Protein 5U4O (pdb70)

Structure (mmCIF, N/CA/C/O backbone):
data_5U4O
#
_entry.id   5U4O
#
_cell.length_a   101.700
_cell.length_b   101.700
_cell.length_c   220.420
_cell.angle_alpha   90.00
_cell.angle_beta   90.00
_cell.angle_gamma   120.00
#
_symmetry.space_group_name_H-M   'P 62 2 2'
#
loop_
_entity.id
_entity.type
_entity.pdbx_description
1 polymer 'ABC transporter substrate-binding protein'
2 water water
#
loop_
_atom_site.group_PDB
_atom_site.id
_atom_site.type_symbol
_atom_site.label_atom_id
_atom_site.label_alt_id
_atom_site.label_comp_id
_atom_site.label_asym_id
_atom_site.label_entity_id
_atom_site.label_seq_id
_atom_site.pdbx_PDB_ins_code
_atom_site.Cartn_x
_atom_site.Cartn_y
_atom_site.Cartn_z
_atom_site.occupancy
_atom_site.B_iso_or_equiv
_atom_site.auth_seq_id
_atom_site.auth_comp_id
_atom_site.auth_asym_id
_atom_site.auth_atom_id
_atom_site.pdbx_PDB_model_num
ATOM 1 N N . GLU A 1 42 ? 14.097 14.803 123.061 1.00 74.63 42 GLU A N 1
ATOM 2 C CA . GLU A 1 42 ? 13.619 15.679 121.994 1.00 72.65 42 GLU A CA 1
ATOM 3 C C . GLU A 1 42 ? 13.320 17.077 122.594 1.00 74.49 42 GLU A C 1
ATOM 4 O O . GLU A 1 42 ? 12.187 17.360 123.019 1.00 76.06 42 GLU A O 1
ATOM 10 N N . GLY A 1 43 ? 14.366 17.908 122.655 1.00 65.45 43 GLY A N 1
ATOM 11 C CA . GLY A 1 43 ? 14.301 19.267 123.185 1.00 61.73 43 GLY A CA 1
ATOM 12 C C . GLY A 1 43 ? 15.649 19.893 123.492 1.00 59.26 43 GLY A C 1
ATOM 13 O O . GLY A 1 43 ? 16.702 19.285 123.257 1.00 59.58 43 GLY A O 1
ATOM 14 N N . GLY A 1 44 ? 15.600 21.112 124.024 1.00 49.55 44 GLY A N 1
ATOM 15 C CA . GLY A 1 44 ? 16.773 21.886 124.393 1.00 46.07 44 GLY A CA 1
ATOM 16 C C . GLY A 1 44 ? 17.090 23.008 123.417 1.00 43.66 44 GLY A C 1
ATOM 17 O O . GLY A 1 44 ? 16.470 23.131 122.359 1.00 42.37 44 GLY A O 1
ATOM 18 N N . VAL A 1 45 ? 18.052 23.843 123.799 1.00 36.26 45 VAL A N 1
ATOM 19 C CA . VAL A 1 45 ? 18.521 24.987 123.043 1.00 34.81 45 VAL A CA 1
ATOM 20 C C . VAL A 1 45 ? 19.873 24.623 122.432 1.00 35.97 45 VAL A C 1
ATOM 21 O O . VAL A 1 45 ? 20.830 24.341 123.159 1.00 35.30 45 VAL A O 1
ATOM 25 N N . LEU A 1 46 ? 19.936 24.573 121.114 1.00 30.68 46 LEU A N 1
ATOM 26 C CA . LEU A 1 46 ? 21.183 24.282 120.396 1.00 30.32 46 LEU A CA 1
ATOM 27 C C . LEU A 1 46 ? 21.917 25.599 120.131 1.00 33.22 46 LEU A C 1
ATOM 28 O O . LEU A 1 46 ? 21.357 26.464 119.469 1.00 32.59 46 LEU A O 1
ATOM 33 N N . THR A 1 47 ? 23.156 25.759 120.642 1.00 29.89 47 THR A N 1
ATOM 34 C CA . THR A 1 47 ? 23.922 26.994 120.448 1.00 28.53 47 THR A CA 1
ATOM 35 C C . THR A 1 47 ? 25.049 26.773 119.446 1.00 31.73 47 THR A C 1
ATOM 36 O O . THR A 1 47 ? 25.883 25.876 119.592 1.00 32.37 47 THR A O 1
ATOM 40 N N . ILE A 1 48 ? 25.055 27.623 118.429 1.00 28.66 48 ILE A N 1
ATOM 41 C CA . ILE A 1 48 ? 26.043 27.647 117.369 1.00 28.89 48 ILE A CA 1
ATOM 42 C C . ILE A 1 48 ? 26.847 28.938 117.502 1.00 33.73 48 ILE A C 1
ATOM 43 O O . ILE A 1 48 ? 26.332 30.038 117.259 1.00 34.12 48 ILE A O 1
ATOM 48 N N . ALA A 1 49 ? 28.099 28.797 117.885 1.00 28.95 49 ALA A N 1
ATOM 49 C CA . ALA A 1 49 ? 28.993 29.941 118.021 1.00 28.02 49 ALA A CA 1
ATOM 50 C C . ALA A 1 49 ? 29.707 30.148 116.694 1.00 31.64 49 ALA A C 1
ATOM 51 O O . ALA A 1 49 ? 30.271 29.196 116.138 1.00 30.25 49 ALA A O 1
ATOM 53 N N . ARG A 1 50 ? 29.657 31.375 116.163 1.00 28.85 50 ARG A N 1
ATOM 54 C CA . ARG A 1 50 ? 30.293 31.661 114.883 1.00 28.89 50 ARG A CA 1
ATOM 55 C C . ARG A 1 50 ? 31.012 33.012 114.849 1.00 33.90 50 ARG A C 1
ATOM 56 O O . ARG A 1 50 ? 30.836 33.852 115.733 1.00 32.62 50 ARG A O 1
ATOM 64 N N . LEU A 1 51 ? 31.853 33.196 113.824 1.00 34.13 51 LEU A N 1
ATOM 65 C CA . LEU A 1 51 ? 32.669 34.391 113.650 1.00 36.78 51 LEU A CA 1
ATOM 66 C C . LEU A 1 51 ? 31.823 35.642 113.438 1.00 40.88 51 LEU A C 1
ATOM 67 O O . LEU A 1 51 ? 32.090 36.668 114.053 1.00 41.29 51 LEU A O 1
ATOM 72 N N . SER A 1 52 ? 30.844 35.580 112.550 1.00 37.88 52 SER A N 1
ATOM 73 C CA . SER A 1 52 ? 30.094 36.790 112.273 1.00 38.33 52 SER A CA 1
ATOM 74 C C . SER A 1 52 ? 28.612 36.561 112.229 1.00 38.80 52 SER A C 1
ATOM 75 O O . SER A 1 52 ? 28.137 35.439 112.057 1.00 35.63 52 SER A O 1
ATOM 78 N N . ASP A 1 53 ? 27.884 37.664 112.314 1.00 36.04 53 ASP A N 1
ATOM 79 C CA . ASP A 1 53 ? 26.446 37.657 112.161 1.00 34.99 53 ASP A CA 1
ATOM 80 C C . ASP A 1 53 ? 26.071 37.534 110.676 1.00 38.93 53 ASP A C 1
ATOM 81 O O . ASP A 1 53 ? 26.934 37.646 109.806 1.00 40.57 53 ASP A O 1
ATOM 86 N N . ALA A 1 54 ? 24.789 37.319 110.392 1.00 33.22 54 ALA A N 1
ATOM 87 C CA . ALA A 1 54 ? 24.250 37.431 109.043 1.00 33.00 54 ALA A CA 1
ATOM 88 C C . ALA A 1 54 ? 24.153 38.926 108.732 1.00 38.24 54 ALA A C 1
ATOM 89 O O . ALA A 1 54 ? 24.059 39.726 109.660 1.00 37.54 54 ALA A O 1
ATOM 91 N N . ASP A 1 55 ? 24.169 39.324 107.471 1.00 36.88 55 ASP A N 1
ATOM 92 C CA . ASP A 1 55 ? 23.976 40.753 107.178 1.00 38.49 55 ASP A CA 1
ATOM 93 C C . ASP A 1 55 ? 22.576 40.969 106.560 1.00 41.67 55 ASP A C 1
ATOM 94 O O . ASP A 1 55 ? 22.082 42.092 106.486 1.00 43.40 55 ASP A O 1
ATOM 99 N N . ASN A 1 56 ? 21.939 39.873 106.133 1.00 36.33 56 ASN A N 1
ATOM 100 C CA . ASN A 1 56 ? 20.633 39.881 105.495 1.00 35.47 56 ASN A CA 1
ATOM 101 C C . ASN A 1 56 ? 20.043 38.473 105.527 1.00 38.09 56 ASN A C 1
ATOM 102 O O . ASN A 1 56 ? 20.781 37.521 105.305 1.00 38.24 56 ASN A O 1
ATOM 107 N N . LEU A 1 57 ? 18.724 38.332 105.754 1.00 33.13 57 LEU A N 1
ATOM 108 C CA . LEU A 1 57 ? 18.092 37.002 105.763 1.00 31.72 57 LEU A CA 1
ATOM 109 C C . LEU A 1 57 ? 17.139 36.808 104.553 1.00 36.50 57 LEU A C 1
ATOM 110 O O . LEU A 1 57 ? 16.369 35.845 104.517 1.00 33.75 57 LEU A O 1
ATOM 115 N N . ASP A 1 58 ? 17.222 37.702 103.545 1.00 35.02 58 ASP A N 1
ATOM 116 C CA . ASP A 1 58 ? 16.408 37.597 102.321 1.00 34.16 58 ASP A CA 1
ATOM 117 C C . ASP A 1 58 ? 17.189 36.705 101.368 1.00 37.18 58 ASP A C 1
ATOM 118 O O . ASP A 1 58 ? 18.214 37.152 100.875 1.00 38.13 58 ASP A O 1
ATOM 123 N N . PRO A 1 59 ? 16.748 35.457 101.090 1.00 36.38 59 PRO A N 1
ATOM 124 C CA . PRO A 1 59 ? 17.540 34.562 100.227 1.00 37.89 59 PRO A CA 1
ATOM 125 C C . PRO A 1 59 ? 17.675 35.011 98.777 1.00 42.86 59 PRO A C 1
ATOM 126 O O . PRO A 1 59 ? 18.584 34.538 98.103 1.00 43.72 59 PRO A O 1
ATOM 130 N N . HIS A 1 60 ? 16.844 35.947 98.310 1.00 39.68 60 HIS A N 1
ATOM 131 C CA . HIS A 1 60 ? 16.981 36.442 96.943 1.00 41.98 60 HIS A CA 1
ATOM 132 C C . HIS A 1 60 ? 18.122 37.475 96.849 1.00 47.60 60 HIS A C 1
ATOM 133 O O . HIS A 1 60 ? 18.532 37.807 95.743 1.00 48.76 60 HIS A O 1
ATOM 140 N N . PHE A 1 61 ? 18.641 37.970 98.001 1.00 44.63 61 PHE A N 1
ATOM 141 C CA . PHE A 1 61 ? 19.709 38.977 98.044 1.00 46.29 61 PHE A CA 1
ATOM 142 C C . PHE A 1 61 ? 20.925 38.535 98.895 1.00 49.65 61 PHE A C 1
ATOM 143 O O . PHE A 1 61 ? 21.895 39.293 98.995 1.00 51.06 61 PHE A O 1
ATOM 151 N N . ILE A 1 62 ? 20.876 37.338 99.522 1.00 42.98 62 ILE A N 1
ATOM 152 C CA . ILE A 1 62 ? 21.984 36.818 100.331 1.00 40.58 62 ILE A CA 1
ATOM 153 C C . ILE A 1 62 ? 23.186 36.553 99.414 1.00 47.35 62 ILE A C 1
ATOM 154 O O . ILE A 1 62 ? 23.033 35.909 98.376 1.00 47.92 62 ILE A O 1
ATOM 159 N N . THR A 1 63 ? 24.362 37.058 99.802 1.00 46.26 63 THR A N 1
ATOM 160 C CA . THR A 1 63 ? 25.601 36.945 99.015 1.00 48.29 63 THR A CA 1
ATOM 161 C C . THR A 1 63 ? 26.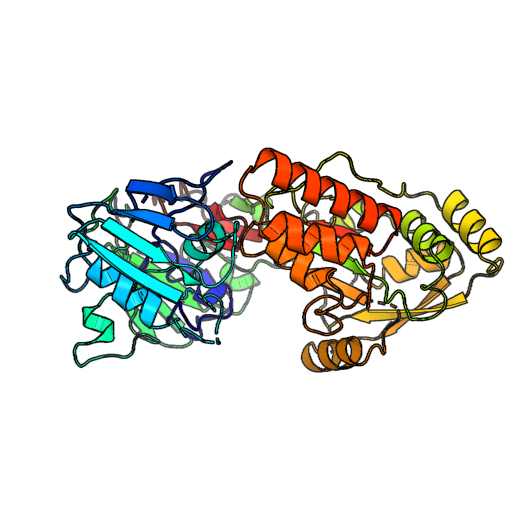708 36.168 99.753 1.00 51.34 63 THR A C 1
ATOM 162 O O . THR A 1 63 ? 27.838 36.121 99.261 1.00 53.58 63 THR A O 1
ATOM 166 N N . ASN A 1 64 ? 26.410 35.598 100.931 1.00 45.10 64 ASN A N 1
ATOM 167 C CA . ASN A 1 64 ? 27.447 34.934 101.734 1.00 44.28 64 ASN A CA 1
ATOM 168 C C . ASN A 1 64 ? 26.928 33.731 102.545 1.00 47.24 64 ASN A C 1
ATOM 169 O O . ASN A 1 64 ? 25.732 33.629 102.866 1.00 43.39 64 ASN A O 1
ATOM 174 N N . ILE A 1 65 ? 27.871 32.840 102.883 1.00 46.13 65 ILE A N 1
ATOM 175 C CA . ILE A 1 65 ? 27.671 31.610 103.639 1.00 46.07 65 ILE A CA 1
ATOM 176 C C . ILE A 1 65 ? 27.083 31.896 105.037 1.00 47.13 65 ILE A C 1
ATOM 177 O O . ILE A 1 65 ? 26.068 31.273 105.325 1.00 46.40 65 ILE A O 1
ATOM 182 N N . PRO A 1 66 ? 27.654 32.780 105.923 1.00 42.28 66 PRO A N 1
ATOM 183 C CA . PRO A 1 66 ? 27.058 32.937 107.265 1.00 40.41 66 PRO A CA 1
ATOM 184 C C . PRO A 1 66 ? 25.575 33.294 107.235 1.00 40.52 66 PRO A C 1
ATOM 185 O O . PRO A 1 66 ? 24.860 32.849 108.126 1.00 37.16 66 PRO A O 1
ATOM 189 N N . SER A 1 67 ? 25.122 34.101 106.232 1.00 34.49 67 SER A N 1
ATOM 190 C CA . SER A 1 67 ? 23.714 34.487 106.139 1.00 33.54 67 SER A CA 1
ATOM 191 C C . SER A 1 67 ? 22.859 33.318 105.659 1.00 35.97 67 SER A C 1
ATOM 192 O O . SER A 1 67 ? 21.836 33.011 106.268 1.00 32.62 67 SER A O 1
ATOM 195 N N . ALA A 1 68 ? 23.289 32.660 104.565 1.00 33.37 68 ALA A N 1
ATOM 196 C CA . ALA A 1 68 ? 22.562 31.540 103.978 1.00 32.54 68 ALA A CA 1
ATOM 197 C C . ALA A 1 68 ? 22.392 30.367 104.953 1.00 34.16 68 ALA A C 1
ATOM 198 O O . ALA A 1 68 ? 21.305 29.821 105.008 1.00 31.67 68 ALA A O 1
ATOM 200 N N A SER A 1 69 ? 23.437 30.022 105.742 0.50 31.07 69 SER A N 1
ATOM 201 N N B SER A 1 69 ? 23.440 29.994 105.718 0.50 31.60 69 SER A N 1
ATOM 202 C CA A SER A 1 69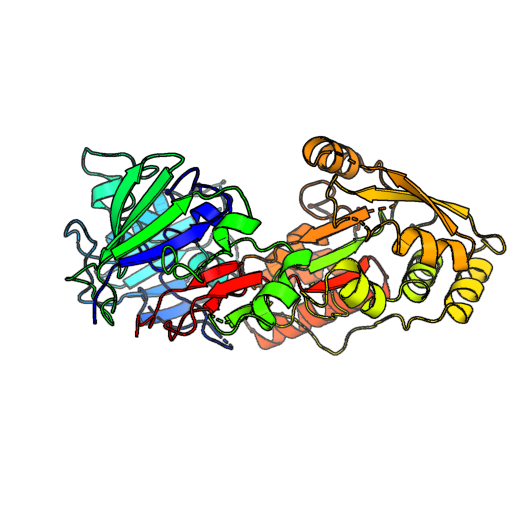 ? 23.375 28.919 106.713 0.50 29.86 69 SER A CA 1
ATOM 203 C CA B SER A 1 69 ? 23.365 28.868 106.663 0.50 30.68 69 SER A CA 1
ATOM 204 C C A SER A 1 69 ? 22.290 29.102 107.744 0.50 33.15 69 SER A C 1
ATOM 205 C C B SER A 1 69 ? 22.321 29.089 107.767 0.50 33.51 69 SER A C 1
ATOM 206 O O A SER A 1 69 ? 21.771 28.110 108.245 0.50 33.05 69 SER A O 1
ATOM 207 O O B SER A 1 69 ? 21.837 28.106 108.318 0.50 33.44 69 SER A O 1
ATOM 212 N N . VAL A 1 70 ? 21.944 30.352 108.076 1.00 29.29 70 VAL A N 1
ATOM 213 C CA . VAL A 1 70 ? 20.899 30.630 109.081 1.00 26.92 70 VAL A CA 1
ATOM 214 C C . VAL A 1 70 ? 19.517 30.158 108.591 1.00 29.94 70 VAL A C 1
ATOM 215 O O . VAL A 1 70 ? 18.766 29.577 109.377 1.00 29.78 70 VAL A O 1
ATOM 219 N N . VAL A 1 71 ? 19.177 30.401 107.302 1.00 25.73 71 VAL A N 1
ATOM 220 C CA . VAL A 1 71 ? 17.833 30.090 106.804 1.00 24.97 71 VAL A CA 1
ATOM 221 C C . VAL A 1 71 ? 17.737 28.808 105.958 1.00 28.99 71 VAL A C 1
ATOM 222 O O . VAL A 1 71 ? 16.645 28.231 105.862 1.00 28.83 71 VAL A O 1
ATOM 226 N N . TYR A 1 72 ? 18.832 28.403 105.293 1.00 25.73 72 TYR A N 1
ATOM 227 C CA . TYR A 1 72 ? 18.815 27.262 104.368 1.00 25.68 72 TYR A CA 1
ATOM 228 C C . TYR A 1 72 ? 18.358 25.961 105.030 1.00 30.99 72 TYR A C 1
ATOM 229 O O . TYR A 1 72 ? 19.015 25.471 105.955 1.00 30.85 72 TYR A O 1
ATOM 238 N N . HIS A 1 73 ? 17.238 25.403 104.522 1.00 28.51 73 HIS A N 1
ATOM 239 C CA . HIS A 1 73 ? 16.567 24.177 104.984 1.00 27.65 73 HIS A CA 1
ATOM 240 C C . HIS A 1 73 ? 16.129 24.307 106.455 1.00 31.55 73 HIS A C 1
ATOM 241 O O . HIS A 1 73 ? 15.734 23.300 107.070 1.00 31.21 73 HIS A O 1
ATOM 248 N N . LYS A 1 74 ? 16.136 25.558 107.002 1.00 26.87 74 LYS A N 1
ATOM 249 C CA . LYS A 1 74 ? 15.738 25.805 108.409 1.00 24.71 74 LYS A CA 1
ATOM 250 C C . LYS A 1 74 ? 14.485 26.617 108.415 1.00 28.10 74 LYS A C 1
ATOM 251 O O . LYS A 1 74 ? 13.422 26.067 108.657 1.00 29.15 74 LYS A O 1
ATOM 257 N N . VAL A 1 75 ? 14.569 27.907 108.077 1.00 25.21 75 VAL A N 1
ATOM 258 C CA . VAL A 1 75 ? 13.356 28.723 107.944 1.00 24.20 75 VAL A CA 1
ATOM 259 C C . VAL A 1 75 ? 12.757 28.432 106.563 1.00 27.44 75 VAL A C 1
ATOM 260 O O . VAL A 1 75 ? 11.552 28.288 106.428 1.00 27.17 75 VAL A O 1
ATOM 264 N N . TYR A 1 76 ? 13.616 28.372 105.536 1.00 24.60 76 TYR A N 1
ATOM 265 C CA . TYR A 1 76 ? 13.166 28.161 104.155 1.00 26.28 76 TYR A CA 1
ATOM 266 C C . TYR A 1 76 ? 13.443 26.781 103.665 1.00 30.17 76 TYR A C 1
ATOM 267 O O . TYR A 1 76 ? 14.288 26.080 104.222 1.00 28.75 76 TYR A O 1
ATOM 276 N N . GLU A 1 77 ? 12.746 26.408 102.591 1.00 26.98 77 GLU A N 1
ATOM 277 C CA . GLU A 1 77 ? 12.923 25.137 101.915 1.00 27.21 77 GLU A CA 1
ATOM 278 C C . GLU A 1 77 ? 12.832 25.378 100.417 1.00 30.97 77 GLU A C 1
ATOM 279 O O . GLU A 1 77 ? 12.511 26.482 99.973 1.00 30.50 77 GLU A O 1
ATOM 285 N N . ASN A 1 78 ? 13.140 24.348 99.649 1.00 27.89 78 ASN A N 1
ATOM 286 C CA . ASN A 1 78 ? 13.257 24.417 98.200 1.00 28.22 78 ASN A CA 1
ATOM 287 C C . ASN A 1 78 ? 12.360 23.404 97.501 1.00 33.10 78 ASN A C 1
ATOM 288 O O . ASN A 1 78 ? 11.919 22.444 98.131 1.00 32.35 78 ASN A O 1
ATOM 293 N N . LEU A 1 79 ? 12.164 23.557 96.174 1.00 31.26 79 LEU A N 1
ATOM 294 C CA . LEU A 1 79 ? 11.393 22.583 95.391 1.00 31.23 79 LEU A CA 1
ATOM 295 C C . LEU A 1 79 ? 12.087 21.236 95.411 1.00 34.73 79 LEU A C 1
ATOM 296 O O . LEU A 1 79 ? 11.439 20.195 95.480 1.00 34.41 79 LEU A O 1
ATOM 301 N N . VAL A 1 80 ? 13.427 21.260 95.351 1.00 31.66 80 VAL A N 1
ATOM 302 C CA . VAL A 1 80 ? 14.218 20.038 95.306 1.00 32.52 80 VAL A CA 1
ATOM 303 C C . VAL A 1 80 ? 15.437 20.201 96.214 1.00 36.86 80 VAL A C 1
ATOM 304 O O . VAL A 1 80 ? 15.781 21.318 96.608 1.00 34.94 80 VAL A O 1
ATOM 308 N N . GLN A 1 81 ? 16.128 19.095 96.480 1.00 34.66 81 GLN A N 1
ATOM 309 C CA . GLN A 1 81 ? 17.341 19.099 97.284 1.00 34.28 81 GLN A CA 1
ATOM 310 C C . GLN A 1 81 ? 18.264 18.002 96.777 1.00 41.61 81 GLN A C 1
ATOM 311 O O . GLN A 1 81 ? 17.810 17.105 96.076 1.00 41.63 81 GLN A O 1
ATOM 317 N N A ARG A 1 82 ? 19.547 18.070 97.125 0.50 39.20 82 ARG A N 1
ATOM 318 N N B ARG A 1 82 ? 19.556 18.079 97.114 0.50 39.76 82 ARG A N 1
ATOM 319 C CA A ARG A 1 82 ? 20.505 17.040 96.736 0.50 41.23 82 ARG A CA 1
ATOM 320 C CA B ARG A 1 82 ? 20.550 17.076 96.721 0.50 42.06 82 ARG A CA 1
ATOM 321 C C A ARG A 1 82 ? 20.699 16.055 97.876 0.50 47.36 82 ARG A C 1
ATOM 322 C C B ARG A 1 82 ? 20.747 16.073 97.863 0.50 47.81 82 ARG A C 1
ATOM 323 O O A ARG A 1 82 ? 20.749 16.468 99.031 0.50 45.11 82 ARG A O 1
ATOM 324 O O B ARG A 1 82 ? 20.834 16.491 99.013 0.50 45.61 82 ARG A O 1
ATOM 339 N N . ASP A 1 83 ? 20.834 14.761 97.558 1.00 48.18 83 ASP A N 1
ATOM 340 C CA . ASP A 1 83 ? 21.086 13.747 98.591 1.00 50.62 83 ASP A CA 1
ATOM 341 C C . ASP A 1 83 ? 22.629 13.586 98.791 1.00 59.68 83 ASP A C 1
ATOM 342 O O . ASP A 1 83 ? 23.414 14.379 98.241 1.00 58.38 83 ASP A O 1
ATOM 347 N N . LYS A 1 84 ? 23.053 12.545 99.553 1.00 60.23 84 LYS A N 1
ATOM 348 C CA . LYS A 1 84 ? 24.461 12.241 99.843 1.00 61.67 84 LYS A CA 1
ATOM 349 C C . LYS A 1 84 ? 25.267 12.004 98.570 1.00 67.46 84 LYS A C 1
ATOM 350 O O . LYS A 1 84 ? 26.444 12.374 98.525 1.00 68.87 84 LYS A O 1
ATOM 352 N N . ASN A 1 85 ? 24.635 11.410 97.536 1.00 62.94 85 ASN A N 1
ATOM 353 C CA . ASN A 1 85 ? 25.280 11.120 96.256 1.00 63.61 85 ASN A CA 1
ATOM 354 C C . ASN A 1 85 ? 25.163 12.304 95.272 1.00 62.54 85 ASN A C 1
ATOM 355 O O . ASN A 1 85 ? 25.556 12.163 94.113 1.00 64.29 85 ASN A O 1
ATOM 368 N N . ASP A 1 87 ? 22.432 13.549 94.119 1.00 49.86 87 ASP A N 1
ATOM 369 C CA . ASP A 1 87 ? 21.290 13.324 93.240 1.00 49.84 87 ASP A CA 1
ATOM 370 C C . ASP A 1 87 ? 20.126 14.192 93.672 1.00 49.40 87 ASP A C 1
ATOM 371 O O . ASP A 1 87 ? 19.924 14.363 94.873 1.00 46.93 87 ASP A O 1
ATOM 376 N N . PHE A 1 88 ? 19.345 14.736 92.711 1.00 46.44 88 PHE A N 1
ATOM 377 C CA . PHE A 1 88 ? 18.194 15.561 93.072 1.00 44.57 88 PHE A CA 1
ATOM 378 C C . PHE A 1 88 ? 17.083 14.692 93.582 1.00 48.57 88 PHE A C 1
ATOM 379 O O . PHE A 1 88 ? 16.719 13.695 92.958 1.00 48.21 88 PHE A O 1
ATOM 387 N N . LYS A 1 89 ? 16.573 15.063 94.754 1.00 44.33 89 LYS A N 1
ATOM 388 C CA . LYS A 1 89 ? 15.513 14.363 95.470 1.00 44.21 89 LYS A CA 1
ATOM 389 C C . LYS A 1 89 ? 14.354 15.315 95.800 1.00 45.40 89 LYS A C 1
ATOM 390 O O . LYS A 1 89 ? 14.564 16.532 95.881 1.00 41.96 89 LYS A O 1
ATOM 396 N N . PRO A 1 90 ? 13.138 14.774 96.049 1.00 41.54 90 PRO A N 1
ATOM 397 C CA . PRO A 1 90 ? 12.007 15.649 96.385 1.00 39.52 90 PRO A CA 1
ATOM 398 C C . PRO A 1 90 ? 12.185 16.441 97.668 1.00 38.98 90 PRO A C 1
ATOM 399 O O . PRO A 1 90 ? 12.865 16.024 98.605 1.00 37.87 90 PRO A O 1
ATOM 411 N N . LEU A 1 92 ? 9.888 20.408 98.483 1.00 29.54 92 LEU A N 1
ATOM 412 C CA . LEU A 1 92 ? 8.565 21.041 98.333 1.00 29.26 92 LEU A CA 1
ATOM 413 C C . LEU A 1 92 ? 7.864 20.582 97.040 1.00 35.24 92 LEU A C 1
ATOM 414 O O . LEU A 1 92 ? 6.629 20.622 96.974 1.00 34.94 92 LEU A O 1
ATOM 419 N N . ALA A 1 93 ? 8.654 20.082 96.052 1.00 33.28 93 ALA A N 1
ATOM 420 C CA . ALA A 1 93 ? 8.130 19.414 94.861 1.00 34.65 93 ALA A CA 1
ATOM 421 C C . ALA A 1 93 ? 8.280 17.905 95.076 1.00 40.29 93 ALA A C 1
ATOM 422 O O . ALA A 1 93 ? 9.358 17.428 95.462 1.00 38.81 93 ALA A O 1
ATOM 424 N N . LYS A 1 94 ? 7.178 17.183 94.909 1.00 38.42 94 LYS A N 1
ATOM 425 C CA . LYS A 1 94 ? 7.044 15.732 95.031 1.00 40.64 94 LYS A CA 1
ATOM 426 C C . LYS A 1 94 ? 7.643 15.030 93.804 1.00 45.12 94 LYS A C 1
ATOM 427 O O . LYS A 1 94 ? 8.267 13.978 93.923 1.00 46.97 94 LYS A O 1
ATOM 433 N N . GLU A 1 95 ? 7.408 15.597 92.623 1.00 40.87 95 GLU A N 1
ATOM 434 C CA . GLU A 1 95 ? 7.865 15.090 91.334 1.00 42.41 95 GLU A CA 1
ATOM 435 C C . GLU A 1 95 ? 8.142 16.239 90.400 1.00 46.64 95 GLU A C 1
ATOM 436 O O . GLU A 1 95 ? 7.609 17.342 90.588 1.00 44.85 95 GLU A O 1
ATOM 442 N N . TRP A 1 96 ? 8.892 15.956 89.328 1.00 45.18 96 TRP A N 1
ATOM 443 C CA . TRP A 1 96 ? 9.196 16.942 88.308 1.00 45.77 96 TRP A CA 1
ATOM 444 C C . TRP A 1 96 ? 9.534 16.276 86.997 1.00 51.24 96 TRP A C 1
ATOM 445 O O . TRP A 1 96 ? 9.961 15.117 86.973 1.00 51.75 96 TRP A O 1
ATOM 456 N N . LYS A 1 97 ? 9.359 17.015 85.902 1.00 48.57 97 LYS A N 1
ATOM 457 C CA . LYS A 1 97 ? 9.730 16.520 84.589 1.00 49.80 97 LYS A CA 1
ATOM 458 C C . LYS A 1 97 ? 10.081 17.669 83.669 1.00 54.37 97 LYS A C 1
ATOM 459 O O . LYS A 1 97 ? 9.499 18.758 83.740 1.00 52.81 97 LYS A O 1
ATOM 465 N N . GLN A 1 98 ? 11.024 17.406 82.779 1.00 53.57 98 GLN A N 1
ATOM 466 C CA . GLN A 1 98 ? 11.380 18.349 81.747 1.00 53.37 98 GLN A CA 1
ATOM 467 C C . GLN A 1 98 ? 10.617 17.930 80.510 1.00 57.78 98 GLN A C 1
ATOM 468 O O . GLN A 1 98 ? 10.810 16.821 80.007 1.00 60.05 98 GLN A O 1
ATOM 474 N N . ILE A 1 99 ? 9.683 18.780 80.076 1.00 53.85 99 ILE A N 1
ATOM 475 C CA . ILE A 1 99 ? 8.863 18.612 78.862 1.00 55.33 99 ILE A CA 1
ATOM 476 C C . ILE A 1 99 ? 9.602 19.354 77.735 1.00 64.16 99 ILE A C 1
ATOM 477 O O . ILE A 1 99 ? 9.992 20.512 77.925 1.00 65.37 99 ILE A O 1
ATOM 482 N N . ASP A 1 100 ? 9.841 18.696 76.590 1.00 61.90 100 ASP A N 1
ATOM 483 C CA . ASP A 1 100 ? 10.604 19.288 75.488 1.00 63.15 100 ASP A CA 1
ATOM 484 C C . ASP A 1 100 ? 11.961 19.858 76.058 1.00 64.98 100 ASP A C 1
ATOM 485 O O . ASP A 1 100 ? 12.563 19.193 76.913 1.00 64.93 100 ASP A O 1
ATOM 490 N N . ASP A 1 101 ? 12.426 21.056 75.625 1.00 58.62 101 ASP A N 1
ATOM 491 C CA . ASP A 1 101 ? 13.661 21.657 76.171 1.00 56.31 101 ASP A CA 1
ATOM 492 C C . ASP A 1 101 ? 13.399 22.800 77.135 1.00 57.14 101 ASP A C 1
ATOM 493 O O . ASP A 1 101 ? 14.224 23.068 77.999 1.00 55.19 101 ASP A O 1
ATOM 498 N N . LEU A 1 102 ? 12.317 23.546 76.910 1.00 52.38 102 LEU A N 1
ATOM 499 C CA . LEU A 1 102 ? 12.052 24.810 77.597 1.00 50.78 102 LEU A CA 1
ATOM 500 C C . LEU A 1 102 ? 10.980 24.790 78.655 1.00 53.23 102 LEU A C 1
ATOM 501 O O . LEU A 1 102 ? 10.714 25.829 79.263 1.00 54.09 102 LEU A O 1
ATOM 506 N N A ASN A 1 103 ? 10.392 23.626 78.912 0.50 48.83 103 ASN A N 1
ATOM 507 N N B ASN A 1 103 ? 10.355 23.637 78.877 0.50 49.32 103 ASN A N 1
ATOM 508 C CA A ASN A 1 103 ? 9.254 23.500 79.811 0.50 47.58 103 ASN A CA 1
ATOM 509 C CA B ASN A 1 103 ? 9.282 23.525 79.850 0.50 48.14 103 ASN A CA 1
ATOM 510 C C A ASN A 1 103 ? 9.557 22.554 80.981 0.50 50.67 103 ASN A C 1
ATOM 511 C C B ASN A 1 103 ? 9.691 22.589 80.977 0.50 51.15 103 ASN A C 1
ATOM 512 O O A ASN A 1 103 ? 9.741 21.363 80.759 0.50 51.70 103 ASN A O 1
ATOM 513 O O B ASN A 1 103 ? 10.071 21.445 80.726 0.50 52.53 103 ASN A O 1
ATOM 522 N N . TRP A 1 104 ? 9.619 23.086 82.217 1.00 44.88 104 TRP A N 1
ATOM 523 C CA . TRP A 1 104 ? 9.899 22.292 83.415 1.00 43.83 104 TRP A CA 1
ATOM 524 C C . TRP A 1 104 ? 8.652 22.262 84.314 1.00 45.66 104 TRP A C 1
ATOM 525 O O . TRP A 1 104 ? 8.206 23.310 84.800 1.00 45.24 104 TRP A O 1
ATOM 536 N N . GLU A 1 105 ? 8.070 21.075 84.511 1.00 40.44 105 GLU A N 1
ATOM 537 C CA . GLU A 1 105 ? 6.860 20.960 85.333 1.00 39.77 105 GLU A CA 1
ATOM 538 C C . GLU A 1 105 ? 7.155 20.330 86.700 1.00 44.26 105 GLU A C 1
ATOM 539 O O . GLU A 1 105 ? 7.862 19.329 86.770 1.00 45.93 105 GLU A O 1
ATOM 545 N N . PHE A 1 106 ? 6.589 20.906 87.770 1.00 39.37 106 PHE A N 1
ATOM 546 C CA . PHE A 1 106 ? 6.765 20.441 89.135 1.00 37.80 106 PHE A CA 1
ATOM 547 C C . PHE A 1 106 ? 5.411 20.130 89.773 1.00 41.75 106 PHE A C 1
ATOM 548 O O . PHE A 1 106 ? 4.492 20.953 89.711 1.00 41.38 106 PHE A O 1
ATOM 556 N N . LYS A 1 107 ? 5.289 18.928 90.364 1.00 38.85 107 LYS A N 1
ATOM 557 C CA . LYS A 1 107 ? 4.112 18.485 91.138 1.00 38.11 107 LYS A CA 1
ATOM 558 C C . LYS A 1 107 ? 4.463 18.766 92.566 1.00 40.44 107 LYS A C 1
ATOM 559 O O . LYS A 1 107 ? 5.505 18.307 93.033 1.00 38.06 107 LYS A O 1
ATOM 565 N N . LEU A 1 108 ? 3.631 19.540 93.267 1.00 35.52 108 LEU A N 1
ATOM 566 C CA . LEU A 1 108 ? 3.957 19.996 94.603 1.00 34.86 108 LEU A CA 1
ATOM 567 C C . LEU A 1 108 ? 3.406 19.156 95.726 1.00 40.49 108 LEU A C 1
ATOM 568 O O . LEU A 1 108 ? 2.375 18.512 95.608 1.00 41.68 108 LEU A O 1
ATOM 573 N N . GLN A 1 109 ? 4.134 19.187 96.846 1.00 36.72 109 GLN A N 1
ATOM 574 C CA . GLN A 1 109 ? 3.760 18.543 98.076 1.00 37.40 109 GLN A CA 1
ATOM 575 C C . GLN A 1 109 ? 2.456 19.170 98.549 1.00 42.80 109 GLN A C 1
ATOM 576 O O . GLN A 1 109 ? 2.302 20.399 98.486 1.00 41.68 109 GLN A O 1
ATOM 582 N N . GLN A 1 110 ? 1.509 18.331 98.961 1.00 40.15 110 GLN A N 1
ATOM 583 C CA . GLN A 1 110 ? 0.239 18.781 99.496 1.00 41.17 110 GLN A CA 1
ATOM 584 C C . GLN A 1 110 ? 0.339 18.734 101.011 1.00 48.81 110 GLN A C 1
ATOM 585 O O . GLN A 1 110 ? 1.220 18.060 101.549 1.00 50.85 110 GLN A O 1
ATOM 591 N N . GLY A 1 111 ? -0.529 19.464 101.683 1.00 45.63 111 GLY A N 1
ATOM 592 C CA . GLY A 1 111 ? -0.555 19.535 103.142 1.00 45.83 111 GLY A CA 1
ATOM 593 C C . GLY A 1 111 ? 0.589 20.331 103.746 1.00 47.11 111 GLY A C 1
ATOM 594 O O . GLY A 1 111 ? 1.012 20.034 104.862 1.00 47.77 111 GLY A O 1
ATOM 595 N N . VAL A 1 112 ? 1.119 21.333 103.008 1.00 38.81 112 VAL A N 1
ATOM 596 C CA . VAL A 1 112 ? 2.237 22.160 103.478 1.00 35.37 112 VAL A CA 1
ATOM 597 C C . VAL A 1 112 ? 1.759 23.606 103.737 1.00 36.10 112 VAL A C 1
ATOM 598 O O . VAL A 1 112 ? 1.060 24.211 102.919 1.00 34.85 112 VAL A O 1
ATOM 602 N N . THR A 1 113 ? 2.191 24.158 104.865 1.00 31.20 113 THR A N 1
ATOM 603 C CA . THR A 1 113 ? 1.839 25.503 105.270 1.00 30.57 113 THR A CA 1
ATOM 604 C C . THR A 1 113 ? 3.088 26.311 105.621 1.00 32.09 113 THR A C 1
ATOM 605 O O . THR A 1 113 ? 4.012 25.791 106.265 1.00 31.82 113 THR A O 1
ATOM 609 N N . PHE A 1 114 ? 3.059 27.615 105.305 1.00 27.48 114 PHE A N 1
ATOM 610 C CA . PHE A 1 114 ? 4.107 28.545 105.717 1.00 26.19 114 PHE A CA 1
ATOM 611 C C . PHE A 1 114 ? 3.964 28.814 107.222 1.00 30.71 114 PHE A C 1
ATOM 612 O O . PHE A 1 114 ? 2.890 28.574 107.790 1.00 29.28 114 PHE A O 1
ATOM 620 N N . GLN A 1 115 ? 5.015 29.322 107.867 1.00 28.61 115 GLN A N 1
ATOM 621 C CA . GLN A 1 115 ? 4.997 29.586 109.328 1.00 28.04 115 GLN A CA 1
ATOM 622 C C . GLN A 1 115 ? 3.971 30.677 109.749 1.00 32.61 115 GLN A C 1
ATOM 623 O O . GLN A 1 115 ? 3.634 30.765 110.935 1.00 31.80 115 GLN A O 1
ATOM 629 N N . ASP A 1 116 ? 3.472 31.492 108.787 1.00 28.64 116 ASP A N 1
ATOM 630 C CA . ASP A 1 116 ? 2.468 32.536 109.076 1.00 28.98 116 ASP A CA 1
ATOM 631 C C . ASP A 1 116 ? 1.034 32.039 108.723 1.00 32.97 116 ASP A C 1
ATOM 632 O O . ASP A 1 116 ? 0.071 32.824 108.701 1.00 32.32 116 ASP A O 1
ATOM 637 N N . GLY A 1 117 ? 0.914 30.751 108.418 1.00 29.67 117 GLY A N 1
ATOM 638 C CA . GLY A 1 117 ? -0.382 30.163 108.086 1.00 30.27 117 GLY A CA 1
ATOM 639 C C . GLY A 1 117 ? -0.744 30.166 106.613 1.00 35.47 117 GLY A C 1
ATOM 640 O O . GLY A 1 117 ? -1.757 29.577 106.240 1.00 34.98 117 GLY A O 1
ATOM 641 N N . ALA A 1 118 ? 0.052 30.833 105.750 1.00 32.14 118 ALA A N 1
ATOM 642 C CA . ALA A 1 118 ? -0.282 30.864 104.315 1.00 31.16 118 ALA A CA 1
ATOM 643 C C . ALA A 1 118 ? -0.116 29.485 103.710 1.00 35.11 118 ALA A C 1
ATOM 644 O O . ALA A 1 118 ? 0.884 28.829 103.979 1.00 33.59 118 ALA A O 1
ATOM 646 N N . PRO A 1 119 ? -1.066 28.996 102.906 1.00 35.71 119 PRO A N 1
ATOM 647 C CA . PRO A 1 119 ? -0.863 27.673 102.297 1.00 36.42 119 PRO A CA 1
ATOM 648 C C . PRO A 1 119 ? 0.277 27.664 101.281 1.00 38.43 119 PRO A C 1
ATOM 649 O O . PRO A 1 119 ? 0.516 28.659 100.580 1.00 38.40 119 PRO A O 1
ATOM 653 N N . PHE A 1 120 ? 0.973 26.527 101.191 1.00 33.28 120 PHE A N 1
ATOM 654 C CA . PHE A 1 120 ? 1.981 26.323 100.148 1.00 31.53 120 PHE A CA 1
ATOM 655 C C . PHE A 1 120 ? 1.275 25.670 98.979 1.00 36.49 120 PHE A C 1
ATOM 656 O O . PHE A 1 120 ? 0.636 24.623 99.157 1.00 35.30 120 PHE A O 1
ATOM 664 N N . ASN A 1 121 ? 1.365 26.302 97.794 1.00 34.09 121 ASN A N 1
ATOM 665 C CA . ASN A 1 121 ? 0.713 25.836 96.572 1.00 35.37 121 ASN A CA 1
ATOM 666 C C . ASN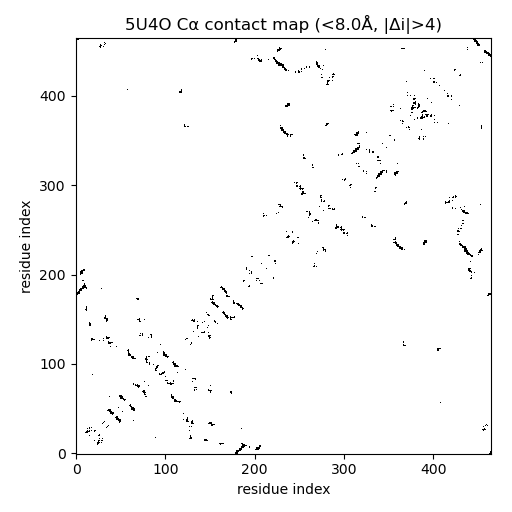 A 1 121 ? 1.414 26.443 95.321 1.00 38.38 121 ASN A C 1
ATOM 667 O O . ASN A 1 121 ? 2.434 27.128 95.460 1.00 35.06 121 ASN A O 1
ATOM 672 N N . ALA A 1 122 ? 0.871 26.178 94.108 1.00 36.34 122 ALA A N 1
ATOM 673 C CA . ALA A 1 122 ? 1.483 26.631 92.843 1.00 35.41 122 ALA A CA 1
ATOM 674 C C . ALA A 1 122 ? 1.583 28.154 92.774 1.00 39.06 122 ALA A C 1
ATOM 675 O O . ALA A 1 122 ? 2.608 28.681 92.326 1.00 36.26 122 ALA A O 1
ATOM 677 N N . GLU A 1 123 ? 0.537 28.855 93.255 1.00 38.26 123 GLU A N 1
ATOM 678 C CA . GLU A 1 123 ? 0.496 30.314 93.297 1.00 39.91 123 GLU A CA 1
ATOM 679 C C . GLU A 1 123 ? 1.626 30.863 94.167 1.00 41.12 123 GLU A C 1
ATOM 680 O O . GLU A 1 123 ? 2.249 31.851 93.775 1.00 41.33 123 GLU A O 1
ATOM 686 N N . ALA A 1 124 ? 1.909 30.215 95.322 1.00 35.68 124 ALA A N 1
ATOM 687 C CA . ALA A 1 124 ? 3.004 30.621 96.208 1.00 33.18 124 ALA A CA 1
ATOM 688 C C . ALA A 1 124 ? 4.367 30.470 95.490 1.00 36.96 124 ALA A C 1
ATOM 689 O O . ALA A 1 124 ? 5.223 31.337 95.622 1.00 38.19 124 ALA A O 1
ATOM 691 N N . VAL A 1 125 ? 4.569 29.379 94.755 1.00 32.62 125 VAL A N 1
ATOM 692 C CA . VAL A 1 125 ? 5.814 29.148 93.999 1.00 31.95 125 VAL A CA 1
ATOM 693 C C . VAL A 1 125 ? 5.969 30.236 92.921 1.00 36.22 125 VAL A C 1
ATOM 694 O O . VAL A 1 125 ? 7.047 30.830 92.774 1.00 35.77 125 VAL A O 1
ATOM 698 N N . LYS A 1 126 ? 4.886 30.498 92.174 1.00 33.05 126 LYS A N 1
ATOM 699 C CA . LYS A 1 126 ? 4.902 31.488 91.078 1.00 33.86 126 LYS A CA 1
ATOM 700 C C . LYS A 1 126 ? 5.256 32.882 91.628 1.00 37.53 126 LYS A C 1
ATOM 701 O O . LYS A 1 126 ? 6.183 33.517 91.127 1.00 35.86 126 LYS A O 1
ATOM 707 N N . LYS A 1 127 ? 4.575 33.304 92.711 1.00 35.14 127 LYS A N 1
ATOM 708 C CA . LYS A 1 127 ? 4.804 34.612 93.335 1.00 36.83 127 LYS A CA 1
ATOM 709 C C . LYS A 1 127 ? 6.257 34.759 93.805 1.00 39.97 127 LYS A C 1
ATOM 710 O O . LYS A 1 127 ? 6.850 35.826 93.646 1.00 39.61 127 LYS A O 1
ATOM 716 N N . ASN A 1 128 ? 6.823 33.679 94.372 1.00 36.05 128 ASN A N 1
ATOM 717 C CA . ASN A 1 128 ? 8.201 33.640 94.852 1.00 35.27 128 ASN A CA 1
ATOM 718 C C . ASN A 1 128 ? 9.181 33.850 93.689 1.00 38.51 128 ASN A C 1
ATOM 719 O O . ASN A 1 128 ? 10.077 34.682 93.796 1.00 37.13 128 ASN A O 1
ATOM 724 N N . PHE A 1 129 ? 9.025 33.082 92.590 1.00 35.53 129 PHE A N 1
ATOM 725 C CA . PHE A 1 129 ? 9.981 33.187 91.489 1.00 35.51 129 PHE A CA 1
ATOM 726 C C . PHE A 1 129 ? 9.735 34.412 90.626 1.00 40.43 129 PHE A C 1
ATOM 727 O O . PHE A 1 129 ? 10.684 34.828 89.962 1.00 40.46 129 PHE A O 1
ATOM 735 N N . GLU A 1 130 ? 8.519 35.043 90.682 1.00 37.79 130 GLU A N 1
ATOM 736 C CA . GLU A 1 130 ? 8.242 36.306 89.959 1.00 39.95 130 GLU A CA 1
ATOM 737 C C . GLU A 1 130 ? 9.095 37.409 90.564 1.00 46.73 130 GLU A C 1
ATOM 738 O O . GLU A 1 130 ? 9.527 38.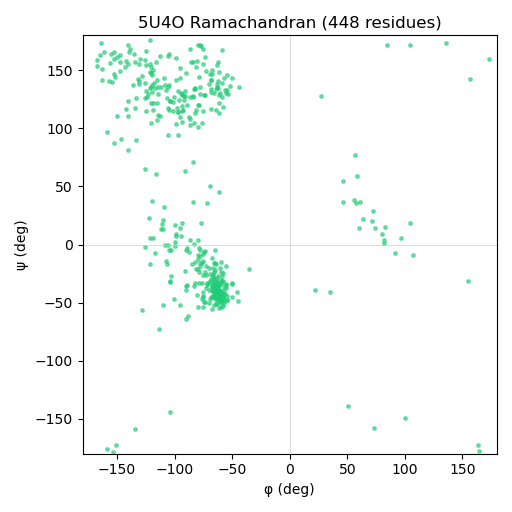300 89.852 1.00 48.56 130 GLU A O 1
ATOM 744 N N . ARG A 1 131 ? 9.356 37.335 91.889 1.00 44.00 131 ARG A N 1
ATOM 745 C CA . ARG A 1 131 ? 10.173 38.314 92.613 1.00 46.24 131 ARG A CA 1
ATOM 746 C C . ARG A 1 131 ? 11.621 38.376 92.027 1.00 58.46 131 ARG A C 1
ATOM 747 O O . ARG A 1 131 ? 12.279 39.415 92.113 1.00 59.18 131 ARG A O 1
ATOM 755 N N . VAL A 1 132 ? 12.068 37.290 91.374 1.00 60.80 132 VAL A N 1
ATOM 756 C CA . VAL A 1 132 ? 13.391 37.186 90.726 1.00 63.90 132 VAL A CA 1
ATOM 757 C C . VAL A 1 132 ? 13.231 36.915 89.185 1.00 73.81 132 VAL A C 1
ATOM 758 O O . VAL A 1 132 ? 14.037 36.201 88.582 1.00 73.74 132 VAL A O 1
ATOM 762 N N . LEU A 1 133 ? 12.216 37.539 88.553 1.00 75.03 133 LEU A N 1
ATOM 763 C CA . LEU A 1 133 ? 11.918 37.350 87.127 1.00 78.36 133 LEU A CA 1
ATOM 764 C C . LEU A 1 133 ? 11.958 38.652 86.316 1.00 88.23 133 LEU A C 1
ATOM 765 O O . LEU A 1 133 ? 11.603 39.721 86.821 1.00 88.12 133 LEU A O 1
ATOM 770 N N . ASP A 1 134 ? 12.346 38.517 85.026 1.00 89.51 134 ASP A N 1
ATOM 771 C CA . ASP A 1 134 ? 12.345 39.539 83.978 1.00 93.60 134 ASP A CA 1
ATOM 772 C C . ASP A 1 134 ? 12.112 38.828 82.623 1.00 100.56 134 ASP A C 1
ATOM 773 O O . ASP A 1 134 ? 12.982 38.067 82.185 1.00 99.87 134 ASP A O 1
ATOM 778 N N . PRO A 1 135 ? 10.932 39.015 81.972 1.00 99.70 135 PRO A N 1
ATOM 779 C CA . PRO A 1 135 ? 10.673 38.322 80.702 1.00 100.72 135 PRO A CA 1
ATOM 780 C C . PRO A 1 135 ? 11.127 39.157 79.498 1.00 108.49 135 PRO A C 1
ATOM 781 O O . PRO A 1 135 ? 10.305 39.561 78.668 1.00 110.76 135 PRO A O 1
ATOM 785 N N . LYS A 1 136 ? 12.457 39.411 79.418 1.00 105.61 136 LYS A N 1
ATOM 786 C CA . LYS A 1 136 ? 13.159 40.171 78.371 1.00 121.32 136 LYS A CA 1
ATOM 787 C C . LYS A 1 136 ? 12.597 41.584 78.227 1.00 146.38 136 LYS A C 1
ATOM 788 O O . LYS A 1 136 ? 13.195 42.536 78.724 1.00 105.85 136 LYS A O 1
ATOM 794 N N . THR A 1 143 ? 19.596 39.023 87.031 1.00 104.72 143 THR A N 1
ATOM 795 C CA . THR A 1 143 ? 19.338 38.021 88.066 1.00 101.16 143 THR A CA 1
ATOM 796 C C . THR A 1 143 ? 19.766 36.605 87.616 1.00 103.49 143 THR A C 1
ATOM 797 O O . THR A 1 143 ? 20.112 36.394 86.448 1.00 104.56 143 THR A O 1
ATOM 799 N N . VAL A 1 144 ? 19.736 35.644 88.567 1.00 96.80 144 VAL A N 1
ATOM 800 C CA . VAL A 1 144 ? 20.096 34.230 88.382 1.00 95.34 144 VAL A CA 1
ATOM 801 C C . VAL A 1 144 ? 18.944 33.496 87.643 1.00 95.05 144 VAL A C 1
ATOM 802 O O . VAL A 1 144 ? 19.161 32.414 87.089 1.00 94.91 144 VAL A O 1
ATOM 806 N N . TYR A 1 145 ? 17.743 34.110 87.598 1.00 87.89 145 TYR A N 1
ATOM 807 C CA . TYR A 1 145 ? 16.573 33.547 86.917 1.00 85.36 145 TYR A CA 1
ATOM 808 C C . TYR A 1 145 ? 16.228 34.338 85.623 1.00 86.73 145 TYR A C 1
ATOM 809 O O . TYR A 1 145 ? 15.061 34.402 85.212 1.00 85.73 145 TYR A O 1
ATOM 818 N N . SER A 1 146 ? 17.264 34.882 84.951 1.00 82.00 146 SER A N 1
ATOM 819 C CA . SER A 1 146 ? 17.121 35.625 83.696 1.00 82.42 146 SER A CA 1
ATOM 820 C C . SER A 1 146 ? 16.704 34.684 82.522 1.00 81.85 146 SER A C 1
ATOM 821 O O . SER A 1 146 ? 16.388 35.162 81.425 1.00 82.60 146 SER A O 1
ATOM 832 N N . ILE A 1 148 ? 14.026 32.462 82.758 1.00 67.77 148 ILE A N 1
ATOM 833 C CA . ILE A 1 148 ? 12.579 32.210 82.794 1.00 65.64 148 ILE A CA 1
ATOM 834 C C . ILE A 1 148 ? 11.809 33.308 82.026 1.00 70.78 148 ILE A C 1
ATOM 835 O O . ILE A 1 148 ? 12.009 34.499 82.254 1.00 73.27 148 ILE A O 1
ATOM 840 N N . GLN A 1 149 ? 10.956 32.870 81.089 1.00 64.74 149 GLN A N 1
ATOM 841 C CA . GLN A 1 149 ? 10.070 33.683 80.254 1.00 65.53 149 GLN A CA 1
ATOM 842 C C . GLN A 1 149 ? 8.702 33.876 80.944 1.00 67.33 149 GLN A C 1
ATOM 843 O O . GLN A 1 149 ? 8.089 34.941 80.827 1.00 68.44 149 GLN A O 1
ATOM 849 N N . GLU A 1 150 ? 8.210 32.810 81.602 1.00 59.67 150 GLU A N 1
ATOM 850 C CA . GLU A 1 150 ? 6.886 32.745 82.205 1.00 57.59 150 GLU A CA 1
ATOM 851 C C . GLU A 1 150 ? 6.788 31.597 83.209 1.00 54.96 150 GLU A C 1
ATOM 852 O O . GLU A 1 150 ? 7.460 30.573 83.062 1.00 52.11 150 GLU A O 1
ATOM 858 N N . ILE A 1 151 ? 5.928 31.769 84.221 1.00 49.29 151 ILE A N 1
ATOM 859 C CA . ILE A 1 151 ? 5.623 30.724 85.196 1.00 46.99 151 ILE A CA 1
ATOM 860 C C . ILE A 1 151 ? 4.129 30.429 85.064 1.00 50.38 151 ILE A C 1
ATOM 861 O O . ILE A 1 151 ? 3.321 31.344 85.216 1.00 52.19 151 ILE A O 1
ATOM 866 N N . LYS A 1 152 ? 3.757 29.177 84.771 1.00 43.99 152 LYS A N 1
ATOM 867 C CA . LYS A 1 152 ? 2.342 28.826 84.619 1.00 43.87 152 LYS A CA 1
ATOM 868 C C . LYS A 1 152 ? 1.839 28.002 85.795 1.00 46.08 152 LYS A C 1
ATOM 869 O O . LYS A 1 152 ? 2.464 27.015 86.173 1.00 42.65 152 LYS A O 1
ATOM 875 N N . VAL A 1 153 ? 0.674 28.382 86.335 1.00 45.58 153 VAL A N 1
ATOM 876 C CA . VAL A 1 153 ? 0.011 27.619 87.391 1.00 43.98 153 VAL A CA 1
ATOM 877 C C . VAL A 1 153 ? -0.951 26.697 86.655 1.00 48.78 153 VAL A C 1
ATOM 878 O O . VAL A 1 153 ? -1.932 27.172 86.086 1.00 51.06 153 VAL A O 1
ATOM 882 N N . ILE A 1 154 ? -0.615 25.403 86.573 1.00 44.68 154 ILE A N 1
ATOM 883 C CA . ILE A 1 154 ? -1.437 24.410 85.859 1.00 45.80 154 ILE A CA 1
ATOM 884 C C . ILE A 1 154 ? -2.668 24.109 86.717 1.00 50.55 154 ILE A C 1
ATOM 885 O O . ILE A 1 154 ? -3.800 24.158 86.232 1.00 51.35 154 ILE A O 1
ATOM 890 N N . ASP A 1 155 ? -2.436 23.825 88.000 1.00 45.76 155 ASP A N 1
ATOM 891 C CA . ASP A 1 155 ? -3.500 23.610 88.985 1.00 46.61 155 ASP A CA 1
ATOM 892 C C . ASP A 1 155 ? -2.911 23.981 90.336 1.00 47.60 155 ASP A C 1
ATOM 893 O O . ASP A 1 155 ? -1.761 24.431 90.389 1.00 44.80 155 ASP A O 1
ATOM 898 N N . GLU A 1 156 ? -3.690 23.836 91.418 1.00 44.53 156 GLU A N 1
ATOM 899 C CA . GLU A 1 156 ? -3.278 24.199 92.762 1.00 42.87 156 GLU A CA 1
ATOM 900 C C . GLU A 1 156 ? -1.898 23.613 93.148 1.00 44.01 156 GLU A C 1
ATOM 901 O O . GLU A 1 156 ? -1.144 24.272 93.859 1.00 42.60 156 GLU A O 1
ATOM 907 N N . TYR A 1 157 ? -1.561 22.401 92.665 1.00 40.08 157 TYR A N 1
ATOM 908 C CA . TYR A 1 157 ? -0.300 21.774 93.049 1.00 38.53 157 TYR A CA 1
ATOM 909 C C . TYR A 1 157 ? 0.580 21.451 91.843 1.00 41.27 157 TYR A C 1
ATOM 910 O O . TYR A 1 157 ? 1.459 20.608 91.946 1.00 39.56 157 TYR A O 1
ATOM 919 N N . THR A 1 158 ? 0.377 22.142 90.713 1.00 38.84 158 THR A N 1
ATOM 920 C CA . THR A 1 158 ? 1.206 21.907 89.532 1.00 38.03 158 THR A CA 1
ATOM 921 C C . THR A 1 158 ? 1.646 23.259 88.974 1.00 41.93 158 THR A C 1
ATOM 922 O O . THR A 1 158 ? 0.829 24.152 88.699 1.00 42.59 158 THR A O 1
ATOM 926 N N . VAL A 1 159 ? 2.943 23.397 88.814 1.00 37.07 159 VAL A N 1
ATOM 927 C CA . VAL A 1 159 ? 3.524 24.629 88.307 1.00 37.37 159 VAL A CA 1
ATOM 928 C C . VAL A 1 159 ? 4.516 24.290 87.186 1.00 41.17 159 VAL A C 1
ATOM 929 O O . VAL A 1 159 ? 5.169 23.241 87.221 1.00 39.94 159 VAL A O 1
ATOM 933 N N . GLN A 1 160 ? 4.542 25.140 86.147 1.00 38.96 160 GLN A N 1
ATOM 934 C CA . GLN A 1 160 ? 5.437 25.008 85.005 1.00 39.62 160 GLN A CA 1
ATOM 935 C C . GLN A 1 160 ? 6.301 26.230 84.850 1.00 44.93 160 GLN A C 1
ATOM 936 O O . GLN A 1 160 ? 5.791 27.346 84.930 1.00 45.48 160 GLN A O 1
ATOM 942 N N . PHE A 1 161 ? 7.605 26.026 84.616 1.00 40.19 161 PHE A N 1
ATOM 943 C CA . PHE A 1 161 ? 8.558 27.092 84.313 1.00 39.45 161 PHE A CA 1
ATOM 944 C C . PHE A 1 161 ? 8.829 27.020 82.829 1.00 44.54 161 PHE A C 1
ATOM 945 O O . PHE A 1 161 ? 9.213 25.957 82.337 1.00 42.92 161 PHE A O 1
ATOM 953 N N . ILE A 1 162 ? 8.589 28.130 82.118 1.00 43.83 162 ILE A N 1
ATOM 954 C CA . ILE A 1 162 ? 8.815 28.254 80.674 1.00 46.46 162 ILE A CA 1
ATOM 955 C C . ILE A 1 162 ? 10.057 29.104 80.501 1.00 53.74 162 ILE A C 1
ATOM 956 O O . ILE A 1 162 ? 10.077 30.255 80.939 1.00 53.85 162 ILE A O 1
ATOM 961 N N . LEU A 1 163 ? 11.103 28.523 79.901 1.00 52.02 163 LEU A N 1
ATOM 962 C CA . LEU A 1 163 ? 12.385 29.194 79.696 1.00 53.28 163 LEU A CA 1
ATOM 963 C C . LEU A 1 163 ? 12.448 29.933 78.363 1.00 59.55 163 LEU A C 1
ATOM 964 O O . LEU A 1 163 ? 11.837 29.490 77.397 1.00 58.28 163 LEU A O 1
ATOM 969 N N . LYS A 1 164 ? 13.192 31.063 78.328 1.00 59.01 164 LYS A N 1
ATOM 970 C CA . LYS A 1 164 ? 13.476 31.898 77.147 1.00 60.97 164 LYS A CA 1
ATOM 971 C C . LYS A 1 164 ? 14.459 31.171 76.264 1.00 64.68 164 LYS A C 1
ATOM 972 O O . LYS A 1 164 ? 14.396 31.258 75.036 1.00 65.36 164 LYS A O 1
ATOM 978 N N . TYR A 1 165 ? 15.404 30.480 76.919 1.00 60.24 165 TYR A N 1
ATOM 979 C CA . TYR A 1 165 ? 16.483 29.724 76.302 1.00 61.03 165 TYR A CA 1
ATOM 980 C C . TYR A 1 165 ? 16.730 28.440 77.114 1.00 58.53 165 TYR A C 1
ATOM 981 O O . TYR A 1 165 ? 16.396 28.415 78.300 1.00 55.86 165 TYR A O 1
ATOM 990 N N . PRO A 1 166 ? 17.331 27.382 76.521 1.00 53.78 166 PRO A N 1
ATOM 991 C CA . PRO A 1 166 ? 17.539 26.142 77.286 1.00 52.23 166 PRO A CA 1
ATOM 992 C C . PRO A 1 166 ? 18.574 26.304 78.401 1.00 55.90 166 PRO A C 1
ATOM 993 O O . PRO A 1 166 ? 19.562 27.024 78.256 1.00 56.85 166 PRO A O 1
ATOM 997 N N . TYR A 1 167 ? 18.312 25.677 79.538 1.00 50.53 167 TYR A N 1
ATOM 998 C CA . TYR A 1 167 ? 19.218 25.756 80.678 1.00 48.79 167 TYR A CA 1
ATOM 999 C C . TYR A 1 167 ? 19.053 24.497 81.510 1.00 49.91 167 TYR A C 1
ATOM 1000 O O . TYR A 1 167 ? 18.247 24.460 82.431 1.00 44.89 167 TYR A O 1
ATOM 1009 N N . SER A 1 168 ? 19.820 23.452 81.149 1.00 48.93 168 SER A N 1
ATOM 1010 C CA . SER A 1 168 ? 19.832 22.159 81.831 1.00 48.32 168 SER A CA 1
ATOM 1011 C C . SER A 1 168 ? 20.215 22.264 83.316 1.00 51.42 168 SER A C 1
ATOM 1012 O O . SER A 1 168 ? 19.666 21.462 84.053 1.00 50.79 168 SER A O 1
ATOM 1015 N N . PRO A 1 169 ? 21.076 23.208 83.818 1.00 46.25 169 PRO A N 1
ATOM 1016 C CA . PRO A 1 169 ? 21.355 23.241 85.268 1.00 44.60 169 PRO A CA 1
ATOM 1017 C C . PRO A 1 169 ? 20.242 23.878 86.126 1.00 47.41 169 PRO A C 1
ATOM 1018 O O . PRO A 1 169 ? 20.507 24.225 87.282 1.00 44.28 169 PRO A O 1
ATOM 1022 N N . LEU A 1 170 ? 19.002 23.993 85.603 1.00 44.29 170 LEU A N 1
ATOM 1023 C CA . LEU A 1 170 ? 17.889 24.617 86.325 1.00 42.96 170 LEU A CA 1
ATOM 1024 C C . LEU A 1 170 ? 17.687 24.078 87.761 1.00 43.79 170 LEU A C 1
ATOM 1025 O O . LEU A 1 170 ? 17.501 24.881 88.681 1.00 42.63 170 LEU A O 1
ATOM 1030 N N . LEU A 1 171 ? 17.730 22.750 87.960 1.00 40.22 171 LEU A N 1
ATOM 1031 C CA . LEU A 1 171 ? 17.510 22.159 89.285 1.00 38.86 171 LEU A CA 1
ATOM 1032 C C . LEU A 1 171 ? 18.552 22.593 90.305 1.00 42.63 171 LEU A C 1
ATOM 1033 O O . LEU A 1 171 ? 18.206 22.792 91.473 1.00 41.09 171 LEU A O 1
ATOM 1038 N N . SER A 1 172 ? 19.811 22.750 89.879 1.00 39.67 172 SER A N 1
ATOM 1039 C CA . SER A 1 172 ? 20.895 23.173 90.764 1.00 39.98 172 SER A CA 1
ATOM 1040 C C . SER A 1 172 ? 20.640 24.595 91.304 1.00 45.28 172 SER A C 1
ATOM 1041 O O . SER A 1 172 ? 21.029 24.877 92.429 1.00 45.12 172 SER A O 1
ATOM 1044 N N . ILE A 1 173 ? 19.926 25.443 90.544 1.00 42.90 173 ILE A N 1
ATOM 1045 C CA . ILE A 1 173 ? 19.542 26.793 90.967 1.00 43.68 173 ILE A CA 1
ATOM 1046 C C . ILE A 1 173 ? 18.388 26.688 91.987 1.00 44.51 173 ILE A C 1
ATOM 1047 O O . ILE A 1 173 ? 18.407 27.368 93.000 1.00 43.72 173 ILE A O 1
ATOM 1052 N N . PHE A 1 174 ? 17.400 25.832 91.713 1.00 39.56 174 PHE A N 1
ATOM 1053 C CA . PHE A 1 174 ? 16.264 25.591 92.596 1.00 37.45 174 PHE A CA 1
ATOM 1054 C C . PHE A 1 174 ? 16.715 24.956 93.927 1.00 39.22 174 PHE A C 1
ATOM 1055 O O . PHE A 1 174 ? 16.080 25.219 94.944 1.00 39.07 174 PHE A O 1
ATOM 1063 N N . ALA A 1 175 ? 17.791 24.140 93.923 1.00 34.74 175 ALA A N 1
ATOM 1064 C CA . ALA A 1 175 ? 18.330 23.510 95.148 1.00 35.68 175 ALA A CA 1
ATOM 1065 C C . ALA A 1 175 ? 19.269 24.451 95.951 1.00 41.08 175 ALA A C 1
ATOM 1066 O O . ALA A 1 175 ? 19.542 24.175 97.121 1.00 42.18 175 ALA A O 1
ATOM 1068 N N . SER A 1 176 ? 19.736 25.559 95.351 1.00 37.33 176 SER A N 1
ATOM 1069 C CA . SER A 1 176 ? 20.631 26.501 96.047 1.00 37.24 176 SER A CA 1
ATOM 1070 C C . SER A 1 176 ? 19.805 27.409 96.971 1.00 38.39 176 SER A C 1
ATOM 1071 O O . SER A 1 176 ? 18.575 27.386 96.915 1.00 35.88 176 SER A O 1
ATOM 1074 N N . ASN A 1 177 ? 20.470 28.213 97.816 1.00 35.11 177 ASN A N 1
ATOM 1075 C CA . ASN A 1 177 ? 19.769 29.097 98.750 1.00 34.02 177 ASN A CA 1
ATOM 1076 C C . ASN A 1 177 ? 18.815 30.072 98.034 1.00 38.44 177 ASN A C 1
ATOM 1077 O O . ASN A 1 177 ? 17.777 30.400 98.585 1.00 36.98 177 ASN A O 1
ATOM 1082 N N . GLU A 1 178 ? 19.143 30.488 96.791 1.00 37.80 178 GLU A N 1
ATOM 1083 C CA . GLU A 1 178 ? 18.353 31.395 95.954 1.00 38.99 178 GLU A CA 1
ATOM 1084 C C . GLU A 1 178 ? 16.999 30.782 95.564 1.00 40.26 178 GLU A C 1
ATOM 1085 O O . GLU A 1 178 ? 16.096 31.521 95.192 1.00 41.65 178 GLU A O 1
ATOM 1091 N N . GLY A 1 179 ? 16.896 29.455 95.607 1.00 33.41 179 GLY A N 1
ATOM 1092 C CA . GLY A 1 179 ? 15.668 28.723 95.348 1.00 32.21 179 GLY A CA 1
ATOM 1093 C C . GLY A 1 179 ? 14.755 28.647 96.582 1.00 35.55 179 GLY A C 1
ATOM 1094 O O . GLY A 1 179 ? 13.677 28.055 96.498 1.00 33.99 179 GLY A O 1
ATOM 1095 N N . SER A 1 180 ? 15.147 29.251 97.742 1.00 30.90 180 SER A N 1
ATOM 1096 C CA . SER A 1 180 ? 14.287 29.257 98.948 1.00 30.10 180 SER A CA 1
ATOM 1097 C C . SER A 1 180 ? 12.903 29.862 98.637 1.00 34.06 180 SER A C 1
ATOM 1098 O O . SER A 1 180 ? 12.853 30.925 98.020 1.00 34.17 180 SER A O 1
ATOM 1101 N N . ILE A 1 181 ? 11.798 29.203 99.066 1.00 29.04 181 ILE A N 1
ATOM 1102 C CA . ILE A 1 181 ? 10.435 29.680 98.777 1.00 28.94 181 ILE A CA 1
ATOM 1103 C C . ILE A 1 181 ? 9.904 30.573 99.929 1.00 33.61 181 ILE A C 1
ATOM 1104 O O . ILE A 1 181 ? 9.673 30.079 101.042 1.00 31.25 181 ILE A O 1
ATOM 1109 N N . LEU A 1 182 ? 9.659 31.867 99.624 1.00 32.02 182 LEU A N 1
ATOM 1110 C CA . LEU A 1 182 ? 9.121 32.839 100.588 1.00 33.92 182 LEU A CA 1
ATOM 1111 C C . LEU A 1 182 ? 7.636 32.733 100.727 1.00 35.91 182 LEU A C 1
ATOM 1112 O O . LEU A 1 182 ? 6.937 32.376 99.768 1.00 34.18 182 LEU A O 1
ATOM 1117 N N . SER A 1 183 ? 7.123 33.110 101.906 1.00 32.45 183 SER A N 1
ATOM 1118 C CA . SER A 1 183 ? 5.684 33.149 102.096 1.00 31.24 183 SER A CA 1
ATOM 1119 C C . SER A 1 183 ? 5.055 34.201 101.163 1.00 35.02 183 SER A C 1
ATOM 1120 O O . SER A 1 183 ? 5.564 35.320 101.102 1.00 34.78 183 SER A O 1
ATOM 1123 N N . PRO A 1 184 ? 3.945 33.883 100.447 1.00 32.27 184 PRO A N 1
ATOM 1124 C CA . PRO A 1 184 ? 3.306 34.913 99.599 1.00 33.72 184 PRO A CA 1
ATOM 1125 C C . PRO A 1 184 ? 2.713 36.039 100.470 1.00 39.98 184 PRO A C 1
ATOM 1126 O O . PRO A 1 184 ? 2.672 37.196 100.055 1.00 40.79 184 PRO A O 1
ATOM 1130 N N . LYS A 1 185 ? 2.357 35.707 101.715 1.00 36.00 185 LYS A N 1
ATOM 1131 C CA . LYS A 1 185 ? 1.830 36.652 102.692 1.00 37.43 185 LYS A CA 1
ATOM 1132 C C . LYS A 1 185 ? 2.922 37.661 103.105 1.00 41.91 185 LYS A C 1
ATOM 1133 O O . LYS A 1 185 ? 2.631 38.849 103.186 1.00 42.90 185 LYS A O 1
ATOM 1139 N N . ALA A 1 186 ? 4.181 37.209 103.283 1.00 38.81 186 ALA A N 1
ATOM 1140 C CA . ALA A 1 186 ? 5.309 38.090 103.607 1.00 39.66 186 ALA A CA 1
ATOM 1141 C C . ALA A 1 186 ? 5.646 38.995 102.427 1.00 47.25 186 ALA A C 1
ATOM 1142 O O . ALA A 1 186 ? 6.155 40.092 102.637 1.00 49.53 186 ALA A O 1
ATOM 1144 N N . ILE A 1 187 ? 5.399 38.527 101.197 1.00 45.19 187 ILE A N 1
ATOM 1145 C CA . ILE A 1 187 ? 5.603 39.306 99.972 1.00 48.99 187 ILE A CA 1
ATOM 1146 C C . ILE A 1 187 ? 4.470 40.365 99.814 1.00 59.16 187 ILE A C 1
ATOM 1147 O O . ILE A 1 187 ? 4.770 41.512 99.479 1.00 61.04 187 ILE A O 1
ATOM 1152 N N . ASP A 1 188 ? 3.192 39.980 100.037 1.00 59.23 188 ASP A N 1
ATOM 1153 C CA . ASP A 1 188 ? 2.026 40.864 99.831 1.00 62.58 188 ASP A CA 1
ATOM 1154 C C . ASP A 1 188 ? 1.605 41.677 101.044 1.00 70.09 188 ASP A C 1
ATOM 1155 O O . ASP A 1 188 ? 1.578 42.906 100.960 1.00 71.56 188 ASP A O 1
ATOM 1160 N N . GLU A 1 189 ? 1.168 40.993 102.123 1.00 87.39 189 GLU A N 1
ATOM 1161 C CA . GLU A 1 189 ? 0.618 41.630 103.319 1.00 88.17 189 GLU A CA 1
ATOM 1162 C C . GLU A 1 189 ? 1.631 42.521 104.030 1.00 91.45 189 GLU A C 1
ATOM 1163 O O . GLU A 1 189 ? 2.827 42.227 104.076 1.00 88.44 189 GLU A O 1
ATOM 1169 N N . LYS A 1 190 ? 1.111 43.664 104.507 1.00 90.95 190 LYS A N 1
ATOM 1170 C CA . LYS A 1 190 ? 1.806 44.745 105.207 1.00 91.44 190 LYS A CA 1
ATOM 1171 C C . LYS A 1 190 ? 2.463 44.217 106.481 1.00 92.06 190 LYS A C 1
ATOM 1172 O O . LYS A 1 190 ? 1.803 43.563 107.296 1.00 91.42 190 LYS A O 1
ATOM 1178 N N . GLY A 1 191 ? 3.759 44.476 106.617 1.00 86.04 191 GLY A N 1
ATOM 1179 C CA . GLY A 1 191 ? 4.527 44.033 107.773 1.00 82.90 191 GLY A CA 1
ATOM 1180 C C . GLY A 1 191 ? 6.029 44.070 107.601 1.00 82.53 191 GLY A C 1
ATOM 1181 O O . GLY A 1 191 ? 6.542 44.578 106.597 1.00 82.54 191 GLY A O 1
ATOM 1182 N N . LYS A 1 192 ? 6.733 43.509 108.606 1.00 75.46 192 LYS A N 1
ATOM 1183 C CA . LYS A 1 192 ? 8.193 43.401 108.736 1.00 73.06 192 LYS A CA 1
ATOM 1184 C C . LYS A 1 192 ? 8.855 42.967 107.427 1.00 73.02 192 LYS A C 1
ATOM 1185 O O . LYS A 1 192 ? 8.358 42.057 106.750 1.00 73.15 192 LYS A O 1
ATOM 1191 N N . GLY A 1 193 ? 9.957 43.633 107.089 1.00 64.97 193 GLY A N 1
ATOM 1192 C CA . GLY A 1 193 ? 10.749 43.333 105.905 1.00 61.75 193 GLY A CA 1
ATOM 1193 C C . GLY A 1 193 ? 11.317 41.928 105.956 1.00 57.24 193 GLY A C 1
ATOM 1194 O O . GLY A 1 193 ? 11.609 41.399 107.038 1.00 53.81 193 GLY A O 1
ATOM 1195 N N . LEU A 1 194 ? 11.463 41.320 104.772 1.00 50.63 194 LEU A N 1
ATOM 1196 C CA . LEU A 1 194 ? 11.975 39.966 104.572 1.00 46.75 194 LEU A CA 1
ATOM 1197 C C . LEU A 1 194 ? 13.432 39.833 104.966 1.00 45.56 194 LEU A C 1
ATOM 1198 O O . LEU A 1 194 ? 13.850 38.749 105.385 1.00 43.28 194 LEU A O 1
ATOM 1203 N N . ALA A 1 195 ? 14.195 40.932 104.843 1.00 40.30 195 ALA A N 1
ATOM 1204 C CA . ALA A 1 195 ? 15.625 40.991 105.159 1.00 39.34 195 ALA A CA 1
ATOM 1205 C C . ALA A 1 195 ? 15.909 40.711 106.649 1.00 41.57 195 ALA A C 1
ATOM 1206 O O . ALA A 1 195 ? 16.969 40.170 106.983 1.00 39.43 195 ALA A O 1
ATOM 1208 N N . GLN A 1 196 ? 14.966 41.082 107.532 1.00 38.63 196 GLN A N 1
ATOM 1209 C CA . GLN A 1 196 ? 15.149 40.924 108.974 1.00 39.68 196 GLN A CA 1
ATOM 1210 C C . GLN A 1 196 ? 14.143 39.967 109.607 1.00 42.31 196 GLN A C 1
ATOM 1211 O O . GLN A 1 196 ? 14.311 39.631 110.777 1.00 41.17 196 GLN A O 1
ATOM 1217 N N . HIS A 1 197 ? 13.126 39.503 108.847 1.00 39.25 197 HIS A N 1
ATOM 1218 C CA . HIS A 1 197 ? 12.144 38.550 109.386 1.00 37.81 197 HIS A CA 1
ATOM 1219 C C . HIS A 1 197 ? 11.775 37.500 108.324 1.00 35.89 197 HIS A C 1
ATOM 1220 O O . HIS A 1 197 ? 10.739 37.630 107.679 1.00 33.92 197 HIS A O 1
ATOM 1227 N N . PRO A 1 198 ? 12.605 36.443 108.145 1.00 30.08 198 PRO A N 1
ATOM 1228 C CA . PRO A 1 198 ? 12.273 35.414 107.137 1.00 28.62 198 PRO A CA 1
ATOM 1229 C C . PRO A 1 198 ? 11.054 34.565 107.543 1.00 30.35 198 PRO A C 1
ATOM 1230 O O . PRO A 1 198 ? 10.817 34.359 108.729 1.00 30.36 198 PRO A O 1
ATOM 1234 N N . VAL A 1 199 ? 10.249 34.131 106.554 1.00 27.98 199 VAL A N 1
ATOM 1235 C CA . VAL A 1 199 ? 9.026 33.312 106.742 1.00 27.23 199 VAL A CA 1
ATOM 1236 C C . VAL A 1 199 ? 8.952 32.247 105.620 1.00 30.25 199 VAL A C 1
ATOM 1237 O O . VAL A 1 199 ? 8.726 32.592 104.468 1.00 29.23 199 VAL A O 1
ATOM 1241 N N . GLY A 1 200 ? 9.133 30.985 105.971 1.00 25.90 200 GLY A N 1
ATOM 1242 C CA . GLY A 1 200 ? 9.110 29.906 104.993 1.00 24.64 200 GLY A CA 1
ATOM 1243 C C . GLY A 1 200 ? 8.282 28.753 105.491 1.00 29.59 200 GLY A C 1
ATOM 1244 O O . GLY A 1 200 ? 7.414 28.948 106.332 1.00 27.54 200 GLY A O 1
ATOM 1245 N N . THR A 1 201 ? 8.516 27.556 104.939 1.00 28.41 201 THR A N 1
ATOM 1246 C CA . THR A 1 201 ? 7.801 26.320 105.281 1.00 27.71 201 THR A CA 1
ATOM 1247 C C . THR A 1 201 ? 8.660 25.422 106.187 1.00 28.66 201 THR A C 1
ATOM 1248 O O . THR A 1 201 ? 8.203 24.357 106.584 1.00 28.59 201 THR A O 1
ATOM 1252 N N . GLY A 1 202 ? 9.900 25.827 106.436 1.00 25.01 202 GLY A N 1
ATOM 1253 C CA . GLY A 1 202 ? 10.906 25.040 107.152 1.00 25.06 202 GLY A CA 1
ATOM 1254 C C . GLY A 1 202 ? 10.642 24.568 108.582 1.00 29.18 202 GLY A C 1
ATOM 1255 O O . GLY A 1 202 ? 9.732 25.060 109.247 1.00 28.82 202 GLY A O 1
ATOM 1256 N N . PRO A 1 203 ? 11.496 23.634 109.095 1.00 25.94 203 PRO A N 1
ATOM 1257 C CA . PRO A 1 203 ? 11.281 23.086 110.451 1.00 25.23 203 PRO A CA 1
ATOM 1258 C C . PRO A 1 203 ? 11.630 24.068 111.575 1.00 28.27 203 PRO A C 1
ATOM 1259 O O . PRO A 1 203 ? 11.365 23.758 112.728 1.00 28.36 203 PRO A O 1
ATOM 1263 N N . TYR A 1 204 ? 12.184 25.244 111.245 1.00 24.28 204 TYR A N 1
ATOM 1264 C CA . TYR A 1 204 ? 12.472 26.296 112.224 1.00 24.85 204 TYR A CA 1
ATOM 1265 C C . TYR A 1 204 ? 11.839 27.593 111.845 1.00 30.50 204 TYR A C 1
ATOM 1266 O O . TYR A 1 204 ? 12.019 28.052 110.728 1.00 31.41 204 TYR A O 1
ATOM 1275 N N . THR A 1 205 ? 11.163 28.219 112.799 1.00 27.67 205 THR A N 1
ATOM 1276 C CA . THR A 1 205 ? 10.561 29.531 112.651 1.00 28.11 205 THR A CA 1
ATOM 1277 C C . THR A 1 205 ? 11.536 30.582 113.191 1.00 31.78 205 THR A C 1
ATOM 1278 O O . THR A 1 205 ? 12.170 30.374 114.225 1.00 30.70 205 THR A O 1
ATOM 1282 N N . PHE A 1 206 ? 11.577 31.743 112.541 1.00 29.24 206 PHE A N 1
ATOM 1283 C CA . PHE A 1 206 ? 12.382 32.851 112.999 1.00 28.88 206 PHE A CA 1
ATOM 1284 C C . PHE A 1 206 ? 11.785 33.388 114.307 1.00 32.36 206 PHE A C 1
ATOM 1285 O O . PHE A 1 206 ? 10.575 33.601 114.404 1.00 29.98 206 PHE A O 1
ATOM 1293 N N . LYS A 1 207 ? 12.630 33.574 115.321 1.00 28.25 207 LYS A N 1
ATOM 1294 C CA . LYS A 1 207 ? 12.144 34.064 116.594 1.00 29.22 207 LYS A CA 1
ATOM 1295 C C . LYS A 1 207 ? 12.629 35.495 116.830 1.00 34.73 207 LYS A C 1
ATOM 1296 O O . LYS A 1 207 ? 11.824 36.343 117.164 1.00 36.16 207 LYS A O 1
ATOM 1302 N N . SER A 1 208 ? 13.941 35.761 116.710 1.00 31.75 208 SER A N 1
ATOM 1303 C CA . SER A 1 208 ? 14.472 37.103 116.976 1.00 33.06 208 SER A CA 1
ATOM 1304 C C . SER A 1 208 ? 15.868 37.263 116.436 1.00 36.09 208 SER A C 1
ATOM 1305 O O . SER A 1 208 ? 16.576 36.285 116.167 1.00 33.61 208 SER A O 1
ATOM 1308 N N . TRP A 1 209 ? 16.264 38.518 116.320 1.00 33.41 209 TRP A N 1
ATOM 1309 C CA . TRP A 1 209 ? 17.562 38.926 115.848 1.00 32.75 209 TRP A CA 1
ATOM 1310 C C . TRP A 1 209 ? 18.015 40.136 116.654 1.00 39.26 209 TRP A C 1
ATOM 1311 O O . TRP A 1 209 ? 17.360 41.172 116.621 1.00 39.42 209 TRP A O 1
ATOM 1322 N N . LYS A 1 210 ? 19.122 39.970 117.395 1.00 34.73 210 LYS A N 1
ATOM 1323 C CA . LYS A 1 210 ? 19.855 41.003 118.123 1.00 35.48 210 LYS A CA 1
ATOM 1324 C C . LYS A 1 210 ? 21.094 41.215 117.267 1.00 37.76 210 LYS A C 1
ATOM 1325 O O . LYS A 1 210 ? 22.016 40.381 117.317 1.00 34.37 210 LYS A O 1
ATOM 1331 N N . PRO A 1 211 ? 21.064 42.211 116.353 1.00 36.01 211 PRO A N 1
ATOM 1332 C CA . PRO A 1 211 ? 22.170 42.370 115.382 1.00 35.52 211 PRO A CA 1
ATOM 1333 C C . PRO A 1 211 ? 23.556 42.497 116.020 1.00 39.85 211 PRO A C 1
ATOM 1334 O O . PRO A 1 211 ? 23.730 43.245 116.971 1.00 38.20 211 PRO A O 1
ATOM 1338 N N . GLY A 1 212 ? 24.498 41.691 115.517 1.00 36.05 212 GLY A N 1
ATOM 1339 C CA . GLY A 1 212 ? 25.876 41.616 115.986 1.00 35.35 212 GLY A CA 1
ATOM 1340 C C . GLY A 1 212 ? 26.045 40.754 117.213 1.00 39.46 212 GLY A C 1
ATOM 1341 O O . GLY A 1 212 ? 27.149 40.652 117.752 1.00 41.73 212 GLY A O 1
ATOM 1342 N N . GLU A 1 213 ? 24.968 40.110 117.657 1.00 34.09 213 GLU A N 1
ATOM 1343 C CA . GLU A 1 213 ? 24.980 39.329 118.883 1.00 33.69 213 GLU A CA 1
ATOM 1344 C C . GLU A 1 213 ? 24.432 37.913 118.661 1.00 35.05 213 GLU A C 1
ATOM 1345 O O . GLU A 1 213 ? 25.112 36.941 118.995 1.00 33.42 213 GLU A O 1
ATOM 1351 N N . GLU A 1 214 ? 23.190 37.793 118.137 1.00 29.53 214 GLU A N 1
ATOM 1352 C CA . GLU A 1 214 ? 22.567 36.492 117.942 1.00 27.05 214 GLU A CA 1
ATOM 1353 C C . GLU A 1 214 ? 21.353 36.551 117.091 1.00 31.31 214 GLU A C 1
ATOM 1354 O O . GLU A 1 214 ? 20.619 37.543 117.082 1.00 31.93 214 GLU A O 1
ATOM 1360 N N . ILE A 1 215 ? 21.085 35.415 116.453 1.00 29.58 215 ILE A N 1
ATOM 1361 C CA . ILE A 1 215 ? 19.846 35.120 115.750 1.00 28.84 215 ILE A CA 1
ATOM 1362 C C . ILE A 1 215 ? 19.271 33.896 116.442 1.00 32.20 215 ILE A C 1
ATOM 1363 O O . ILE A 1 215 ? 19.992 32.918 116.635 1.00 30.61 215 ILE A O 1
ATOM 1368 N N . ARG A 1 216 ? 17.980 33.931 116.794 1.00 28.65 216 ARG A N 1
ATOM 1369 C CA . ARG A 1 216 ? 17.322 32.773 117.392 1.00 27.13 216 ARG A CA 1
ATOM 1370 C C . ARG A 1 216 ? 16.216 32.286 116.504 1.00 29.38 216 ARG A C 1
ATOM 1371 O O . ARG A 1 216 ? 15.401 33.079 116.017 1.00 30.12 216 ARG A O 1
ATOM 1379 N N . LEU A 1 217 ? 16.173 30.976 116.315 1.00 25.32 217 LEU A N 1
ATOM 1380 C CA . LEU A 1 217 ? 15.096 30.265 115.609 1.00 24.66 217 LEU A CA 1
ATOM 1381 C C . LEU A 1 217 ? 14.467 29.319 116.601 1.00 29.02 217 LEU A C 1
ATOM 1382 O O . LEU A 1 217 ? 15.149 28.877 117.525 1.00 28.30 217 LEU A O 1
ATOM 1387 N N . GLU A 1 218 ? 13.196 29.030 116.450 1.00 27.14 218 GLU A N 1
ATOM 1388 C CA . GLU A 1 218 ? 12.533 28.086 117.345 1.00 28.25 218 GLU A CA 1
ATOM 1389 C C . GLU A 1 218 ? 11.890 26.998 116.516 1.00 30.70 218 GLU A C 1
ATOM 1390 O O . GLU A 1 218 ? 11.597 27.198 115.330 1.00 27.69 218 GLU A O 1
ATOM 1396 N N . LYS A 1 219 ? 11.716 25.836 117.127 1.00 29.32 219 LYS A N 1
ATOM 1397 C CA . LYS A 1 219 ? 11.099 24.687 116.468 1.00 29.68 219 LYS A CA 1
ATOM 1398 C C . LYS A 1 219 ? 9.735 25.091 115.893 1.00 30.54 219 LYS A C 1
ATOM 1399 O O . LYS A 1 219 ? 8.928 25.715 116.591 1.00 28.13 219 LYS A O 1
ATOM 1405 N N . ASN A 1 220 ? 9.508 24.778 114.609 1.00 27.48 220 ASN A N 1
ATOM 1406 C CA . ASN A 1 220 ? 8.216 25.004 113.983 1.00 27.66 220 ASN A CA 1
ATOM 1407 C C . ASN A 1 220 ? 7.374 23.772 114.365 1.00 32.78 220 ASN A C 1
ATOM 1408 O O . ASN A 1 220 ? 7.604 22.686 113.832 1.00 32.67 220 ASN A O 1
ATOM 1413 N N . LYS A 1 221 ? 6.437 23.926 115.305 1.00 31.40 221 LYS A N 1
ATOM 1414 C CA . LYS A 1 221 ? 5.631 22.789 115.799 1.00 33.13 221 LYS A CA 1
ATOM 1415 C C . LYS A 1 221 ? 4.567 22.351 114.803 1.00 37.32 221 LYS A C 1
ATOM 1416 O O . LYS A 1 221 ? 3.931 21.304 114.976 1.00 37.34 221 LYS A O 1
ATOM 1422 N N . ASN A 1 222 ? 4.423 23.114 113.734 1.00 35.45 222 ASN A N 1
ATOM 1423 C CA . ASN A 1 222 ? 3.502 22.806 112.661 1.00 36.33 222 ASN A CA 1
ATOM 1424 C C . ASN A 1 222 ? 4.263 22.398 111.375 1.00 37.81 222 ASN A C 1
ATOM 1425 O O . ASN A 1 222 ? 3.703 22.492 110.278 1.00 37.33 222 ASN A O 1
ATOM 1430 N N . TYR A 1 223 ? 5.540 21.959 111.497 1.00 31.89 223 TYR A N 1
ATOM 1431 C CA . TYR A 1 223 ? 6.323 21.563 110.319 1.00 28.91 223 TYR A CA 1
ATOM 1432 C C . TYR A 1 223 ? 5.677 20.345 109.625 1.00 35.18 223 TYR A C 1
ATOM 1433 O O . TYR A 1 223 ? 5.150 19.456 110.300 1.00 35.40 223 TYR A O 1
ATOM 1442 N N . TRP A 1 224 ? 5.630 20.360 108.266 1.00 32.21 224 TRP A N 1
ATOM 1443 C CA . TRP A 1 224 ? 4.975 19.315 107.476 1.00 33.01 224 TRP A CA 1
ATOM 1444 C C . TRP A 1 224 ? 5.751 17.974 107.454 1.00 36.82 224 TRP A C 1
ATOM 1445 O O . TRP A 1 224 ? 5.131 16.945 107.246 1.00 36.63 224 TRP A O 1
ATOM 1456 N N . GLY A 1 225 ? 7.071 17.991 107.638 1.00 34.83 225 GLY A N 1
ATOM 1457 C CA . GLY A 1 225 ? 7.891 16.773 107.593 1.00 35.93 225 GLY A CA 1
ATOM 1458 C C . GLY A 1 225 ? 8.299 16.308 108.972 1.00 40.46 225 GLY A C 1
ATOM 1459 O O . GLY A 1 225 ? 7.525 16.463 109.920 1.00 38.54 225 GLY A O 1
ATOM 1460 N N . GLU A 1 226 ? 9.522 15.760 109.108 1.00 39.38 226 GLU A N 1
ATOM 1461 C CA . GLU A 1 226 ? 10.060 15.334 110.418 1.00 40.37 226 GLU A CA 1
ATOM 1462 C C . GLU A 1 226 ? 10.319 16.584 111.266 1.00 40.50 226 GLU A C 1
ATOM 1463 O O . GLU A 1 226 ? 11.123 17.414 110.872 1.00 38.23 226 GLU A O 1
ATOM 1469 N N . LYS A 1 227 ? 9.619 16.740 112.393 1.00 36.39 227 LYS A N 1
ATOM 1470 C CA . LYS A 1 227 ? 9.778 17.923 113.234 1.00 34.95 227 LYS A CA 1
ATOM 1471 C C . LYS A 1 227 ? 11.174 17.965 113.879 1.00 39.51 227 LYS A C 1
ATOM 1472 O O . LYS A 1 227 ? 11.789 16.915 114.101 1.00 39.46 227 LYS A O 1
ATOM 1478 N N . ALA A 1 228 ? 11.685 19.187 114.129 1.00 34.93 228 ALA A N 1
ATOM 1479 C CA . ALA A 1 228 ? 12.990 19.421 114.764 1.00 33.87 228 ALA A CA 1
ATOM 1480 C C . ALA A 1 228 ? 13.036 18.729 116.124 1.00 39.76 228 ALA A C 1
ATOM 1481 O O . ALA A 1 228 ? 12.001 18.656 116.804 1.00 39.35 228 ALA A O 1
ATOM 1483 N N . LYS A 1 229 ? 14.207 18.179 116.502 1.00 37.12 229 LYS A N 1
ATOM 1484 C CA . LYS A 1 229 ? 14.336 17.471 117.784 1.00 38.64 229 LYS A CA 1
ATOM 1485 C C . LYS A 1 229 ? 14.954 18.373 118.856 1.00 40.00 229 LYS A C 1
ATOM 1486 O O . LYS A 1 229 ? 15.207 17.919 119.968 1.00 40.29 229 LYS A O 1
ATOM 1492 N N . VAL A 1 230 ? 15.138 19.658 118.531 1.00 34.71 230 VAL A N 1
ATOM 1493 C CA . VAL A 1 230 ? 15.581 20.682 119.486 1.00 34.51 230 VAL A CA 1
ATOM 1494 C C . VAL A 1 230 ? 14.485 21.759 119.513 1.00 37.37 230 VAL A C 1
ATOM 1495 O O . VAL A 1 230 ? 13.734 21.913 118.545 1.00 36.43 230 VAL A O 1
ATOM 1499 N N . ASP A 1 231 ? 14.392 22.487 120.614 1.00 34.02 231 ASP A N 1
ATOM 1500 C CA . ASP A 1 231 ? 13.378 23.525 120.770 1.00 34.16 231 ASP A CA 1
ATOM 1501 C C . ASP A 1 231 ? 13.775 24.846 120.133 1.00 34.50 231 ASP A C 1
ATOM 1502 O O . ASP A 1 231 ? 12.918 25.591 119.680 1.00 33.08 231 ASP A O 1
ATOM 1507 N N . GLU A 1 232 ? 15.056 25.171 120.189 1.00 30.65 232 GLU A N 1
ATOM 1508 C CA . GLU A 1 232 ? 15.583 26.445 119.737 1.00 30.07 232 GLU A CA 1
ATOM 1509 C C . GLU A 1 232 ? 16.964 26.290 119.196 1.00 32.65 232 GLU A C 1
ATOM 1510 O O . GLU A 1 232 ? 17.741 25.471 119.686 1.00 32.46 232 GLU A O 1
ATOM 1516 N N . VAL A 1 233 ? 17.302 27.128 118.234 1.00 29.68 233 VAL A N 1
ATOM 1517 C CA . VAL A 1 233 ? 18.633 27.192 117.656 1.00 29.05 233 VAL A CA 1
ATOM 1518 C C . VAL A 1 233 ? 19.103 28.630 117.814 1.00 34.16 233 VAL A C 1
ATOM 1519 O O . VAL A 1 233 ? 18.398 29.564 117.402 1.00 32.99 233 VAL A O 1
ATOM 1523 N N . VAL A 1 234 ? 20.293 28.804 118.410 1.00 30.49 234 VAL A N 1
ATOM 1524 C CA . VAL A 1 234 ? 20.889 30.119 118.581 1.00 30.30 234 VAL A CA 1
ATOM 1525 C C . VAL A 1 234 ? 22.198 30.231 117.752 1.00 32.66 234 VAL A C 1
ATOM 1526 O O . VAL A 1 234 ? 23.142 29.464 117.970 1.00 33.51 234 VAL A O 1
ATOM 1530 N N . PHE A 1 235 ? 22.251 31.207 116.834 1.00 27.96 235 PHE A N 1
ATOM 1531 C CA . PHE A 1 235 ? 23.463 31.549 116.064 1.00 27.07 235 PHE A CA 1
ATOM 1532 C C . PHE A 1 235 ? 24.095 32.714 116.802 1.00 32.67 235 PHE A C 1
ATOM 1533 O O . PHE A 1 235 ? 23.663 33.850 116.650 1.00 33.85 235 PHE A O 1
ATOM 1541 N N . LYS A 1 236 ? 25.032 32.407 117.687 1.00 28.85 236 LYS A N 1
ATOM 1542 C CA . LYS A 1 236 ? 25.694 33.355 118.572 1.00 30.32 236 LYS A CA 1
ATOM 1543 C C . LYS A 1 236 ? 26.973 33.884 117.926 1.00 32.99 236 LYS A C 1
ATOM 1544 O O . LYS A 1 236 ? 27.807 33.089 117.498 1.00 32.04 236 LYS A O 1
ATOM 1550 N N . VAL A 1 237 ? 27.126 35.219 117.873 1.00 28.85 237 VAL A N 1
ATOM 1551 C CA . VAL A 1 237 ? 28.306 35.897 117.314 1.00 28.71 237 VAL A CA 1
ATOM 1552 C C . VAL A 1 237 ? 29.401 35.934 118.390 1.00 33.80 237 VAL A C 1
ATOM 1553 O O . VAL A 1 237 ? 29.228 36.555 119.442 1.00 33.90 237 VAL A O 1
ATOM 1557 N N . VAL A 1 238 ? 30.495 35.207 118.145 1.00 31.12 238 VAL A N 1
ATOM 1558 C CA . VAL A 1 238 ? 31.670 35.106 119.042 1.00 31.34 238 VAL A CA 1
ATOM 1559 C C . VAL A 1 238 ? 32.924 35.295 118.138 1.00 36.94 238 VAL A C 1
ATOM 1560 O O . VAL A 1 238 ? 33.433 34.318 117.601 1.00 34.56 238 VAL A O 1
ATOM 1564 N N . PRO A 1 239 ? 33.428 36.527 117.932 1.00 39.63 239 PRO A N 1
ATOM 1565 C CA . PRO A 1 239 ? 34.542 36.730 116.974 1.00 41.05 239 PRO A CA 1
ATOM 1566 C C . PRO A 1 239 ? 35.906 36.105 117.306 1.00 45.11 239 PRO A C 1
ATOM 1567 O O . PRO A 1 239 ? 36.664 35.846 116.378 1.00 43.90 239 PRO A O 1
ATOM 1571 N N . GLU A 1 240 ? 36.217 35.835 118.577 1.00 35.17 240 GLU A N 1
ATOM 1572 C CA . GLU A 1 240 ? 37.512 35.244 118.913 1.00 34.16 240 GLU A CA 1
ATOM 1573 C C . GLU A 1 240 ? 37.463 33.746 118.678 1.00 36.18 240 GLU A C 1
ATOM 1574 O O . GLU A 1 240 ? 36.697 33.052 119.343 1.00 34.23 240 GLU A O 1
ATOM 1580 N N . ASP A 1 241 ? 38.271 33.256 117.722 1.00 33.18 241 ASP A N 1
ATOM 1581 C CA . ASP A 1 241 ? 38.323 31.841 117.331 1.00 33.70 241 ASP A CA 1
ATOM 1582 C C . ASP A 1 241 ? 38.581 30.922 118.517 1.00 34.74 241 ASP A C 1
ATOM 1583 O O . ASP A 1 241 ? 37.872 29.919 118.687 1.00 33.24 241 ASP A O 1
ATOM 1588 N N . ALA A 1 242 ? 39.582 31.271 119.344 1.00 31.40 242 ALA A N 1
ATOM 1589 C CA . ALA A 1 242 ? 39.965 30.485 120.518 1.00 30.76 242 ALA A CA 1
ATOM 1590 C C . ALA A 1 242 ? 38.780 30.328 121.491 1.00 34.67 242 ALA A C 1
ATOM 1591 O O . ALA A 1 242 ? 38.510 29.230 121.982 1.00 33.51 242 ALA A O 1
ATOM 1593 N N . THR A 1 243 ? 38.038 31.412 121.714 1.00 32.71 243 THR A N 1
ATOM 1594 C CA . THR A 1 243 ? 36.882 31.424 122.610 1.00 31.89 243 THR A CA 1
ATOM 1595 C C . THR A 1 243 ? 35.727 30.536 122.062 1.00 33.90 243 THR A C 1
ATOM 1596 O O . THR A 1 243 ? 35.166 29.768 122.854 1.00 32.58 243 THR A O 1
ATOM 1600 N N . ARG A 1 244 ? 35.397 30.608 120.740 1.00 30.38 244 ARG A N 1
ATOM 1601 C CA . ARG A 1 244 ? 34.334 29.764 120.140 1.00 30.87 244 ARG A CA 1
ATOM 1602 C C . ARG A 1 244 ? 34.572 28.291 120.401 1.00 34.14 244 ARG A C 1
ATOM 1603 O O . ARG A 1 244 ? 33.641 27.589 120.771 1.00 34.03 244 ARG A O 1
ATOM 1611 N N . ILE A 1 245 ? 35.812 27.815 120.165 1.00 29.93 245 ILE A N 1
ATOM 1612 C CA . ILE A 1 245 ? 36.167 26.401 120.381 1.00 30.59 245 ILE A CA 1
ATOM 1613 C C . ILE A 1 245 ? 36.105 26.024 121.877 1.00 36.03 245 ILE A C 1
ATOM 1614 O O . ILE A 1 245 ? 35.552 24.966 122.212 1.00 35.39 245 ILE A O 1
ATOM 1619 N N . GLY A 1 246 ? 36.661 26.878 122.749 1.00 31.72 246 GLY A N 1
ATOM 1620 C CA . GLY A 1 246 ? 36.673 26.624 124.187 1.00 30.99 246 GLY A CA 1
ATOM 1621 C C . GLY A 1 246 ? 35.273 26.526 124.750 1.00 33.81 246 GLY A C 1
ATOM 1622 O O . GLY A 1 246 ? 35.015 25.762 125.685 1.00 31.83 246 GLY A O 1
ATOM 1631 N N . ILE A 1 248 ? 32.834 24.965 123.596 1.00 28.81 248 ILE A N 1
ATOM 1632 C CA . ILE A 1 248 ? 32.287 23.607 123.496 1.00 29.83 248 ILE A CA 1
ATOM 1633 C C . ILE A 1 248 ? 32.614 22.839 124.777 1.00 34.48 248 ILE A C 1
ATOM 1634 O O . ILE A 1 248 ? 31.722 22.211 125.349 1.00 33.69 248 ILE A O 1
ATOM 1639 N N . GLU A 1 249 ? 33.837 23.009 125.306 1.00 32.50 249 GLU A N 1
ATOM 1640 C CA . GLU A 1 249 ? 34.220 22.328 126.543 1.00 33.14 249 GLU A CA 1
ATOM 1641 C C . GLU A 1 249 ? 33.492 22.859 127.797 1.00 37.79 249 GLU A C 1
ATOM 1642 O O . GLU A 1 249 ? 33.353 22.092 128.750 1.00 37.33 249 GLU A O 1
ATOM 1648 N N . THR A 1 250 ? 33.025 24.129 127.817 1.00 34.81 250 THR A N 1
ATOM 1649 C CA . THR A 1 250 ? 32.275 24.652 128.993 1.00 34.93 250 THR A CA 1
ATOM 1650 C C . THR A 1 250 ? 30.772 24.414 128.843 1.00 39.15 250 THR A C 1
ATOM 1651 O O . THR A 1 250 ? 30.019 24.813 129.723 1.00 38.78 250 THR A O 1
ATOM 1655 N N . SER A 1 251 ? 30.326 23.886 127.675 1.00 36.64 251 SER A N 1
ATOM 1656 C CA . SER A 1 251 ? 28.914 23.660 127.345 1.00 37.91 251 SER A CA 1
ATOM 1657 C C . SER A 1 251 ? 28.167 24.977 127.078 1.00 41.58 251 SER A C 1
ATOM 1658 O O . SER A 1 251 ? 26.941 24.978 127.112 1.00 43.07 251 SER A O 1
ATOM 1661 N N . GLU A 1 252 ? 28.884 26.077 126.760 1.00 36.17 252 GLU A N 1
ATOM 1662 C CA . GLU A 1 252 ? 28.236 27.345 126.404 1.00 35.58 252 GLU A CA 1
ATOM 1663 C C . GLU A 1 252 ? 27.813 27.307 124.933 1.00 39.20 252 GLU A C 1
ATOM 1664 O O . GLU A 1 252 ? 27.002 28.117 124.511 1.00 41.02 252 GLU A O 1
ATOM 1670 N N . ALA A 1 253 ? 28.432 26.416 124.136 1.00 32.68 253 ALA A N 1
ATOM 1671 C CA . ALA A 1 253 ? 28.090 26.235 122.720 1.00 31.67 253 ALA A CA 1
ATOM 1672 C C . ALA A 1 253 ? 28.190 24.756 122.381 1.00 35.21 253 ALA A C 1
ATOM 1673 O O . ALA A 1 253 ? 28.943 24.031 123.033 1.00 36.25 253 ALA A O 1
ATOM 1675 N N . HIS A 1 254 ? 27.436 24.311 121.386 1.00 31.25 254 HIS A N 1
ATOM 1676 C CA . HIS A 1 254 ? 27.418 22.920 120.939 1.00 31.80 254 HIS A CA 1
ATOM 1677 C C . HIS A 1 254 ? 28.182 22.761 119.661 1.00 34.01 254 HIS A C 1
ATOM 1678 O O . HIS A 1 254 ? 28.692 21.681 119.382 1.00 34.31 254 HIS A O 1
ATOM 1685 N N . ILE A 1 255 ? 28.187 23.805 118.833 1.00 30.22 255 ILE A N 1
ATOM 1686 C CA . ILE A 1 255 ? 28.886 23.827 117.542 1.00 28.82 255 ILE A CA 1
ATOM 1687 C C . ILE A 1 255 ? 29.703 25.106 117.472 1.00 33.41 255 ILE A C 1
ATOM 1688 O O . ILE A 1 255 ? 29.228 26.173 117.886 1.00 32.98 255 ILE A O 1
ATOM 1693 N N . ALA A 1 256 ? 30.927 24.999 116.960 1.00 30.57 256 ALA A N 1
ATOM 1694 C CA . ALA A 1 256 ? 31.771 26.158 116.730 1.00 29.87 256 ALA A CA 1
ATOM 1695 C C . ALA A 1 256 ? 32.183 26.137 115.286 1.00 33.15 256 ALA A C 1
ATOM 1696 O O . ALA A 1 256 ? 32.856 25.192 114.845 1.00 31.77 256 ALA A O 1
ATOM 1698 N N . GLU A 1 257 ? 31.725 27.154 114.535 1.00 30.73 257 GLU A N 1
ATOM 1699 C CA . GLU A 1 257 ? 32.051 27.390 113.124 1.00 33.39 257 GLU A CA 1
ATOM 1700 C C . GLU A 1 257 ? 33.325 28.189 112.947 1.00 38.71 257 GLU A C 1
ATOM 1701 O O . GLU A 1 257 ? 33.763 28.851 113.886 1.00 39.48 257 GLU A O 1
ATOM 1707 N N . ASN A 1 258 ? 33.831 28.233 111.700 1.00 38.37 258 ASN A N 1
ATOM 1708 C CA . ASN A 1 258 ? 34.952 29.043 111.209 1.00 38.48 258 ASN A CA 1
ATOM 1709 C C . ASN A 1 258 ? 36.230 28.757 111.966 1.00 43.64 258 ASN A C 1
ATOM 1710 O O . ASN A 1 258 ? 36.799 29.661 112.576 1.00 43.17 258 ASN A O 1
ATOM 1715 N N . LEU A 1 259 ? 36.689 27.502 111.943 1.00 40.93 259 LEU A N 1
ATOM 1716 C CA . LEU A 1 259 ? 37.900 27.156 112.679 1.00 41.14 259 LEU A CA 1
ATOM 1717 C C . LEU A 1 259 ? 39.147 27.489 111.896 1.00 42.76 259 LEU A C 1
ATOM 1718 O O . LEU A 1 259 ? 39.254 27.061 110.756 1.00 41.22 259 LEU A O 1
ATOM 1723 N N . PRO A 1 260 ? 40.150 28.128 112.530 1.00 38.00 260 PRO A N 1
ATOM 1724 C CA . PRO A 1 260 ? 41.438 28.310 111.844 1.00 37.39 260 PRO A CA 1
ATOM 1725 C C . PRO A 1 260 ? 42.172 26.963 111.786 1.00 39.84 260 PRO A C 1
ATOM 1726 O O . PRO A 1 260 ? 41.974 26.115 112.654 1.00 37.60 260 PRO A O 1
ATOM 1730 N N . VAL A 1 261 ? 42.977 26.738 110.740 1.00 37.52 261 VAL A N 1
ATOM 1731 C CA . VAL A 1 261 ? 43.692 25.463 110.570 1.00 36.48 261 VAL A CA 1
ATOM 1732 C C . VAL A 1 261 ? 44.639 25.176 111.762 1.00 37.45 261 VAL A C 1
ATOM 1733 O O . VAL A 1 261 ? 44.849 24.009 112.084 1.00 36.50 261 VAL A O 1
ATOM 1737 N N . THR A 1 262 ? 45.190 26.212 112.410 1.00 34.17 262 THR A N 1
ATOM 1738 C CA . THR A 1 262 ? 46.099 26.012 113.557 1.00 35.74 262 THR A CA 1
ATOM 1739 C C . THR A 1 262 ? 45.362 25.416 114.790 1.00 38.43 262 THR A C 1
ATOM 1740 O O . THR A 1 262 ? 46.028 24.979 115.720 1.00 40.20 262 THR A O 1
ATOM 1744 N N . GLU A 1 263 ? 44.011 25.376 114.787 1.00 32.68 263 GLU A N 1
ATOM 1745 C CA . GLU A 1 263 ? 43.251 24.807 115.908 1.00 32.40 263 GLU A CA 1
ATOM 1746 C C . GLU A 1 263 ? 42.768 23.377 115.641 1.00 37.47 263 GLU A C 1
ATOM 1747 O O . GLU A 1 263 ? 42.135 22.790 116.519 1.00 37.10 263 GLU A O 1
ATOM 1753 N N . VAL A 1 264 ? 43.059 22.817 114.441 1.00 33.22 264 VAL A N 1
ATOM 1754 C CA . VAL A 1 264 ? 42.573 21.511 114.015 1.00 34.86 264 VAL A CA 1
ATOM 1755 C C . VAL A 1 264 ? 42.991 20.393 114.983 1.00 36.40 264 VAL A C 1
ATOM 1756 O O . VAL A 1 264 ? 42.128 19.633 115.417 1.00 35.95 264 VAL A O 1
ATOM 1760 N N . GLU A 1 265 ? 44.283 20.280 115.302 1.00 32.39 265 GLU A N 1
ATOM 1761 C CA . GLU A 1 265 ? 44.793 19.266 116.236 1.00 33.30 265 GLU A CA 1
ATOM 1762 C C . GLU A 1 265 ? 44.255 19.461 117.670 1.00 36.57 265 GLU A C 1
ATOM 1763 O O . GLU A 1 265 ? 43.948 18.473 118.335 1.00 37.28 265 GLU A O 1
ATOM 1769 N N . ARG A 1 266 ? 44.095 20.716 118.118 1.00 31.88 266 ARG A N 1
ATOM 1770 C CA . ARG A 1 266 ? 43.532 21.072 119.438 1.00 31.71 266 ARG A CA 1
ATOM 1771 C C . ARG A 1 266 ? 42.079 20.540 119.548 1.00 36.65 266 ARG A C 1
ATOM 1772 O O . ARG A 1 266 ? 41.630 20.166 120.635 1.00 37.09 266 ARG A O 1
ATOM 1780 N N . VAL A 1 267 ? 41.351 20.518 118.416 1.00 32.87 267 VAL A N 1
ATOM 1781 C CA . VAL A 1 267 ? 39.991 19.994 118.352 1.00 32.19 267 VAL A CA 1
ATOM 1782 C C . VAL A 1 267 ? 40.048 18.451 118.397 1.00 36.50 267 VAL A C 1
ATOM 1783 O O . VAL A 1 267 ? 39.379 17.844 119.232 1.00 35.65 267 VAL A O 1
ATOM 1787 N N . LYS A 1 268 ? 40.835 17.827 117.492 1.00 33.73 268 LYS A N 1
ATOM 1788 C CA . LYS A 1 268 ? 40.989 16.362 117.416 1.00 35.13 268 LYS A CA 1
ATOM 1789 C C . LYS A 1 268 ? 41.445 15.723 118.756 1.00 39.35 268 LYS A C 1
ATOM 1790 O O . LYS A 1 268 ? 40.953 14.657 119.108 1.00 39.05 268 LYS A O 1
ATOM 1796 N N . ASN A 1 269 ? 42.326 16.390 119.524 1.00 37.04 269 ASN A N 1
ATOM 1797 C CA . ASN A 1 269 ? 42.836 15.816 120.780 1.00 37.29 269 ASN A CA 1
ATOM 1798 C C . ASN A 1 269 ? 41.959 16.120 122.005 1.00 41.99 269 ASN A C 1
ATOM 1799 O O . ASN A 1 269 ? 42.217 15.568 123.072 1.00 43.12 269 ASN A O 1
ATOM 1804 N N . SER A 1 270 ? 40.918 16.962 121.868 1.00 37.81 270 SER A N 1
ATOM 1805 C CA . SER A 1 270 ? 40.057 17.242 123.017 1.00 37.65 270 SER A CA 1
ATOM 1806 C C . SER A 1 270 ? 39.088 16.079 123.252 1.00 42.56 270 SER A C 1
ATOM 1807 O O . SER A 1 270 ? 38.496 15.594 122.297 1.00 40.22 270 SER A O 1
ATOM 1810 N N . PRO A 1 271 ? 38.890 15.621 124.502 1.00 42.48 271 PRO A N 1
ATOM 1811 C CA . PRO A 1 271 ? 37.935 14.522 124.715 1.00 43.30 271 PRO A CA 1
ATOM 1812 C C . PRO A 1 271 ? 36.478 14.996 124.691 1.00 45.16 271 PRO A C 1
ATOM 1813 O O . PRO A 1 271 ? 35.572 14.166 124.714 1.00 47.18 271 PRO A O 1
ATOM 1817 N N . SER A 1 272 ? 36.246 16.310 124.689 1.00 38.81 272 SER A N 1
ATOM 1818 C CA . SER A 1 272 ? 34.882 16.861 124.759 1.00 38.24 272 SER A CA 1
ATOM 1819 C C . SER A 1 272 ? 34.306 17.185 123.415 1.00 38.39 272 SER A C 1
ATOM 1820 O O . SER A 1 272 ? 33.144 17.567 123.339 1.00 38.62 272 SER A O 1
ATOM 1831 N N . GLU A 1 274 ? 34.418 16.830 118.743 1.00 34.74 274 GLU A N 1
ATOM 1832 C CA . GLU A 1 274 ? 34.731 16.130 117.524 1.00 36.41 274 GLU A CA 1
ATOM 1833 C C . GLU A 1 274 ? 34.985 17.126 116.428 1.00 39.42 274 GLU A C 1
ATOM 1834 O O . GLU A 1 274 ? 34.328 18.177 116.368 1.00 38.53 274 GLU A O 1
ATOM 1840 N N . LEU A 1 275 ? 35.926 16.800 115.551 1.00 35.18 275 LEU A N 1
ATOM 1841 C CA . LEU A 1 275 ? 36.183 17.637 114.387 1.00 35.44 275 LEU A CA 1
ATOM 1842 C C . LEU A 1 275 ? 35.244 17.216 113.284 1.00 40.21 275 LEU A C 1
ATOM 1843 O O . LEU A 1 275 ? 35.165 16.031 112.963 1.00 41.41 275 LEU A O 1
ATOM 1848 N N . ILE A 1 276 ? 34.505 18.168 112.728 1.00 36.73 276 ILE A N 1
ATOM 1849 C CA . ILE A 1 276 ? 33.624 17.922 111.586 1.00 36.90 276 ILE A CA 1
ATOM 1850 C C . ILE A 1 276 ? 34.326 18.491 110.375 1.00 41.99 276 ILE A C 1
ATOM 1851 O O . ILE A 1 276 ? 34.678 19.664 110.391 1.00 39.88 276 ILE A O 1
ATOM 1856 N N . GLU A 1 277 ? 34.548 17.660 109.343 1.00 41.16 277 GLU A N 1
ATOM 1857 C CA . GLU A 1 277 ? 35.169 18.074 108.093 1.00 41.21 277 GLU A CA 1
ATOM 1858 C C . GLU A 1 277 ? 34.360 17.494 106.954 1.00 48.19 277 GLU A C 1
ATOM 1859 O O . GLU A 1 277 ? 34.230 16.267 106.837 1.00 49.62 277 GLU A O 1
ATOM 1865 N N . ASN A 1 278 ? 33.786 18.357 106.138 1.00 43.55 278 ASN A N 1
ATOM 1866 C CA . ASN A 1 278 ? 33.001 17.813 105.062 1.00 45.79 278 ASN A CA 1
ATOM 1867 C C . ASN A 1 278 ? 33.620 18.182 103.703 1.00 50.17 278 ASN A C 1
ATOM 1868 O O . ASN A 1 278 ? 34.425 19.094 103.611 1.00 47.85 278 ASN A O 1
ATOM 1873 N N . GLU A 1 279 ? 33.305 17.404 102.682 1.00 51.17 279 GLU A N 1
ATOM 1874 C CA . GLU A 1 279 ? 33.848 17.538 101.335 1.00 51.71 279 GLU A CA 1
ATOM 1875 C C . GLU A 1 279 ? 33.205 18.705 100.606 1.00 53.37 279 GLU A C 1
ATOM 1876 O O . GLU A 1 279 ? 32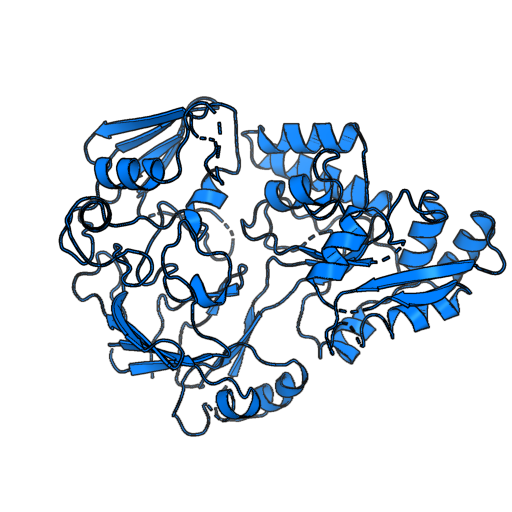.070 18.601 100.166 1.00 56.43 279 GLU A O 1
ATOM 1882 N N . GLY A 1 280 ? 33.931 19.801 100.484 1.00 45.78 280 GLY A N 1
ATOM 1883 C CA . GLY A 1 280 ? 33.445 21.015 99.838 1.00 45.82 280 GLY A CA 1
ATOM 1884 C C . GLY A 1 280 ? 33.376 21.002 98.321 1.00 53.48 280 GLY A C 1
ATOM 1885 O O . GLY A 1 280 ? 33.884 20.081 97.671 1.00 54.25 280 GLY A O 1
ATOM 1886 N N . LEU A 1 281 ? 32.694 22.019 97.740 1.00 50.81 281 LEU A N 1
ATOM 1887 C CA . LEU A 1 281 ? 32.571 22.184 96.280 1.00 50.98 281 LEU A CA 1
ATOM 1888 C C . LEU A 1 281 ? 33.735 23.021 95.757 1.00 54.35 281 LEU A C 1
ATOM 1889 O O . LEU A 1 281 ? 34.204 22.794 94.639 1.00 53.90 281 LEU A O 1
ATOM 1894 N N . GLY A 1 282 ? 34.152 23.983 96.587 1.00 50.09 282 GLY A N 1
ATOM 1895 C CA . GLY A 1 282 ? 35.222 24.943 96.348 1.00 49.27 282 GLY A CA 1
ATOM 1896 C C . GLY A 1 282 ? 36.537 24.360 95.868 1.00 50.83 282 GLY A C 1
ATOM 1897 O O . GLY A 1 282 ? 36.943 23.263 96.271 1.00 49.22 282 GLY A O 1
ATOM 1898 N N . VAL A 1 283 ? 37.199 25.089 94.974 1.00 45.68 283 VAL A N 1
ATOM 1899 C CA . VAL A 1 283 ? 38.485 24.641 94.454 1.00 43.65 283 VAL A CA 1
ATOM 1900 C C . VAL A 1 283 ? 39.486 25.756 94.671 1.00 43.87 283 VAL A C 1
ATOM 1901 O O . VAL A 1 283 ? 39.138 26.939 94.538 1.00 43.23 283 VAL A O 1
ATOM 1905 N N . GLU A 1 284 ? 40.711 25.389 95.076 1.00 36.38 284 GLU A N 1
ATOM 1906 C CA . GLU A 1 284 ? 41.760 26.367 95.218 1.00 34.64 284 GLU A CA 1
ATOM 1907 C C . GLU A 1 284 ? 42.877 25.962 94.287 1.00 36.54 284 GLU A C 1
ATOM 1908 O O . GLU A 1 284 ? 43.219 24.783 94.228 1.00 36.17 284 GLU A O 1
ATOM 1914 N N . TYR A 1 285 ? 43.435 26.926 93.553 1.00 32.83 285 TYR A N 1
ATOM 1915 C CA . TYR A 1 285 ? 44.459 26.626 92.539 1.00 32.34 285 TYR A CA 1
ATOM 1916 C C . TYR A 1 285 ? 45.423 27.761 92.272 1.00 34.17 285 TYR A C 1
ATOM 1917 O O . TYR A 1 285 ? 45.150 28.910 92.626 1.00 33.08 285 TYR A O 1
ATOM 1926 N N . ILE A 1 286 ? 46.533 27.431 91.585 1.00 29.73 286 ILE A N 1
ATOM 1927 C CA . ILE A 1 286 ? 47.450 28.419 91.029 1.00 29.54 286 ILE A CA 1
ATOM 1928 C C . ILE A 1 286 ? 47.053 28.532 89.580 1.00 34.80 286 ILE A C 1
ATOM 1929 O O . ILE A 1 286 ? 47.077 27.534 88.873 1.00 34.58 286 ILE A O 1
ATOM 1934 N N . GLY A 1 287 ? 46.613 29.703 89.157 1.00 31.48 287 GLY A N 1
ATOM 1935 C CA . GLY A 1 287 ? 46.220 29.891 87.767 1.00 30.93 287 GLY A CA 1
ATOM 1936 C C . GLY A 1 287 ? 47.262 30.668 86.991 1.00 33.90 287 GLY A C 1
ATOM 1937 O O . GLY A 1 287 ? 48.131 31.317 87.574 1.00 31.42 287 GLY A O 1
ATOM 1938 N N . PHE A 1 288 ? 47.173 30.615 85.664 1.00 31.02 288 PHE A N 1
ATOM 1939 C CA . PHE A 1 288 ? 48.052 31.398 84.817 1.00 30.17 288 PHE A CA 1
ATOM 1940 C C . PHE A 1 288 ? 47.259 32.369 84.004 1.00 35.09 288 PHE A C 1
ATOM 1941 O O . PHE A 1 288 ? 46.245 31.976 83.409 1.00 34.09 288 PHE A O 1
ATOM 1949 N N . ASN A 1 289 ? 47.767 33.607 83.860 1.00 32.71 289 ASN A N 1
ATOM 1950 C CA . ASN A 1 289 ? 47.200 34.520 82.866 1.00 33.36 289 ASN A CA 1
ATOM 1951 C C . ASN A 1 289 ? 47.839 34.054 81.546 1.00 36.33 289 ASN A C 1
ATOM 1952 O O . ASN A 1 289 ? 49.011 34.354 81.301 1.00 35.43 289 ASN A O 1
ATOM 1957 N N . VAL A 1 290 ? 47.108 33.280 80.715 1.00 33.97 290 VAL A N 1
ATOM 1958 C CA . VAL A 1 290 ? 47.682 32.717 79.468 1.00 33.14 290 VAL A CA 1
ATOM 1959 C C . VAL A 1 290 ? 48.057 33.806 78.433 1.00 37.31 290 VAL A C 1
ATOM 1960 O O . VAL A 1 290 ? 48.651 33.476 77.411 1.00 36.62 290 VAL A O 1
ATOM 1964 N N . GLU A 1 291 ? 47.747 35.094 78.695 1.00 35.48 291 GLU A N 1
ATOM 1965 C CA . GLU A 1 291 ? 48.180 36.121 77.740 1.00 34.98 291 GLU A CA 1
ATOM 1966 C C . GLU A 1 291 ? 49.369 36.922 78.287 1.00 38.88 291 GLU A C 1
ATOM 1967 O O . GLU A 1 291 ? 49.867 37.820 77.613 1.00 39.26 291 GLU A O 1
ATOM 1973 N N . LYS A 1 292 ? 49.820 36.595 79.509 1.00 34.02 292 LYS A N 1
ATOM 1974 C CA . LYS A 1 292 ? 50.974 37.255 80.088 1.00 32.69 292 LYS A CA 1
ATOM 1975 C C . LYS A 1 292 ? 52.223 36.438 79.786 1.00 35.58 292 LYS A C 1
ATOM 1976 O O . LYS A 1 292 ? 52.346 35.309 80.272 1.00 35.26 292 LYS A O 1
ATOM 1982 N N . LYS A 1 293 ? 53.153 37.004 78.994 1.00 29.49 293 LYS A N 1
ATOM 1983 C CA . LYS A 1 293 ? 54.405 36.331 78.654 1.00 29.74 293 LYS A CA 1
ATOM 1984 C C . LYS A 1 293 ? 55.216 35.999 79.925 1.00 33.67 293 LYS A C 1
ATOM 1985 O O . LYS A 1 293 ? 55.253 36.826 80.839 1.00 33.34 293 LYS A O 1
ATOM 1991 N N . PRO A 1 294 ? 55.849 34.804 80.019 1.00 30.36 294 PRO A N 1
ATOM 1992 C CA . PRO A 1 294 ? 55.937 33.737 78.994 1.00 30.08 294 PRO A CA 1
ATOM 1993 C C . PRO A 1 294 ? 54.853 32.657 79.119 1.00 33.07 294 PRO A C 1
ATOM 1994 O O . PRO A 1 294 ? 55.030 31.578 78.570 1.00 32.12 294 PRO A O 1
ATOM 1998 N N . PHE A 1 295 ? 53.746 32.932 79.825 1.00 30.36 295 PHE A N 1
ATOM 1999 C CA . PHE A 1 295 ? 52.694 31.931 80.080 1.00 30.24 295 PHE A CA 1
ATOM 2000 C C . PHE A 1 295 ? 51.726 31.708 78.916 1.00 33.22 295 PHE A C 1
ATOM 2001 O O . PHE A 1 295 ? 50.824 30.869 79.019 1.00 32.94 295 PHE A O 1
ATOM 2009 N N . ASP A 1 296 ? 51.968 32.369 77.786 1.00 30.87 296 ASP A N 1
ATOM 2010 C CA . ASP A 1 296 ? 51.270 32.097 76.528 1.00 32.38 296 ASP A CA 1
ATOM 2011 C C . ASP A 1 296 ? 51.904 30.856 75.869 1.00 36.45 296 ASP A C 1
ATOM 2012 O O . ASP A 1 296 ? 51.401 30.361 74.865 1.00 36.26 296 ASP A O 1
ATOM 2017 N N . ASN A 1 297 ? 53.035 30.383 76.422 1.00 33.99 297 ASN A N 1
ATOM 2018 C CA . ASN A 1 297 ? 53.766 29.207 75.946 1.00 33.38 297 ASN A CA 1
ATOM 2019 C C . ASN A 1 297 ? 53.303 28.013 76.792 1.00 35.26 297 ASN A C 1
ATOM 2020 O O . ASN A 1 297 ? 53.634 27.950 77.973 1.00 32.08 297 ASN A O 1
ATOM 2025 N N . PRO A 1 298 ? 52.544 27.055 76.217 1.00 33.94 298 PRO A N 1
ATOM 2026 C CA . PRO A 1 298 ? 52.038 25.923 77.033 1.00 33.40 298 PRO A CA 1
ATOM 2027 C C . PRO A 1 298 ? 53.130 25.088 77.695 1.00 36.02 298 PRO A C 1
ATOM 2028 O O . PRO A 1 298 ? 52.876 24.518 78.755 1.00 33.29 298 PRO A O 1
ATOM 2032 N N . LEU A 1 299 ? 54.340 25.044 77.106 1.00 34.43 299 LEU A N 1
ATOM 2033 C CA . LEU A 1 299 ? 55.477 24.337 77.699 1.00 34.70 299 LEU A CA 1
ATOM 2034 C C . LEU A 1 299 ? 55.896 24.981 79.019 1.00 34.22 299 LEU A C 1
ATOM 2035 O O . LEU A 1 299 ? 56.292 24.264 79.927 1.00 32.78 299 LEU A O 1
ATOM 2040 N N . VAL A 1 300 ? 55.840 26.332 79.112 1.00 30.16 300 VAL A N 1
ATOM 2041 C CA . VAL A 1 300 ? 56.171 27.059 80.350 1.00 30.18 300 VAL A CA 1
ATOM 2042 C C . VAL A 1 300 ? 55.130 26.721 81.430 1.00 32.07 300 VAL A C 1
ATOM 2043 O O . VAL A 1 300 ? 55.508 26.437 82.560 1.00 32.63 300 VAL A O 1
ATOM 2047 N N . ARG A 1 301 ? 53.840 26.734 81.079 1.00 27.98 301 ARG A N 1
ATOM 2048 C CA . ARG A 1 301 ? 52.766 26.400 82.041 1.00 28.20 301 ARG A CA 1
ATOM 2049 C C . ARG A 1 301 ? 52.936 24.957 82.535 1.00 31.95 301 ARG A C 1
ATOM 2050 O O . ARG A 1 301 ? 52.814 24.702 83.733 1.00 32.18 301 ARG A O 1
ATOM 2058 N N . GLN A 1 302 ? 53.242 24.022 81.602 1.00 28.42 302 GLN A N 1
ATOM 2059 C CA . GLN A 1 302 ? 53.468 22.616 81.923 1.00 28.47 302 GLN A CA 1
ATOM 2060 C C . GLN A 1 302 ? 54.687 22.444 82.812 1.00 33.03 302 GLN A C 1
ATOM 2061 O O . GLN A 1 302 ? 54.638 21.648 83.745 1.00 32.49 302 GLN A O 1
ATOM 2067 N N . ALA A 1 303 ? 55.775 23.196 82.541 1.00 31.91 303 ALA A N 1
ATOM 2068 C CA . ALA A 1 303 ? 57.005 23.128 83.365 1.00 31.02 303 ALA A CA 1
ATOM 2069 C C . ALA A 1 303 ? 56.695 23.520 84.796 1.00 34.03 303 ALA A C 1
ATOM 2070 O O . ALA A 1 303 ? 57.103 22.811 85.726 1.00 33.58 303 ALA A O 1
ATOM 2072 N N . ILE A 1 304 ? 55.915 24.611 84.977 1.00 30.25 304 ILE A N 1
ATOM 2073 C CA . ILE A 1 304 ? 55.566 25.102 86.317 1.00 30.66 304 ILE A CA 1
ATOM 2074 C C . ILE A 1 304 ? 54.654 24.096 87.014 1.00 33.18 304 ILE A C 1
ATOM 2075 O O . ILE A 1 304 ? 54.885 23.822 88.179 1.00 32.83 304 ILE A O 1
ATOM 2080 N N . ALA A 1 305 ? 53.719 23.460 86.289 1.00 30.78 305 ALA A N 1
ATOM 2081 C CA . ALA A 1 305 ? 52.849 22.429 86.857 1.00 31.41 305 ALA A CA 1
ATOM 2082 C C . ALA A 1 305 ? 53.673 21.235 87.384 1.00 34.70 305 ALA A C 1
ATOM 2083 O O . ALA A 1 305 ? 53.378 20.748 88.466 1.00 35.54 305 ALA A O 1
ATOM 2085 N N . HIS A 1 306 ? 54.737 20.819 86.669 1.00 30.66 306 HIS A N 1
ATOM 2086 C CA . HIS A 1 306 ? 55.612 19.716 87.123 1.00 30.06 306 HIS A CA 1
ATOM 2087 C C . HIS A 1 306 ? 56.470 20.119 88.343 1.00 33.59 306 HIS A C 1
ATOM 2088 O O . HIS A 1 306 ? 56.964 19.238 89.059 1.00 33.12 306 HIS A O 1
ATOM 2095 N N . ALA A 1 307 ? 56.648 21.431 88.572 1.00 31.02 307 ALA A N 1
ATOM 2096 C CA . ALA A 1 307 ? 57.482 21.968 89.658 1.00 31.76 307 ALA A CA 1
ATOM 2097 C C . ALA A 1 307 ? 56.742 22.076 90.989 1.00 36.29 307 ALA A C 1
ATOM 2098 O O . ALA A 1 307 ? 57.390 22.200 92.030 1.00 35.48 307 ALA A O 1
ATOM 2100 N N . ILE A 1 308 ? 55.404 22.027 90.965 1.00 32.86 308 ILE A N 1
ATOM 2101 C CA . ILE A 1 308 ? 54.590 22.183 92.165 1.00 32.91 308 ILE A CA 1
ATOM 2102 C C . ILE A 1 308 ? 54.179 20.816 92.758 1.00 37.56 308 ILE A C 1
ATOM 2103 O O . ILE A 1 308 ? 53.750 19.908 92.045 1.00 37.68 308 ILE A O 1
ATOM 2108 N N . GLU A 1 309 ? 54.361 20.689 94.073 1.00 33.44 309 GLU A N 1
ATOM 2109 C CA . GLU A 1 309 ? 54.028 19.515 94.864 1.00 33.84 309 GLU A CA 1
ATOM 2110 C C . GLU A 1 309 ? 52.984 19.968 95.884 1.00 38.53 309 GLU A C 1
ATOM 2111 O O . GLU A 1 309 ? 53.283 20.822 96.721 1.00 36.66 309 GLU A O 1
ATOM 2117 N N . THR A 1 310 ? 51.760 19.416 95.797 1.00 36.32 310 THR A N 1
ATOM 2118 C CA . THR A 1 310 ? 50.617 19.857 96.608 1.00 37.29 310 THR A CA 1
ATOM 2119 C C . THR A 1 310 ? 50.414 19.137 97.954 1.00 43.08 310 THR A C 1
ATOM 2120 O O . THR A 1 310 ? 49.760 19.722 98.810 1.00 43.21 310 THR A O 1
ATOM 2124 N N . LYS A 1 311 ? 50.928 17.902 98.150 1.00 41.18 311 LYS A N 1
ATOM 2125 C CA . LYS A 1 311 ? 50.789 17.195 99.433 1.00 42.07 311 LYS A CA 1
ATOM 2126 C C . LYS A 1 311 ? 51.491 17.966 100.528 1.00 46.04 311 LYS A C 1
ATOM 2127 O O . LYS A 1 311 ? 50.953 18.092 101.614 1.00 46.00 311 LYS A O 1
ATOM 2133 N N . GLY A 1 312 ? 52.664 18.511 100.217 1.00 42.04 312 GLY A N 1
ATOM 2134 C CA . GLY A 1 312 ? 53.444 19.324 101.142 1.00 40.87 312 GLY A CA 1
ATOM 2135 C C . GLY A 1 312 ? 52.738 20.600 101.552 1.00 42.68 312 GLY A C 1
ATOM 2136 O O . GLY A 1 312 ? 52.886 21.047 102.690 1.00 42.33 312 GLY A O 1
ATOM 2137 N N . ILE A 1 313 ? 51.945 21.188 100.638 1.00 38.20 313 ILE A N 1
ATOM 2138 C CA . ILE A 1 313 ? 51.173 22.400 100.931 1.00 36.92 313 ILE A CA 1
ATOM 2139 C C . ILE A 1 313 ? 49.957 22.032 101.778 1.00 39.65 313 ILE A C 1
ATOM 2140 O O . ILE A 1 313 ? 49.664 22.692 102.781 1.00 38.15 313 ILE A O 1
ATOM 2145 N N . LEU A 1 314 ? 49.250 20.984 101.370 1.00 37.62 314 LEU A N 1
ATOM 2146 C CA . LEU A 1 314 ? 48.060 20.541 102.087 1.00 39.29 314 LEU A CA 1
ATOM 2147 C C . LEU A 1 314 ? 48.400 20.211 103.530 1.00 41.38 314 LEU A C 1
ATOM 2148 O O . LEU A 1 314 ? 47.674 20.649 104.423 1.00 41.23 314 LEU A O 1
ATOM 2153 N N . LYS A 1 315 ? 49.535 19.529 103.765 1.00 36.54 315 LYS A N 1
ATOM 2154 C CA . LYS A 1 315 ? 49.950 19.135 105.107 1.00 36.59 315 LYS A CA 1
ATOM 2155 C C . LYS A 1 315 ? 50.605 20.295 105.888 1.00 40.67 315 LYS A C 1
ATOM 2156 O O . LYS A 1 315 ? 50.200 20.573 107.019 1.00 40.86 315 LYS A O 1
ATOM 2162 N N . GLY A 1 316 ? 51.632 20.917 105.305 1.00 38.43 316 GLY A N 1
ATOM 2163 C CA . GLY A 1 316 ? 52.428 21.952 105.961 1.00 37.26 316 GLY A CA 1
ATOM 2164 C C . GLY A 1 316 ? 51.769 23.300 106.173 1.00 40.10 316 GLY A C 1
ATOM 2165 O O . GLY A 1 316 ? 52.084 23.996 107.145 1.00 38.78 316 GLY A O 1
ATOM 2166 N N . VAL A 1 317 ? 50.884 23.697 105.250 1.00 35.25 317 VAL A N 1
ATOM 2167 C CA . VAL A 1 317 ? 50.206 24.987 105.302 1.00 35.07 317 VAL A CA 1
ATOM 2168 C C . VAL A 1 317 ? 48.771 24.834 105.857 1.00 37.59 317 VAL A C 1
ATOM 2169 O O . VAL A 1 317 ? 48.352 25.635 106.690 1.00 37.58 317 VAL A O 1
ATOM 2173 N N . TYR A 1 318 ? 48.011 23.857 105.358 1.00 33.54 318 TYR A N 1
ATOM 2174 C CA . TYR A 1 318 ? 46.616 23.716 105.749 1.00 33.42 318 TYR A CA 1
ATOM 2175 C C . TYR A 1 318 ? 46.349 22.658 106.809 1.00 35.88 318 TYR A C 1
ATOM 2176 O O . TYR A 1 318 ? 45.181 22.464 107.134 1.00 34.95 318 TYR A O 1
ATOM 2185 N N . ASN A 1 319 ? 47.388 21.969 107.340 1.00 33.47 319 ASN A N 1
ATOM 2186 C CA . ASN A 1 319 ? 47.216 20.919 108.373 1.00 35.23 319 ASN A CA 1
ATOM 2187 C C . ASN A 1 319 ? 46.243 19.845 107.888 1.00 38.82 319 ASN A C 1
ATOM 2188 O O . ASN A 1 319 ? 45.391 19.392 108.651 1.00 36.96 319 ASN A O 1
ATOM 2193 N N . ASN A 1 320 ? 46.321 19.514 106.578 1.00 37.11 320 ASN A N 1
ATOM 2194 C CA . ASN A 1 320 ? 45.490 18.505 105.911 1.00 38.54 320 ASN A CA 1
ATOM 2195 C C . ASN A 1 320 ? 43.987 18.841 105.883 1.00 41.99 320 ASN A C 1
ATOM 2196 O O . ASN A 1 320 ? 43.176 17.946 105.637 1.00 43.12 320 ASN A O 1
ATOM 2201 N N . VAL A 1 321 ? 43.623 20.136 106.025 1.00 37.02 321 VAL A N 1
ATOM 2202 C CA . VAL A 1 321 ? 42.231 20.572 105.884 1.00 36.80 321 VAL A CA 1
ATOM 2203 C C . VAL A 1 321 ? 42.019 20.832 104.390 1.00 41.66 321 VAL A C 1
ATOM 2204 O O . VAL A 1 321 ? 42.505 21.830 103.844 1.00 39.67 321 VAL A O 1
ATOM 2208 N N . GLY A 1 322 ? 41.352 19.894 103.741 1.00 41.21 322 GLY A N 1
ATOM 2209 C CA . GLY A 1 322 ? 41.121 19.945 102.306 1.00 41.47 322 GLY A CA 1
ATOM 2210 C C . GLY A 1 322 ? 41.357 18.607 101.649 1.00 48.99 322 GLY A C 1
ATOM 2211 O O . GLY A 1 322 ? 41.847 17.659 102.275 1.00 48.60 322 GLY A O 1
ATOM 2212 N N . THR A 1 323 ? 41.027 18.546 100.369 1.00 48.09 323 THR A N 1
ATOM 2213 C CA . THR A 1 323 ? 41.105 17.343 99.549 1.00 49.31 323 THR A CA 1
ATOM 2214 C C . THR A 1 323 ? 42.154 17.516 98.456 1.00 52.55 323 THR A C 1
ATOM 2215 O O . THR A 1 323 ? 42.172 18.544 97.778 1.00 50.68 323 THR A O 1
ATOM 2219 N N . GLU A 1 324 ? 42.983 16.494 98.249 1.00 50.45 324 GLU A N 1
ATOM 2220 C CA . GLU A 1 324 ? 43.929 16.497 97.136 1.00 50.88 324 GLU A CA 1
ATOM 2221 C C . GLU A 1 324 ? 43.122 16.254 95.851 1.00 54.41 324 GLU A C 1
ATOM 2222 O O . GLU A 1 324 ? 42.250 15.380 95.837 1.00 55.26 324 GLU A O 1
ATOM 2228 N N . ILE A 1 325 ? 43.310 17.103 94.836 1.00 49.26 325 ILE A N 1
ATOM 2229 C CA . ILE A 1 325 ? 42.566 17.024 93.563 1.00 48.90 325 ILE A CA 1
ATOM 2230 C C . ILE A 1 325 ? 43.485 17.321 92.392 1.00 51.35 325 ILE A C 1
ATOM 2231 O O . ILE A 1 325 ? 44.461 18.057 92.542 1.00 49.56 325 ILE A O 1
ATOM 2236 N N . ASN A 1 326 ? 43.128 16.804 91.216 1.00 48.63 326 ASN A N 1
ATOM 2237 C CA . ASN A 1 326 ? 43.884 17.029 89.999 1.00 48.55 326 ASN A CA 1
ATOM 2238 C C . ASN A 1 326 ? 43.050 17.684 88.920 1.00 50.89 326 ASN A C 1
ATOM 2239 O O . ASN A 1 326 ? 43.559 17.915 87.823 1.00 51.70 326 ASN A O 1
ATOM 2244 N N . SER A 1 327 ? 41.813 18.068 89.237 1.00 46.31 327 SER A N 1
ATOM 2245 C CA . SER A 1 327 ? 40.960 18.756 88.267 1.00 46.02 327 SER A CA 1
ATOM 2246 C C . SER A 1 327 ? 40.529 20.124 88.801 1.00 49.68 327 SER A C 1
ATOM 2247 O O . SER A 1 327 ? 40.850 20.473 89.936 1.00 49.23 327 SER A O 1
ATOM 2250 N N . VAL A 1 328 ? 39.811 20.896 87.974 1.00 48.15 328 VAL A N 1
ATOM 2251 C CA . VAL A 1 328 ? 39.287 22.224 88.302 1.00 48.82 328 VAL A CA 1
ATOM 2252 C C . VAL A 1 328 ? 37.935 22.083 89.046 1.00 51.40 328 VAL A C 1
ATOM 2253 O O . VAL A 1 328 ? 37.354 23.065 89.515 1.00 53.02 328 VAL A O 1
ATOM 2265 N N . THR A 1 330 ? 35.690 19.580 92.032 1.00 47.98 330 THR A N 1
ATOM 2266 C CA . THR A 1 330 ? 35.804 18.655 93.152 1.00 48.72 330 THR A CA 1
ATOM 2267 C C . THR A 1 330 ? 34.907 17.427 92.849 1.00 56.93 330 THR A C 1
ATOM 2268 O O . THR A 1 330 ? 33.977 17.544 92.037 1.00 55.51 330 THR A O 1
ATOM 2272 N N . PRO A 1 331 ? 35.132 16.258 93.502 1.00 57.71 331 PRO A N 1
ATOM 2273 C CA . PRO A 1 331 ? 34.266 15.079 93.242 1.00 58.89 331 PRO A CA 1
ATOM 2274 C C . PRO A 1 331 ? 32.741 15.280 93.440 1.00 62.82 331 PRO A C 1
ATOM 2275 O O . PRO A 1 331 ? 31.975 14.459 92.933 1.00 63.48 331 PRO A O 1
ATOM 2279 N N . LYS A 1 332 ? 32.302 16.333 94.176 1.00 57.21 332 LYS A N 1
ATOM 2280 C CA . LYS A 1 332 ? 30.883 16.615 94.439 1.00 57.23 332 LYS A CA 1
ATOM 2281 C C . LYS A 1 332 ? 30.223 17.509 93.354 1.00 60.87 332 LYS A C 1
ATOM 2282 O O . LYS A 1 332 ? 29.027 17.801 93.459 1.00 63.30 332 LYS A O 1
ATOM 2288 N N . VAL A 1 333 ? 30.990 17.976 92.353 1.00 52.84 333 VAL A N 1
ATOM 2289 C CA . VAL A 1 333 ? 30.453 18.824 91.290 1.00 51.05 333 VAL A CA 1
ATOM 2290 C C . VAL A 1 333 ? 30.007 17.900 90.165 1.00 53.98 333 VAL A C 1
ATOM 2291 O O . VAL A 1 333 ? 30.765 16.993 89.807 1.00 53.07 333 VAL A O 1
ATOM 2295 N N . PHE A 1 334 ? 28.778 18.096 89.633 1.00 49.14 334 PHE A N 1
ATOM 2296 C CA . PHE A 1 334 ? 28.298 17.295 88.507 1.00 47.78 334 PHE A CA 1
ATOM 2297 C C . PHE A 1 334 ? 29.217 17.527 87.301 1.00 49.80 334 PHE A C 1
ATOM 2298 O O . PHE A 1 334 ? 29.473 18.670 86.922 1.00 47.51 334 PHE A O 1
ATOM 2306 N N . GLY A 1 335 ? 29.698 16.439 86.719 1.00 47.88 335 GLY A N 1
ATOM 2307 C CA . GLY A 1 335 ? 30.566 16.493 85.546 1.00 47.22 335 GLY A CA 1
ATOM 2308 C C . GLY A 1 335 ? 32.005 16.153 85.846 1.00 51.71 335 GLY A C 1
ATOM 2309 O O . GLY A 1 335 ? 32.790 15.979 84.915 1.00 50.64 335 GLY A O 1
ATOM 2310 N N . TYR A 1 336 ? 32.359 16.037 87.148 1.00 50.44 336 TYR A N 1
ATOM 2311 C CA . TYR A 1 336 ? 33.704 15.698 87.626 1.00 50.82 336 TYR A CA 1
ATOM 2312 C C . TYR A 1 336 ? 34.205 14.396 86.999 1.00 59.32 336 TYR A C 1
ATOM 2313 O O . TYR A 1 336 ? 33.420 13.483 86.742 1.00 60.26 336 TYR A O 1
ATOM 2322 N N . THR A 1 337 ? 35.511 14.323 86.748 1.00 58.75 337 THR A N 1
ATOM 2323 C CA . THR A 1 337 ? 36.152 13.124 86.208 1.00 60.91 337 THR A CA 1
ATOM 2324 C C . THR A 1 337 ? 37.456 12.857 86.971 1.00 68.93 337 THR A C 1
ATOM 2325 O O . THR A 1 337 ? 38.212 13.790 87.264 1.00 66.40 337 THR A O 1
ATOM 2329 N N . LYS A 1 338 ? 37.695 11.572 87.292 1.00 71.28 338 LYS A N 1
ATOM 2330 C CA . LYS A 1 338 ? 38.902 11.087 87.978 1.00 73.18 338 LYS A CA 1
ATOM 2331 C C . LYS A 1 338 ? 39.950 10.614 86.929 1.00 80.54 338 LYS A C 1
ATOM 2332 O O . LYS A 1 338 ? 40.989 10.069 87.298 1.00 81.49 338 LYS A O 1
ATOM 2338 N N . ASP A 1 339 ? 39.676 10.851 85.625 1.00 78.45 339 ASP A N 1
ATOM 2339 C CA . ASP A 1 339 ? 40.543 10.472 84.504 1.00 79.62 339 ASP A CA 1
ATOM 2340 C C . ASP A 1 339 ? 41.034 11.736 83.763 1.00 82.99 339 ASP A C 1
ATOM 2341 O O . ASP A 1 339 ? 40.759 11.917 82.573 1.00 83.09 339 ASP A O 1
ATOM 2346 N N . VAL A 1 340 ? 41.753 12.618 84.477 1.00 78.96 340 VAL A N 1
ATOM 2347 C CA . VAL A 1 340 ? 42.251 13.868 83.899 1.00 78.20 340 VAL A CA 1
ATOM 2348 C C . VAL A 1 340 ? 43.796 13.944 83.989 1.00 81.43 340 VAL A C 1
ATOM 2349 O O . VAL A 1 340 ? 44.394 13.424 84.942 1.00 81.13 340 VAL A O 1
ATOM 2353 N N . LYS A 1 341 ? 44.427 14.601 82.987 1.00 76.67 341 LYS A N 1
ATOM 2354 C CA . LYS A 1 341 ? 45.876 14.764 82.935 1.00 76.28 341 LYS A CA 1
ATOM 2355 C C . LYS A 1 341 ? 46.381 15.605 84.116 1.00 78.09 341 LYS A C 1
ATOM 2356 O O . LYS A 1 341 ? 46.039 16.779 84.267 1.00 77.20 341 LYS A O 1
ATOM 2362 N N . GLY A 1 342 ? 47.173 14.956 84.951 1.00 78.08 342 GLY A N 1
ATOM 2363 C CA . GLY A 1 342 ? 47.832 15.568 86.092 1.00 73.94 342 GLY A CA 1
ATOM 2364 C C . GLY A 1 342 ? 49.302 15.629 85.762 1.00 71.58 342 GLY A C 1
ATOM 2365 O O . GLY A 1 342 ? 49.816 14.735 85.069 1.00 73.44 342 GLY A O 1
ATOM 2366 N N . TYR A 1 343 ? 49.982 16.699 86.184 1.00 59.47 343 TYR A N 1
ATOM 2367 C CA . TYR A 1 343 ? 51.402 16.815 85.892 1.00 54.14 343 TYR A CA 1
ATOM 2368 C C . TYR A 1 343 ? 52.176 16.378 87.099 1.00 55.93 343 TYR A C 1
ATOM 2369 O O . TYR A 1 343 ? 52.246 17.108 88.086 1.00 54.94 343 TYR A O 1
ATOM 2378 N N . LYS A 1 344 ? 52.733 15.165 87.036 1.00 51.30 344 LYS A N 1
ATOM 2379 C CA . LYS A 1 344 ? 53.485 14.584 88.136 1.00 50.12 344 LYS A CA 1
ATOM 2380 C C . LYS A 1 344 ? 54.570 15.552 88.616 1.00 47.97 344 LYS A C 1
ATOM 2381 O O . LYS A 1 344 ? 55.219 16.225 87.804 1.00 46.00 344 LYS A O 1
ATOM 2387 N N . TYR A 1 345 ? 54.705 15.669 89.937 1.00 39.53 345 TYR A N 1
ATOM 2388 C CA . TYR A 1 345 ? 55.765 16.468 90.513 1.00 36.08 345 TYR A CA 1
ATOM 2389 C C . TYR A 1 345 ? 57.073 15.844 90.074 1.00 41.53 345 TYR A C 1
ATOM 2390 O O . TYR A 1 345 ? 57.347 14.691 90.404 1.00 43.50 345 TYR A O 1
ATOM 2399 N N . ASP A 1 346 ? 57.825 16.565 89.244 1.00 37.19 346 ASP A N 1
ATOM 2400 C CA . ASP A 1 346 ? 59.074 16.079 88.669 1.00 37.61 346 ASP A CA 1
ATOM 2401 C C . ASP A 1 346 ? 59.896 17.280 88.232 1.00 39.46 346 ASP A C 1
ATOM 2402 O O . ASP A 1 346 ? 59.674 17.854 87.157 1.00 34.70 346 ASP A O 1
ATOM 2407 N N . ILE A 1 347 ? 60.817 17.677 89.102 1.00 38.18 347 ILE A N 1
ATOM 2408 C CA . ILE A 1 347 ? 61.705 18.833 88.937 1.00 38.53 347 ILE A CA 1
ATOM 2409 C C . ILE A 1 347 ? 62.584 18.662 87.708 1.00 40.87 347 ILE A C 1
ATOM 2410 O O . ILE A 1 347 ? 62.874 19.654 87.044 1.00 39.78 347 ILE A O 1
ATOM 2415 N N . ASN A 1 348 ? 63.019 17.424 87.416 1.00 38.09 348 ASN A N 1
ATOM 2416 C CA . ASN A 1 348 ? 63.838 17.126 86.231 1.00 37.69 348 ASN A CA 1
ATOM 2417 C C . ASN A 1 348 ? 63.047 17.432 84.943 1.00 39.75 348 ASN A C 1
ATOM 2418 O O . ASN A 1 348 ? 63.574 18.097 84.047 1.00 38.11 348 ASN A O 1
ATOM 2423 N N . THR A 1 349 ? 61.774 16.983 84.873 1.00 36.53 349 THR A N 1
ATOM 2424 C CA . THR A 1 349 ? 60.898 17.251 83.727 1.00 35.96 349 THR A CA 1
ATOM 2425 C C . THR A 1 349 ? 60.633 18.750 83.637 1.00 38.16 349 THR A C 1
ATOM 2426 O O . THR A 1 349 ? 60.723 19.303 82.540 1.00 37.71 349 THR A O 1
ATOM 2430 N N . ALA A 1 350 ? 60.374 19.411 84.786 1.00 33.05 350 ALA A N 1
ATOM 2431 C CA . ALA A 1 350 ? 60.108 20.848 84.822 1.00 32.20 350 ALA A CA 1
ATOM 2432 C C . ALA A 1 350 ? 61.271 21.649 84.201 1.00 36.95 350 ALA A C 1
ATOM 2433 O O . ALA A 1 350 ? 61.031 22.466 83.314 1.00 36.34 350 ALA A O 1
ATOM 2435 N N . LYS A 1 351 ? 62.518 21.372 84.634 1.00 34.48 351 LYS A N 1
ATOM 2436 C CA . LYS A 1 351 ? 63.736 22.024 84.146 1.00 34.81 351 LYS A CA 1
ATOM 2437 C C . LYS A 1 351 ? 63.950 21.796 82.651 1.00 37.35 351 LYS A C 1
ATOM 2438 O O . LYS A 1 351 ? 64.283 22.745 81.930 1.00 38.48 351 LYS A O 1
ATOM 2444 N N . LYS A 1 352 ? 63.760 20.551 82.187 1.00 32.67 352 LYS A N 1
ATOM 2445 C CA . LYS A 1 352 ? 63.897 20.174 80.776 1.00 33.24 352 LYS A CA 1
ATOM 2446 C C . LYS A 1 352 ? 62.857 20.920 79.903 1.00 38.08 352 LYS A C 1
ATOM 2447 O O . LYS A 1 352 ? 63.213 21.437 78.849 1.00 38.68 352 LYS A O 1
ATOM 2453 N N . LEU A 1 353 ? 61.594 20.990 80.347 1.00 35.74 353 LEU A N 1
ATOM 2454 C CA . LEU A 1 353 ? 60.515 21.699 79.625 1.00 35.54 353 LEU A CA 1
ATOM 2455 C C . LEU A 1 353 ? 60.773 23.207 79.549 1.00 37.07 353 LEU A C 1
ATOM 2456 O O . LEU A 1 353 ? 60.507 23.801 78.510 1.00 37.62 353 LEU A O 1
ATOM 2461 N N . LEU A 1 354 ? 61.293 23.820 80.635 1.00 32.33 354 LEU A N 1
ATOM 2462 C CA . LEU A 1 354 ? 61.644 25.248 80.651 1.00 32.59 354 LEU A CA 1
ATOM 2463 C C . LEU A 1 354 ? 62.770 25.534 79.657 1.00 36.90 354 LEU A C 1
ATOM 2464 O O . LEU A 1 354 ? 62.693 26.523 78.930 1.00 36.03 354 LEU A O 1
ATOM 2469 N N . ALA A 1 355 ? 63.815 24.662 79.630 1.00 35.20 355 ALA A N 1
ATOM 2470 C CA . ALA A 1 355 ? 64.940 24.770 78.669 1.00 36.48 355 ALA A CA 1
ATOM 2471 C C . ALA A 1 355 ? 64.405 24.661 77.236 1.00 40.51 355 ALA A C 1
ATOM 2472 O O . ALA A 1 355 ? 64.725 25.522 76.408 1.00 40.24 355 ALA A O 1
ATOM 2474 N N . ASP A 1 356 ? 63.534 23.649 76.971 1.00 36.72 356 ASP A N 1
ATOM 2475 C CA . ASP A 1 356 ? 62.887 23.452 75.657 1.00 36.97 356 ASP A CA 1
ATOM 2476 C C . ASP A 1 356 ? 62.121 24.704 75.235 1.00 40.96 356 ASP A C 1
ATOM 2477 O O . ASP A 1 356 ? 62.175 25.098 74.076 1.00 41.51 356 ASP A O 1
ATOM 2482 N N . ALA A 1 357 ? 61.404 25.324 76.191 1.00 37.17 357 ALA A N 1
ATOM 2483 C CA . ALA A 1 357 ? 60.589 26.522 75.988 1.00 37.95 357 ALA A CA 1
ATOM 2484 C C . ALA A 1 357 ? 61.430 27.751 75.600 1.00 43.34 357 ALA A C 1
ATOM 2485 O O . ALA A 1 357 ? 60.880 28.723 75.098 1.00 46.51 357 ALA A O 1
ATOM 2487 N N . GLY A 1 358 ? 62.736 27.684 75.814 1.00 38.50 358 GLY A N 1
ATOM 2488 C CA . GLY A 1 358 ? 63.663 28.768 75.524 1.00 38.63 358 GLY A CA 1
ATOM 2489 C C . GLY A 1 358 ? 64.121 29.485 76.777 1.00 41.81 358 GLY A C 1
ATOM 2490 O O . GLY A 1 358 ? 64.638 30.600 76.687 1.00 42.39 358 GLY A O 1
ATOM 2491 N N . TYR A 1 359 ? 63.964 28.837 77.966 1.00 36.46 359 TYR A N 1
ATOM 2492 C CA . TYR A 1 359 ? 64.352 29.425 79.247 1.00 35.43 359 TYR A CA 1
ATOM 2493 C C . TYR A 1 359 ? 65.307 28.489 80.031 1.00 38.92 359 TYR A C 1
ATOM 2494 O O . TYR A 1 359 ? 64.951 28.044 81.134 1.00 37.01 359 TYR A O 1
ATOM 2503 N N . PRO A 1 360 ? 66.543 28.227 79.510 1.00 38.55 360 PRO A N 1
ATOM 2504 C CA . PRO A 1 360 ? 67.470 27.320 80.226 1.00 38.39 360 PRO A CA 1
ATOM 2505 C C . PRO A 1 360 ? 67.949 27.887 81.557 1.00 44.76 360 PRO A C 1
ATOM 2506 O O . PRO A 1 360 ? 68.351 27.103 82.412 1.00 45.88 360 PRO A O 1
ATOM 2510 N N . ASN A 1 361 ? 67.857 29.225 81.760 1.00 41.08 361 ASN A N 1
ATOM 2511 C CA . ASN A 1 361 ? 68.249 29.857 83.025 1.00 40.23 361 ASN A CA 1
ATOM 2512 C C . ASN A 1 361 ? 67.043 30.387 83.778 1.00 41.64 361 ASN A C 1
ATOM 2513 O O . ASN A 1 361 ? 67.203 31.208 84.681 1.00 42.03 361 ASN A O 1
ATOM 2518 N N . GLY A 1 362 ? 65.855 29.906 83.423 1.00 35.07 362 GLY A N 1
ATOM 2519 C CA . GLY A 1 362 ? 64.617 30.350 84.048 1.00 32.74 362 GLY A CA 1
ATOM 2520 C C . GLY A 1 362 ? 64.251 31.751 83.597 1.00 37.10 362 GLY A C 1
ATOM 2521 O O . GLY A 1 362 ? 64.687 32.205 82.529 1.00 37.00 362 GLY A O 1
ATOM 2522 N N . PHE A 1 363 ? 63.442 32.440 84.404 1.00 32.31 363 PHE A N 1
ATOM 2523 C CA . PHE A 1 363 ? 62.964 33.799 84.139 1.00 32.60 363 PHE A CA 1
ATOM 2524 C C . PHE A 1 363 ? 62.402 34.386 85.427 1.00 35.69 363 PHE A C 1
ATOM 2525 O O . PHE A 1 363 ? 62.277 33.675 86.428 1.00 33.81 363 PHE A O 1
ATOM 2533 N N . LYS A 1 364 ? 62.048 35.674 85.404 1.00 35.20 364 LYS A N 1
ATOM 2534 C CA . LYS A 1 364 ? 61.469 36.360 86.556 1.00 34.89 364 LYS A CA 1
ATOM 2535 C C . LYS A 1 364 ? 60.001 36.632 86.280 1.00 37.66 364 LYS A C 1
ATOM 2536 O O . LYS A 1 364 ? 59.649 36.990 85.160 1.00 38.14 364 LYS A O 1
ATOM 2542 N N . THR A 1 365 ? 59.126 36.412 87.281 1.00 32.07 365 THR A N 1
ATOM 2543 C CA . THR A 1 365 ? 57.687 36.618 87.121 1.00 30.47 365 THR A CA 1
ATOM 2544 C C . THR A 1 365 ? 57.051 37.012 88.471 1.00 34.70 365 THR A C 1
ATOM 2545 O O . THR A 1 365 ? 57.759 37.275 89.441 1.00 33.29 365 THR A O 1
ATOM 2549 N N . THR A 1 366 ? 55.713 37.076 88.513 1.00 31.84 366 THR A N 1
ATOM 2550 C CA . THR A 1 366 ? 54.970 37.427 89.718 1.00 30.82 366 THR A CA 1
ATOM 2551 C C . THR A 1 366 ? 53.868 36.437 89.979 1.00 34.17 366 THR A C 1
ATOM 2552 O O . THR A 1 366 ? 53.369 35.791 89.053 1.00 34.90 366 THR A O 1
ATOM 2556 N N . ILE A 1 367 ? 53.469 36.335 91.244 1.00 29.86 367 ILE A N 1
ATOM 2557 C CA . ILE A 1 367 ? 52.305 35.579 91.668 1.00 29.17 367 ILE A CA 1
ATOM 2558 C C . ILE A 1 367 ? 51.465 36.588 92.468 1.00 35.41 367 ILE A C 1
ATOM 2559 O O . ILE A 1 367 ? 51.983 37.261 93.378 1.00 34.57 367 ILE A O 1
ATOM 2564 N N . TRP A 1 368 ? 50.203 36.737 92.081 1.00 34.73 368 TRP A N 1
ATOM 2565 C CA . TRP A 1 368 ? 49.277 37.691 92.698 1.00 35.38 368 TRP A CA 1
ATOM 2566 C C . TRP A 1 368 ? 48.301 36.968 93.593 1.00 39.35 368 TRP A C 1
ATOM 2567 O O . TRP A 1 368 ? 47.760 35.915 93.214 1.00 37.43 368 TRP A O 1
ATOM 2578 N N . THR A 1 369 ? 48.046 37.548 94.786 1.00 36.41 369 THR A N 1
ATOM 2579 C CA . THR A 1 369 ? 47.122 36.973 95.754 1.00 36.73 369 THR A CA 1
ATOM 2580 C C . THR A 1 369 ? 46.523 38.071 96.623 1.00 41.50 369 THR A C 1
ATOM 2581 O O . THR A 1 369 ? 47.078 39.168 96.732 1.00 39.28 369 THR A O 1
ATOM 2585 N N . ASN A 1 370 ? 45.385 37.769 97.236 1.00 41.86 370 ASN A N 1
ATOM 2586 C CA . ASN A 1 370 ? 44.758 38.651 98.221 1.00 43.57 370 ASN A CA 1
ATOM 2587 C C . ASN A 1 370 ? 45.491 38.407 99.529 1.00 50.15 370 ASN A C 1
ATOM 2588 O O . ASN A 1 370 ? 46.124 37.361 99.685 1.00 46.60 370 ASN A O 1
ATOM 2593 N N . ASP A 1 371 ? 45.439 39.362 100.447 1.00 51.74 371 ASP A N 1
ATOM 2594 C CA . ASP A 1 371 ? 46.134 39.212 101.705 1.00 54.79 371 ASP A CA 1
ATOM 2595 C C . ASP A 1 371 ? 45.357 38.322 102.669 1.00 61.04 371 ASP A C 1
ATOM 2596 O O . ASP A 1 371 ? 44.225 38.627 103.047 1.00 62.57 371 ASP A O 1
ATOM 2601 N N . SER A 1 372 ? 46.002 37.226 103.061 1.00 57.04 372 SER A N 1
ATOM 2602 C CA . SER A 1 372 ? 45.549 36.212 104.017 1.00 58.21 372 SER A CA 1
ATOM 2603 C C . SER A 1 372 ? 46.797 35.520 104.561 1.00 60.26 372 SER A C 1
ATOM 2604 O O . SER A 1 372 ? 47.751 35.308 103.802 1.00 56.86 372 SER A O 1
ATOM 2607 N N . LYS A 1 373 ? 46.809 35.202 105.867 1.00 57.42 373 LYS A N 1
ATOM 2608 C CA . LYS A 1 373 ? 47.935 34.550 106.548 1.00 56.73 373 LYS A CA 1
ATOM 2609 C C . LYS A 1 373 ? 48.237 33.200 105.890 1.00 56.60 373 LYS A C 1
ATOM 2610 O O . LYS A 1 373 ? 49.392 32.917 105.549 1.00 55.23 373 LYS A O 1
ATOM 2616 N N . VAL A 1 374 ? 47.186 32.409 105.643 1.00 51.32 374 VAL A N 1
ATOM 2617 C CA . VAL A 1 374 ? 47.316 31.084 105.051 1.00 50.03 374 VAL A CA 1
ATOM 2618 C C . VAL A 1 374 ? 47.688 31.201 103.559 1.00 50.34 374 VAL A C 1
ATOM 2619 O O . VAL A 1 374 ? 48.481 30.388 103.074 1.00 48.45 374 VAL A O 1
ATOM 2623 N N . ARG A 1 375 ? 47.180 32.229 102.846 1.00 46.09 375 ARG A N 1
ATOM 2624 C CA . ARG A 1 375 ? 47.541 32.383 101.434 1.00 44.82 375 ARG A CA 1
ATOM 2625 C C . ARG A 1 375 ? 48.996 32.859 101.287 1.00 45.79 375 ARG A C 1
ATOM 2626 O O . ARG A 1 375 ? 49.649 32.468 100.325 1.00 42.73 375 ARG A O 1
ATOM 2642 N N . ALA A 1 377 ? 51.484 31.900 103.357 1.00 40.18 377 ALA A N 1
ATOM 2643 C CA . ALA A 1 377 ? 52.270 30.678 103.542 1.00 38.09 377 ALA A CA 1
ATOM 2644 C C . ALA A 1 377 ? 52.237 29.828 102.256 1.00 37.74 377 ALA A C 1
ATOM 2645 O O . ALA A 1 377 ? 53.264 29.285 101.858 1.00 35.46 377 ALA A O 1
ATOM 2647 N N . LEU A 1 378 ? 51.073 29.770 101.583 1.00 34.04 378 LEU A N 1
ATOM 2648 C CA . LEU A 1 378 ? 50.894 29.062 100.319 1.00 32.02 378 LEU A CA 1
ATOM 2649 C C . LEU A 1 378 ? 51.789 29.640 99.229 1.00 35.82 378 LEU A C 1
ATOM 2650 O O . LEU A 1 378 ? 52.525 28.882 98.596 1.00 35.06 378 LEU A O 1
ATOM 2655 N N . VAL A 1 379 ? 51.720 30.964 98.966 1.00 33.11 379 VAL A N 1
ATOM 2656 C CA . VAL A 1 379 ? 52.542 31.539 97.878 1.00 31.86 379 VAL A CA 1
ATOM 2657 C C . VAL A 1 379 ? 54.062 31.414 98.190 1.00 33.84 379 VAL A C 1
ATOM 2658 O O . VAL A 1 379 ? 54.841 31.289 97.247 1.00 33.28 379 VAL A O 1
ATOM 2662 N N A GLU A 1 380 ? 54.465 31.417 99.473 0.50 30.40 380 GLU A N 1
ATOM 2663 N N B GLU A 1 380 ? 54.449 31.413 99.487 0.50 31.41 380 GLU A N 1
ATOM 2664 C CA A GLU A 1 380 ? 55.875 31.255 99.831 0.50 29.54 380 GLU A CA 1
ATOM 2665 C CA B GLU A 1 380 ? 55.834 31.221 99.924 0.50 31.12 380 GLU A CA 1
ATOM 2666 C C A GLU A 1 380 ? 56.366 29.835 99.455 0.50 34.30 380 GLU A C 1
ATOM 2667 C C B GLU A 1 380 ? 56.340 29.848 99.447 0.50 34.93 380 GLU A C 1
ATOM 2668 O O A GLU A 1 380 ? 57.479 29.710 98.951 0.50 33.01 380 GLU A O 1
ATOM 2669 O O B GLU A 1 380 ? 57.434 29.762 98.893 0.50 33.51 380 GLU A O 1
ATOM 2680 N N . VAL A 1 381 ? 55.522 28.789 99.640 1.00 32.58 381 VAL A N 1
ATOM 2681 C CA . VAL A 1 381 ? 55.864 27.410 99.252 1.00 32.68 381 VAL A CA 1
ATOM 2682 C C . VAL A 1 381 ? 55.985 27.337 97.717 1.00 35.22 381 VAL A C 1
ATOM 2683 O O . VAL A 1 381 ? 56.974 26.817 97.199 1.00 35.14 381 VAL A O 1
ATOM 2687 N N . ILE A 1 382 ? 55.037 27.946 97.003 1.00 30.84 382 ILE A N 1
ATOM 2688 C CA . ILE A 1 382 ? 55.065 27.995 95.534 1.00 28.85 382 ILE A CA 1
ATOM 2689 C C . ILE A 1 382 ? 56.331 28.718 95.061 1.00 31.85 382 ILE A C 1
ATOM 2690 O O . ILE A 1 382 ? 57.038 28.210 94.188 1.00 29.87 382 ILE A O 1
ATOM 2695 N N . GLN A 1 383 ? 56.627 29.886 95.667 1.00 27.86 383 GLN A N 1
ATOM 2696 C CA . GLN A 1 383 ? 57.805 30.666 95.328 1.00 27.17 383 GLN A CA 1
ATOM 2697 C C . GLN A 1 383 ? 59.076 29.803 95.515 1.00 31.60 383 GLN A C 1
ATOM 2698 O O . GLN A 1 383 ? 59.944 29.798 94.643 1.00 31.29 383 GLN A O 1
ATOM 2704 N N . SER A 1 384 ? 59.119 29.003 96.588 1.00 29.19 384 SER A N 1
ATOM 2705 C CA . SER A 1 384 ? 60.271 28.139 96.905 1.00 28.55 384 SER A CA 1
ATOM 2706 C C . SER A 1 384 ? 60.407 27.004 95.886 1.00 31.13 384 SER A C 1
ATOM 2707 O O . SER A 1 384 ? 61.514 26.708 95.426 1.00 29.58 384 SER A O 1
ATOM 2710 N N . GLN A 1 385 ? 59.292 26.357 95.552 1.00 28.33 385 GLN A N 1
ATOM 2711 C CA . GLN A 1 385 ? 59.318 25.259 94.573 1.00 28.66 385 GLN A CA 1
ATOM 2712 C C . GLN A 1 385 ? 59.704 25.774 93.177 1.00 33.78 385 GLN A C 1
ATOM 2713 O O . GLN A 1 385 ? 60.484 25.107 92.495 1.00 33.34 385 GLN A O 1
ATOM 2719 N N . LEU A 1 386 ? 59.248 26.992 92.800 1.00 29.43 386 LEU A N 1
ATOM 2720 C CA . LEU A 1 386 ? 59.568 27.530 91.469 1.00 29.11 386 LEU A CA 1
ATOM 2721 C C . LEU A 1 386 ? 61.020 28.024 91.407 1.00 31.48 386 LEU A C 1
ATOM 2722 O O . LEU A 1 386 ? 61.653 27.928 90.343 1.00 30.44 386 LEU A O 1
ATOM 2727 N N . LYS A 1 387 ? 61.587 28.416 92.556 1.00 25.90 387 LYS A N 1
ATOM 2728 C CA . LYS A 1 387 ? 62.996 28.814 92.593 1.00 26.48 387 LYS A CA 1
ATOM 2729 C C . LYS A 1 387 ? 63.885 27.604 92.247 1.00 31.84 387 LYS A C 1
ATOM 2730 O O . LYS A 1 387 ? 64.860 27.765 91.522 1.00 31.09 387 LYS A O 1
ATOM 2736 N N . GLY A 1 388 ? 63.452 26.409 92.660 1.00 29.78 388 GLY A N 1
ATOM 2737 C CA . GLY A 1 388 ? 64.125 25.142 92.399 1.00 30.12 388 GLY A CA 1
ATOM 2738 C C . GLY A 1 388 ? 64.278 24.803 90.927 1.00 34.56 388 GLY A C 1
ATOM 2739 O O . GLY A 1 388 ? 65.158 24.017 90.582 1.00 34.66 388 GLY A O 1
ATOM 2740 N N . ILE A 1 389 ? 63.465 25.423 90.047 1.00 30.15 389 ILE A N 1
ATOM 2741 C CA . ILE A 1 389 ? 63.589 25.235 88.595 1.00 30.91 389 ILE A CA 1
ATOM 2742 C C . ILE A 1 389 ? 64.121 26.532 87.915 1.00 35.92 389 ILE A C 1
ATOM 2743 O O . ILE A 1 389 ? 64.128 26.633 86.687 1.00 37.36 389 ILE A O 1
ATOM 2748 N N . GLY A 1 390 ? 64.626 27.468 88.710 1.00 32.31 390 GLY A N 1
ATOM 2749 C CA . GLY A 1 390 ? 65.194 28.715 88.208 1.00 31.69 390 GLY A CA 1
ATOM 2750 C C . GLY A 1 390 ? 64.189 29.814 87.911 1.00 35.43 390 GLY A C 1
ATOM 2751 O O . GLY A 1 390 ? 64.537 30.776 87.233 1.00 35.06 390 GLY A O 1
ATOM 2752 N N . VAL A 1 391 ? 62.933 29.703 88.410 1.00 30.24 391 VAL A N 1
ATOM 2753 C CA . VAL A 1 391 ? 61.911 30.733 88.193 1.00 29.44 391 VAL A CA 1
ATOM 2754 C C . VAL A 1 391 ? 61.873 31.646 89.439 1.00 36.10 391 VAL A C 1
ATOM 2755 O O . VAL A 1 391 ? 61.541 31.187 90.537 1.00 35.87 391 VAL A O 1
ATOM 2759 N N . ASP A 1 392 ? 62.261 32.921 89.272 1.00 34.23 392 ASP A N 1
ATOM 2760 C CA . ASP A 1 392 ? 62.268 33.908 90.355 1.00 34.48 392 ASP A CA 1
ATOM 2761 C C . ASP A 1 392 ? 60.896 34.535 90.437 1.00 37.07 392 ASP A C 1
ATOM 2762 O O . ASP A 1 392 ? 60.501 35.303 89.565 1.00 37.01 392 ASP A O 1
ATOM 2767 N N . VAL A 1 393 ? 60.155 34.182 91.474 1.00 33.41 393 VAL A N 1
ATOM 2768 C CA . VAL A 1 393 ? 58.796 34.654 91.641 1.00 33.26 393 VAL A CA 1
ATOM 2769 C C . VAL A 1 393 ? 58.735 35.791 92.662 1.00 36.64 393 VAL A C 1
ATOM 2770 O O . VAL A 1 393 ? 59.111 35.619 93.817 1.00 35.10 393 VAL A O 1
ATOM 2774 N N . GLU A 1 394 ? 58.224 36.940 92.236 1.00 33.99 394 GLU A N 1
ATOM 2775 C CA . GLU A 1 394 ? 57.975 38.049 93.151 1.00 33.97 394 GLU A CA 1
ATOM 2776 C C . GLU A 1 394 ? 56.500 37.943 93.614 1.00 35.24 394 GLU A C 1
ATOM 2777 O O . GLU A 1 394 ? 55.604 37.783 92.790 1.00 31.56 394 GLU A O 1
ATOM 2783 N N . ILE A 1 395 ? 56.259 38.001 94.915 1.00 31.92 395 ILE A N 1
ATOM 2784 C CA . ILE A 1 395 ? 54.903 37.927 95.454 1.00 32.37 395 ILE A CA 1
ATOM 2785 C C . ILE A 1 395 ? 54.273 39.316 95.416 1.00 39.48 395 ILE A C 1
ATOM 2786 O O . ILE A 1 395 ? 54.874 40.288 95.883 1.00 38.71 395 ILE A O 1
ATOM 2791 N N . LYS A 1 396 ? 53.068 39.408 94.823 1.00 38.34 396 LYS A N 1
ATOM 2792 C CA . LYS A 1 396 ? 52.295 40.649 94.758 1.00 38.05 396 LYS A CA 1
ATOM 2793 C C . LYS A 1 396 ? 51.040 40.417 95.573 1.00 43.02 396 LYS A C 1
ATOM 2794 O O . LYS A 1 396 ? 50.164 39.642 95.196 1.00 42.96 396 LYS A O 1
ATOM 2800 N N . VAL A 1 397 ? 50.991 41.029 96.738 1.00 42.01 397 VAL A N 1
ATOM 2801 C CA . VAL A 1 397 ? 49.906 40.831 97.678 1.00 43.46 397 VAL A CA 1
ATOM 2802 C C . VAL A 1 397 ? 49.234 42.182 97.950 1.00 49.08 397 VAL A C 1
ATOM 2803 O O . VAL A 1 397 ? 49.900 43.222 98.030 1.00 48.24 397 VAL A O 1
ATOM 2815 N N . GLU A 1 399 ? 44.868 43.838 99.251 1.00 44.11 399 GLU A N 1
ATOM 2816 C CA . GLU A 1 399 ? 43.548 43.465 99.757 1.00 44.19 399 GLU A CA 1
ATOM 2817 C C . GLU A 1 399 ? 42.646 43.020 98.579 1.00 49.05 399 GLU A C 1
ATOM 2818 O O . GLU A 1 399 ? 42.950 43.310 97.407 1.00 47.02 399 GLU A O 1
ATOM 2824 N N . TYR A 1 400 ? 41.611 42.227 98.894 1.00 47.60 400 TYR A N 1
ATOM 2825 C CA . TYR A 1 400 ? 40.713 41.582 97.936 1.00 48.43 400 TYR A CA 1
ATOM 2826 C C . TYR A 1 400 ? 40.208 42.487 96.783 1.00 48.89 400 TYR A C 1
ATOM 2827 O O . TYR A 1 400 ? 40.272 42.060 95.631 1.00 47.43 400 TYR A O 1
ATOM 2836 N N . GLY A 1 401 ? 39.721 43.687 97.098 1.00 44.60 401 GLY A N 1
ATOM 2837 C CA . GLY A 1 401 ? 39.197 44.634 96.115 1.00 43.19 401 GLY A CA 1
ATOM 2838 C C . GLY A 1 401 ? 40.222 45.023 95.065 1.00 45.01 401 GLY A C 1
ATOM 2839 O O . GLY A 1 401 ? 39.928 44.985 93.865 1.00 42.93 401 GLY A O 1
ATOM 2840 N N . ALA A 1 402 ? 41.446 45.366 95.517 1.00 40.79 402 ALA A N 1
ATOM 2841 C CA . ALA A 1 402 ? 42.561 45.751 94.641 1.00 40.97 402 ALA A CA 1
ATOM 2842 C C . ALA A 1 402 ? 43.044 44.557 93.794 1.00 42.07 402 ALA A C 1
ATOM 2843 O O . ALA A 1 402 ? 43.398 44.726 92.627 1.00 40.72 402 ALA A O 1
ATOM 2845 N N . PHE A 1 403 ? 43.027 43.354 94.385 1.00 39.57 403 PHE A N 1
ATOM 2846 C CA . PHE A 1 403 ? 43.406 42.111 93.721 1.00 39.75 403 PHE A CA 1
ATOM 2847 C C . PHE A 1 403 ? 42.431 41.812 92.562 1.00 46.69 403 PHE A C 1
ATOM 2848 O O . PHE A 1 403 ? 42.881 41.513 91.450 1.00 45.72 403 PHE A O 1
ATOM 2856 N N . LEU A 1 404 ? 41.109 41.940 92.808 1.00 45.44 404 LEU A N 1
ATOM 2857 C CA . LEU A 1 404 ? 40.105 41.718 91.769 1.00 46.17 404 LEU A CA 1
ATOM 2858 C C . LEU A 1 404 ? 40.240 42.761 90.667 1.00 48.03 404 LEU A C 1
ATOM 2859 O O . LEU A 1 404 ? 40.164 42.399 89.497 1.00 47.82 404 LEU A O 1
ATOM 2864 N N . ALA A 1 405 ? 40.442 44.046 91.029 1.00 43.13 405 ALA A N 1
ATOM 2865 C CA . ALA A 1 405 ? 40.603 45.112 90.034 1.00 41.43 405 ALA A CA 1
ATOM 2866 C C . ALA A 1 405 ? 41.835 44.849 89.156 1.00 43.25 405 ALA A C 1
ATOM 2867 O O . ALA A 1 405 ? 41.722 44.962 87.934 1.00 41.44 405 ALA A O 1
ATOM 2869 N N . ALA A 1 406 ? 42.989 44.445 89.769 1.00 39.19 406 ALA A N 1
ATOM 2870 C CA . ALA A 1 406 ? 44.221 44.158 89.013 1.00 38.16 406 ALA A CA 1
ATOM 2871 C C . ALA A 1 406 ? 44.062 42.947 88.096 1.00 42.73 406 ALA A C 1
ATOM 2872 O O . ALA A 1 406 ? 44.574 42.991 86.974 1.00 43.30 406 ALA A O 1
ATOM 2874 N N . THR A 1 407 ? 43.393 41.860 88.563 1.00 39.55 407 THR A N 1
ATOM 2875 C CA . THR A 1 407 ? 43.215 40.663 87.718 1.00 40.67 407 THR A CA 1
ATOM 2876 C C . THR A 1 407 ? 42.257 40.966 86.560 1.00 46.59 407 THR A C 1
ATOM 2877 O O . THR A 1 407 ? 42.417 40.422 85.461 1.00 46.04 407 THR A O 1
ATOM 2881 N N . ASN A 1 408 ? 41.296 41.864 86.799 1.00 44.01 408 ASN A N 1
ATOM 2882 C CA . ASN A 1 408 ? 40.328 42.308 85.797 1.00 45.34 408 ASN A CA 1
ATOM 2883 C C . ASN A 1 408 ? 40.995 43.114 84.660 1.00 48.52 408 ASN A C 1
ATOM 2884 O O . ASN A 1 408 ? 40.542 43.048 83.523 1.00 48.96 408 ASN A O 1
ATOM 2889 N N . LYS A 1 409 ? 42.057 43.863 84.976 1.00 46.28 409 LYS A N 1
ATOM 2890 C CA . LYS A 1 409 ? 42.854 44.646 84.024 1.00 46.65 409 LYS A CA 1
ATOM 2891 C C . LYS A 1 409 ? 43.982 43.792 83.368 1.00 47.58 409 LYS A C 1
ATOM 2892 O O . LYS A 1 409 ? 44.823 44.358 82.677 1.00 48.19 409 LYS A O 1
ATOM 2898 N N . SER A 1 410 ? 44.062 42.468 83.665 1.00 40.96 410 SER A N 1
ATOM 2899 C CA . SER A 1 410 ? 45.079 41.533 83.145 1.00 38.57 410 SER A CA 1
ATOM 2900 C C . SER A 1 410 ? 46.518 41.961 83.578 1.00 42.21 410 SER A C 1
ATOM 2901 O O . SER A 1 410 ? 47.482 41.773 82.831 1.00 41.47 410 SER A O 1
ATOM 2904 N N . GLU A 1 411 ? 46.667 42.497 84.806 1.00 39.69 411 GLU A N 1
ATOM 2905 C CA . GLU A 1 411 ? 47.974 42.932 85.304 1.00 39.74 411 GLU A CA 1
ATOM 2906 C C . GLU A 1 411 ? 48.836 41.784 85.797 1.00 41.87 411 GLU A C 1
ATOM 2907 O O . GLU A 1 411 ? 50.059 41.915 85.848 1.00 41.15 411 GLU A O 1
ATOM 2913 N N . HIS A 1 412 ? 48.203 40.675 86.181 1.00 37.86 412 HIS A N 1
ATOM 2914 C CA . HIS A 1 412 ? 48.840 39.505 86.789 1.00 35.93 412 HIS A CA 1
ATOM 2915 C C . HIS A 1 412 ? 49.415 38.484 85.788 1.00 39.01 412 HIS A C 1
ATOM 2916 O O . HIS A 1 412 ? 48.985 38.418 84.635 1.00 37.84 412 HIS A O 1
ATOM 2923 N N . ALA A 1 413 ? 50.394 37.686 86.259 1.00 35.21 413 ALA A N 1
ATOM 2924 C CA . ALA A 1 413 ? 50.984 36.585 85.511 1.00 35.03 413 ALA A CA 1
ATOM 2925 C C . ALA A 1 413 ? 50.422 35.314 86.158 1.00 38.44 413 ALA A C 1
ATOM 2926 O O . ALA A 1 413 ? 49.419 34.799 85.695 1.00 39.83 413 ALA A O 1
ATOM 2936 N N . PHE A 1 415 ? 48.489 33.664 89.510 1.00 30.82 415 PHE A N 1
ATOM 2937 C CA . PHE A 1 415 ? 47.603 34.149 90.559 1.00 31.58 415 PHE A CA 1
ATOM 2938 C C . PHE A 1 415 ? 47.117 32.982 91.404 1.00 37.11 415 PHE A C 1
ATOM 2939 O O . PHE A 1 415 ? 47.140 31.831 90.942 1.00 36.40 415 PHE A O 1
ATOM 2947 N N . VAL A 1 416 ? 46.665 33.284 92.627 1.00 35.13 416 VAL A N 1
ATOM 2948 C CA . VAL A 1 416 ? 46.000 32.314 93.479 1.00 35.82 416 VAL A CA 1
ATOM 2949 C C . VAL A 1 416 ? 44.531 32.494 93.209 1.00 42.78 416 VAL A C 1
ATOM 2950 O O . VAL A 1 416 ? 43.988 33.578 93.409 1.00 42.80 416 VAL A O 1
ATOM 2954 N N . GLY A 1 417 ? 43.907 31.439 92.730 1.00 41.17 417 GLY A N 1
ATOM 2955 C CA . GLY A 1 417 ? 42.489 31.460 92.453 1.00 41.97 417 GLY A CA 1
ATOM 2956 C C . GLY A 1 417 ? 41.698 30.559 93.364 1.00 47.33 417 GLY A C 1
ATOM 2957 O O . GLY A 1 417 ? 42.227 29.632 93.974 1.00 45.17 417 GLY A O 1
ATOM 2958 N N . GLY A 1 418 ? 40.409 30.826 93.391 1.00 48.54 418 GLY A N 1
ATOM 2959 C CA . GLY A 1 418 ? 39.413 30.089 94.146 1.00 50.62 418 GLY A CA 1
ATOM 2960 C C . GLY A 1 418 ? 38.062 30.235 93.481 1.00 56.35 418 GLY A C 1
ATOM 2961 O O . GLY A 1 418 ? 37.729 31.308 92.965 1.00 57.91 418 GLY A O 1
ATOM 2962 N N . TRP A 1 419 ? 37.304 29.145 93.435 1.00 51.89 419 TRP A N 1
ATOM 2963 C CA . TRP A 1 419 ? 35.962 29.143 92.878 1.00 51.06 419 TRP A CA 1
ATOM 2964 C C . TRP A 1 419 ? 35.098 28.271 93.758 1.00 54.59 419 TRP A C 1
ATOM 2965 O O . TRP A 1 419 ? 35.457 27.124 94.007 1.00 54.57 419 TRP A O 1
ATOM 2976 N N . GLY A 1 420 ? 34.015 28.844 94.274 1.00 52.47 420 GLY A N 1
ATOM 2977 C CA . GLY A 1 420 ? 33.095 28.171 95.189 1.00 53.30 420 GLY A CA 1
ATOM 2978 C C . GLY A 1 420 ? 32.306 27.008 94.605 1.00 56.44 420 GLY A C 1
ATOM 2979 O O . GLY A 1 420 ? 31.903 26.125 95.363 1.00 57.75 420 GLY A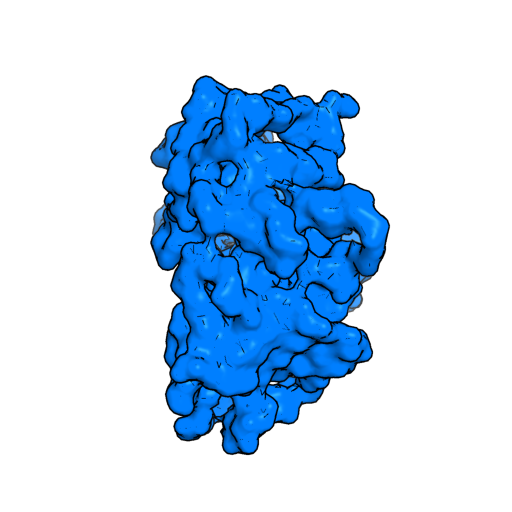 O 1
ATOM 2980 N N . ASN A 1 421 ? 32.079 26.974 93.259 1.00 50.17 421 ASN A N 1
ATOM 2981 C CA . ASN A 1 421 ? 31.278 25.927 92.564 1.00 50.69 421 ASN A CA 1
ATOM 2982 C C . ASN A 1 421 ? 29.942 25.665 93.308 1.00 58.73 421 ASN A C 1
ATOM 2983 O O . ASN A 1 421 ? 29.496 24.522 93.404 1.00 59.44 421 ASN A O 1
ATOM 2988 N N . ALA A 1 422 ? 29.348 26.736 93.855 1.00 58.39 422 ALA A N 1
ATOM 2989 C CA . ALA A 1 422 ? 28.179 26.774 94.737 1.00 61.94 422 ALA A CA 1
ATOM 2990 C C . ALA A 1 422 ? 26.995 25.910 94.313 1.00 65.82 422 ALA A C 1
ATOM 2991 O O . ALA A 1 422 ? 26.368 25.292 95.174 1.00 68.13 422 ALA A O 1
ATOM 2993 N N . THR A 1 423 ? 26.680 25.870 93.020 1.00 59.67 423 THR A N 1
ATOM 2994 C CA . THR A 1 423 ? 25.494 25.156 92.531 1.00 59.45 423 THR A CA 1
ATOM 2995 C C . THR A 1 423 ? 25.692 23.637 92.467 1.00 62.08 423 THR A C 1
ATOM 2996 O O . THR A 1 423 ? 24.705 22.909 92.350 1.00 63.69 423 THR A O 1
ATOM 3000 N 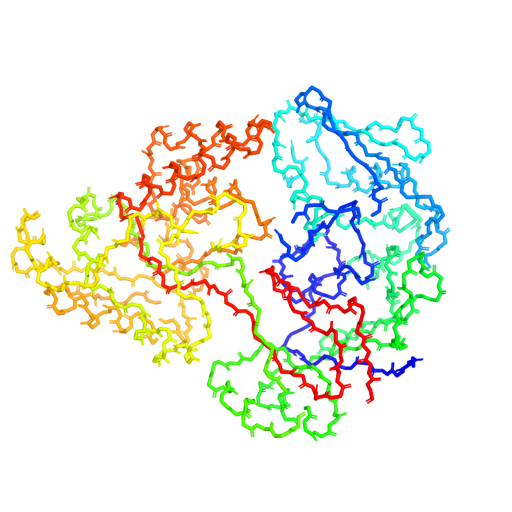N . GLY A 1 424 ? 26.947 23.183 92.526 1.00 55.36 424 GLY A N 1
ATOM 3001 C CA . GLY A 1 424 ? 27.287 21.768 92.419 1.00 53.94 424 GLY A CA 1
ATOM 3002 C C . GLY A 1 424 ? 27.164 21.232 91.001 1.00 53.81 424 GLY A C 1
ATOM 3003 O O . GLY A 1 424 ? 27.162 20.014 90.797 1.00 52.73 424 GLY A O 1
ATOM 3004 N N . ASP A 1 425 ? 27.065 22.142 90.004 1.00 47.95 425 ASP A N 1
ATOM 3005 C CA . ASP A 1 425 ? 26.925 21.791 88.586 1.00 45.65 425 ASP A CA 1
ATOM 3006 C C . ASP A 1 425 ? 28.096 22.351 87.788 1.00 47.88 425 ASP A C 1
ATOM 3007 O O . ASP A 1 425 ? 28.498 23.497 87.987 1.00 46.39 425 ASP A O 1
ATOM 3012 N N . GLY A 1 426 ? 28.617 21.527 86.883 1.00 45.20 426 GLY A N 1
ATOM 3013 C CA . GLY A 1 426 ? 29.734 21.856 85.999 1.00 43.37 426 GLY A CA 1
ATOM 3014 C C . GLY A 1 426 ? 29.596 23.162 85.245 1.00 47.13 426 GLY A C 1
ATOM 3015 O O . GLY A 1 426 ? 30.605 23.832 85.032 1.00 45.19 426 GLY A O 1
ATOM 3016 N N . ASP A 1 427 ? 28.352 23.559 84.860 1.00 45.90 427 ASP A N 1
ATOM 3017 C CA . ASP A 1 427 ? 28.096 24.817 84.125 1.00 46.45 427 ASP A CA 1
ATOM 3018 C C . ASP A 1 427 ? 28.594 26.071 84.873 1.00 51.03 427 ASP A C 1
ATOM 3019 O O . ASP A 1 427 ? 29.174 26.958 84.251 1.00 49.56 427 ASP A O 1
ATOM 3024 N N . TYR A 1 428 ? 28.316 26.164 86.173 1.00 50.25 428 TYR A N 1
ATOM 3025 C CA . TYR A 1 428 ? 28.683 27.313 86.988 1.00 50.09 428 TYR A CA 1
ATOM 3026 C C . TYR A 1 428 ? 30.197 27.362 87.126 1.00 52.03 428 TYR A C 1
ATOM 3027 O O . TYR A 1 428 ? 30.779 28.440 87.104 1.00 53.08 428 TYR A O 1
ATOM 3036 N N . ASN A 1 429 ? 30.837 26.197 87.209 1.00 46.46 429 ASN A N 1
ATOM 3037 C CA . ASN A 1 429 ? 32.291 26.094 87.226 1.00 44.91 429 ASN A CA 1
ATOM 3038 C C . ASN A 1 429 ? 32.886 26.530 85.848 1.00 45.39 429 ASN A C 1
ATOM 3039 O O . ASN A 1 429 ? 33.711 27.442 85.791 1.00 42.75 429 ASN A O 1
ATOM 3044 N N . GLN A 1 430 ? 32.425 25.896 84.751 1.00 40.49 430 GLN A N 1
ATOM 3045 C CA . GLN A 1 430 ? 32.959 26.085 83.402 1.00 39.27 430 GLN A CA 1
ATOM 3046 C C . GLN A 1 430 ? 32.653 27.461 82.792 1.00 44.60 430 GLN A C 1
ATOM 3047 O O . GLN A 1 430 ? 33.591 28.093 82.291 1.00 43.06 430 GLN A O 1
ATOM 3053 N N . TYR A 1 431 ? 31.380 27.920 82.810 1.00 43.03 431 TYR A N 1
ATOM 3054 C CA . TYR A 1 431 ? 31.044 29.214 82.206 1.00 44.67 431 TYR A CA 1
ATOM 3055 C C . TYR A 1 431 ? 31.826 30.379 82.809 1.00 45.75 431 TYR A C 1
ATOM 3056 O O . TYR A 1 431 ? 32.311 31.220 82.063 1.00 44.22 431 TYR A O 1
ATOM 3065 N N . ASN A 1 432 ? 31.906 30.455 84.136 1.00 41.95 432 ASN A N 1
ATOM 3066 C CA . ASN A 1 432 ? 32.545 31.580 84.801 1.00 42.19 432 ASN A CA 1
ATOM 3067 C C . ASN A 1 432 ? 34.065 31.532 84.756 1.00 45.14 432 ASN A C 1
ATOM 3068 O O . ASN A 1 432 ? 34.683 32.585 84.673 1.00 45.34 432 ASN A O 1
ATOM 3073 N N . LEU A 1 433 ? 34.665 30.344 84.776 1.00 39.49 433 LEU A N 1
ATOM 3074 C CA . LEU A 1 433 ? 36.117 30.237 84.788 1.00 37.87 433 LEU A CA 1
ATOM 3075 C C . LEU A 1 433 ? 36.774 30.159 83.420 1.00 39.88 433 LEU A C 1
ATOM 3076 O O . LEU A 1 433 ? 37.896 30.619 83.308 1.00 37.83 433 LEU A O 1
ATOM 3081 N N . PHE A 1 434 ? 36.162 29.504 82.428 1.00 36.02 434 PHE A N 1
ATOM 3082 C CA . PHE A 1 434 ? 36.860 29.238 81.157 1.00 33.63 434 PHE A CA 1
ATOM 3083 C C . PHE A 1 434 ? 36.212 29.798 79.888 1.00 39.58 434 PHE A C 1
ATOM 3084 O O . PHE A 1 434 ? 36.897 29.875 78.857 1.00 38.43 434 PHE A O 1
ATOM 3092 N N . HIS A 1 435 ? 34.927 30.185 79.930 1.00 37.36 435 HIS A N 1
ATOM 3093 C CA . HIS A 1 435 ? 34.287 30.747 78.733 1.00 37.00 435 HIS A CA 1
ATOM 3094 C C . HIS A 1 435 ? 34.914 32.120 78.430 1.00 42.40 435 HIS A C 1
ATOM 3095 O O . HIS A 1 435 ? 35.220 32.866 79.361 1.00 40.98 435 HIS A O 1
ATOM 3102 N N . SER A 1 436 ? 35.120 32.438 77.143 1.00 41.07 436 SER A N 1
ATOM 3103 C CA . SER A 1 436 ? 35.780 33.680 76.717 1.00 42.11 436 SER A CA 1
ATOM 3104 C C . SER A 1 436 ? 35.026 34.965 77.118 1.00 48.22 436 SER A C 1
ATOM 3105 O O . SER A 1 436 ? 35.675 35.992 77.316 1.00 49.16 436 SER A O 1
ATOM 3108 N N . SER A 1 437 ? 33.698 34.910 77.282 1.00 45.43 437 SER A N 1
ATOM 3109 C CA . SER A 1 437 ? 32.924 36.089 77.684 1.00 47.53 437 SER A CA 1
ATOM 3110 C C . SER A 1 437 ? 33.094 36.421 79.184 1.00 50.89 437 SER A C 1
ATOM 3111 O O . SER A 1 437 ? 32.646 37.491 79.610 1.00 51.31 437 SER A O 1
ATOM 3114 N N . SER A 1 438 ? 33.760 35.536 79.977 1.00 45.76 438 SER A N 1
ATOM 3115 C CA . SER A 1 438 ? 33.957 35.748 81.430 1.00 45.43 438 SER A CA 1
ATOM 3116 C C . SER A 1 438 ? 35.345 36.300 81.804 1.00 48.40 438 SER A C 1
ATOM 3117 O O . SER A 1 438 ? 35.718 36.218 82.980 1.00 47.45 438 SER A O 1
ATOM 3120 N N . HIS A 1 439 ? 36.111 36.857 80.838 1.00 45.67 439 HIS A N 1
ATOM 3121 C CA . HIS A 1 439 ? 37.460 37.397 81.108 1.00 45.89 439 HIS A CA 1
ATOM 3122 C C . HIS A 1 439 ? 37.475 38.440 82.248 1.00 51.36 439 HIS A C 1
ATOM 3123 O O . HIS A 1 439 ? 36.639 39.331 82.271 1.00 52.76 439 HIS A O 1
ATOM 3130 N N . GLY A 1 440 ? 38.420 38.294 83.176 1.00 47.89 440 GLY A N 1
ATOM 3131 C CA . GLY A 1 440 ? 38.589 39.194 84.308 1.00 48.92 440 GLY A CA 1
ATOM 3132 C C . GLY A 1 440 ? 38.012 38.679 85.608 1.00 53.89 440 GLY A C 1
ATOM 3133 O O . GLY A 1 440 ? 37.956 37.471 85.826 1.00 52.09 440 GLY A O 1
ATOM 3134 N N . ALA A 1 441 ? 37.556 39.607 86.466 1.00 54.25 441 ALA A N 1
ATOM 3135 C CA . ALA A 1 441 ? 36.988 39.365 87.803 1.00 56.04 441 ALA A CA 1
ATOM 3136 C C . ALA A 1 441 ? 35.722 38.461 87.799 1.00 61.68 441 ALA A C 1
ATOM 3137 O O . ALA A 1 441 ? 35.363 37.941 88.848 1.00 62.91 441 ALA A O 1
ATOM 3139 N N . THR A 1 442 ? 35.079 38.242 86.635 1.00 58.46 442 THR A N 1
ATOM 3140 C CA . THR A 1 442 ? 33.910 37.354 86.489 1.00 58.60 442 THR A CA 1
ATOM 3141 C C . THR A 1 442 ? 34.301 35.885 86.859 1.00 58.46 442 THR A C 1
ATOM 3142 O O . THR A 1 442 ? 33.489 35.157 87.436 1.00 60.08 442 THR A O 1
ATOM 3146 N N . GLY A 1 443 ? 35.543 35.500 86.564 1.00 48.76 443 GLY A N 1
ATOM 3147 C CA . GLY A 1 443 ? 36.085 34.192 86.912 1.00 45.23 443 GLY A CA 1
ATOM 3148 C C . GLY A 1 443 ? 37.206 33.760 85.999 1.00 45.03 443 GLY A C 1
ATOM 3149 O O . GLY A 1 443 ? 38.107 33.026 86.421 1.00 41.77 443 GLY A O 1
ATOM 3150 N N . ASN A 1 444 ? 37.148 34.188 84.720 1.00 40.56 444 ASN A N 1
ATOM 3151 C CA . ASN A 1 444 ? 38.175 33.817 83.757 1.00 37.99 444 ASN A CA 1
ATOM 3152 C C . ASN A 1 444 ? 39.373 34.774 83.876 1.00 39.67 444 ASN A C 1
ATOM 3153 O O . ASN A 1 444 ? 39.646 35.593 83.002 1.00 38.86 444 ASN A O 1
ATOM 3158 N N . GLN A 1 445 ? 40.101 34.631 84.975 1.00 36.22 445 GLN A N 1
ATOM 3159 C CA . GLN A 1 445 ? 41.314 35.385 85.264 1.00 34.23 445 GLN A CA 1
ATOM 3160 C C . GLN A 1 445 ? 42.476 34.772 84.482 1.00 35.57 445 GLN A C 1
ATOM 3161 O O . GLN A 1 445 ? 43.585 35.287 84.506 1.00 33.94 445 GLN A O 1
ATOM 3167 N N . PHE A 1 446 ? 42.211 33.678 83.763 1.00 32.88 446 PHE A N 1
ATOM 3168 C CA . PHE A 1 446 ? 43.209 33.068 82.883 1.00 32.12 446 PHE A CA 1
ATOM 3169 C C . PHE A 1 446 ? 43.271 33.859 81.589 1.00 36.11 446 PHE A C 1
ATOM 3170 O O . PHE A 1 446 ? 44.248 33.741 80.856 1.00 34.60 446 PHE A O 1
ATOM 3178 N N . PHE A 1 447 ? 42.187 34.637 81.273 1.00 35.06 447 PHE A N 1
ATOM 3179 C CA . PHE A 1 447 ? 42.072 35.349 79.989 1.00 35.09 447 PHE A CA 1
ATOM 3180 C C . PHE A 1 447 ? 42.170 34.316 78.854 1.00 37.39 447 PHE A C 1
ATOM 3181 O O . PHE A 1 447 ? 42.720 34.567 77.779 1.00 36.28 447 PHE A O 1
ATOM 3189 N N . TYR A 1 448 ? 41.601 33.141 79.122 1.00 33.58 448 TYR A N 1
ATOM 3190 C CA . TYR A 1 448 ? 41.544 32.024 78.181 1.00 33.04 448 TYR A CA 1
ATOM 3191 C C . TYR A 1 448 ? 40.392 32.206 77.212 1.00 38.73 448 TYR A C 1
ATOM 3192 O O . TYR A 1 448 ? 39.275 32.512 77.646 1.00 39.23 448 TYR A O 1
ATOM 3201 N N . SER A 1 449 ? 40.641 31.976 75.907 1.00 37.94 449 SER A N 1
ATOM 3202 C CA . SER A 1 449 ? 39.598 32.064 74.884 1.00 40.01 449 SER A CA 1
ATOM 3203 C C . SER A 1 449 ? 39.857 31.065 73.797 1.00 44.80 449 SER A C 1
ATOM 3204 O O . SER A 1 449 ? 40.581 31.325 72.840 1.00 46.11 449 SER A O 1
ATOM 3207 N N . ASN A 1 450 ? 39.282 29.893 73.983 1.00 40.33 450 ASN A N 1
ATOM 3208 C CA . ASN A 1 450 ? 39.391 28.770 73.078 1.00 38.45 450 ASN A CA 1
ATOM 3209 C C . ASN A 1 450 ? 37.989 28.527 72.524 1.00 39.99 450 ASN A C 1
ATOM 3210 O O . ASN A 1 450 ? 37.101 28.149 73.300 1.00 40.12 450 ASN A O 1
ATOM 3215 N N . PRO A 1 451 ? 37.751 28.779 71.203 1.00 36.00 451 PRO A N 1
ATOM 3216 C CA . PRO A 1 451 ? 36.397 28.595 70.644 1.00 35.79 451 PRO A CA 1
ATOM 3217 C C . PRO A 1 451 ? 35.828 27.203 70.881 1.00 39.76 451 PRO A C 1
ATOM 3218 O O . PRO A 1 451 ? 34.629 27.104 71.080 1.00 41.44 451 PRO A O 1
ATOM 3222 N N . GLU A 1 452 ? 36.671 26.142 70.892 1.00 37.21 452 GLU A N 1
ATOM 3223 C CA . GLU A 1 452 ? 36.219 24.766 71.131 1.00 37.32 452 GLU A CA 1
ATOM 3224 C C . GLU A 1 452 ? 35.688 24.620 72.559 1.00 40.30 452 GLU A C 1
ATOM 3225 O O . GLU A 1 452 ? 34.672 23.966 72.753 1.00 42.61 452 GLU A O 1
ATOM 3231 N N . VAL A 1 453 ? 36.325 25.274 73.537 1.00 35.52 453 VAL A N 1
ATOM 3232 C CA . VAL A 1 453 ? 35.890 25.258 74.943 1.00 34.99 453 VAL A CA 1
ATOM 3233 C C . VAL A 1 453 ? 34.576 26.032 75.055 1.00 38.97 453 VAL A C 1
ATOM 3234 O O . VAL A 1 453 ? 33.622 25.515 75.636 1.00 39.47 453 VAL A O 1
ATOM 3238 N N . ASP A 1 454 ? 34.493 27.227 74.440 1.00 35.77 454 ASP A N 1
ATOM 3239 C CA . ASP A 1 454 ? 33.246 28.011 74.446 1.00 36.53 454 ASP A CA 1
ATOM 3240 C C . ASP A 1 454 ? 32.078 27.200 73.915 1.00 40.87 454 ASP A C 1
ATOM 3241 O O . ASP A 1 454 ? 31.005 27.214 74.518 1.00 40.81 454 ASP A O 1
ATOM 3246 N N . LYS A 1 455 ? 32.295 26.469 72.803 1.00 37.52 455 LYS A N 1
ATOM 3247 C CA . LYS A 1 455 ? 31.241 25.662 72.175 1.00 37.93 455 LYS A CA 1
ATOM 3248 C C . LYS A 1 455 ? 30.817 24.504 73.050 1.00 41.21 455 LYS A C 1
ATOM 3249 O O . LYS A 1 455 ? 29.623 24.287 73.197 1.00 41.11 455 LYS A O 1
ATOM 3255 N N . LEU A 1 456 ? 31.776 23.768 73.635 1.00 39.89 456 LEU A N 1
ATOM 3256 C CA . LEU A 1 456 ? 31.468 22.636 74.513 1.00 40.96 456 LEU A CA 1
ATOM 3257 C C . LEU A 1 456 ? 30.714 23.081 75.759 1.00 45.49 456 LEU A C 1
ATOM 3258 O O . LEU A 1 456 ? 29.851 22.338 76.227 1.00 46.93 456 LEU A O 1
ATOM 3263 N N . ILE A 1 457 ? 31.032 24.289 76.293 1.00 40.26 457 ILE A N 1
ATOM 3264 C CA . ILE A 1 457 ? 30.365 24.868 77.471 1.00 40.23 457 ILE A CA 1
ATOM 3265 C C . ILE A 1 457 ? 28.893 25.177 77.124 1.00 46.48 457 ILE A C 1
ATOM 3266 O O . ILE A 1 457 ? 27.997 24.749 77.853 1.00 47.09 457 ILE A O 1
ATOM 3271 N N . GLU A 1 458 ? 28.659 25.906 76.009 1.00 43.54 458 GLU A N 1
ATOM 3272 C CA . GLU A 1 458 ? 27.318 26.278 75.550 1.00 45.46 458 GLU A CA 1
ATOM 3273 C C . GLU A 1 458 ? 26.506 25.024 75.237 1.00 49.51 458 GLU A C 1
ATOM 3274 O O . GLU A 1 458 ? 25.322 24.981 75.568 1.00 49.16 458 GLU A O 1
ATOM 3280 N N . GLU A 1 459 ? 27.160 23.992 74.630 1.00 45.38 459 GLU A N 1
ATOM 3281 C CA . GLU A 1 459 ? 26.535 22.701 74.312 1.00 45.66 459 GLU A CA 1
ATOM 3282 C C . GLU A 1 459 ? 26.107 21.975 75.609 1.00 47.49 459 GLU A C 1
ATOM 3283 O O . GLU A 1 459 ? 24.954 21.564 75.708 1.00 46.74 459 GLU A O 1
ATOM 3289 N N . ALA A 1 460 ? 27.029 21.832 76.583 1.00 43.48 460 ALA A N 1
ATOM 3290 C CA . ALA A 1 460 ? 26.783 21.179 77.885 1.00 44.91 460 ALA A CA 1
ATOM 3291 C C . ALA A 1 460 ? 25.631 21.834 78.673 1.00 52.03 460 ALA A C 1
ATOM 3292 O O . ALA A 1 460 ? 24.878 21.133 79.349 1.00 52.48 460 ALA A O 1
ATOM 3294 N N . ARG A 1 461 ? 25.517 23.172 78.603 1.00 49.42 461 ARG A N 1
ATOM 3295 C CA . ARG A 1 461 ? 24.477 23.929 79.294 1.00 50.60 461 ARG A CA 1
ATOM 3296 C C . ARG A 1 461 ? 23.088 23.606 78.725 1.00 56.32 461 ARG A C 1
ATOM 3297 O O . ARG A 1 461 ? 22.107 23.694 79.451 1.00 56.36 461 ARG A O 1
ATOM 3305 N N . LYS A 1 462 ? 23.019 23.227 77.437 1.00 54.03 462 LYS A N 1
ATOM 3306 C CA . LYS A 1 462 ? 21.767 22.980 76.711 1.00 55.66 462 LYS A CA 1
ATOM 3307 C C . LYS A 1 462 ? 21.452 21.479 76.481 1.00 59.36 462 LYS A C 1
ATOM 3308 O O . LYS A 1 462 ? 20.403 21.166 75.931 1.00 59.36 462 LYS A O 1
ATOM 3314 N N . GLU A 1 463 ? 22.3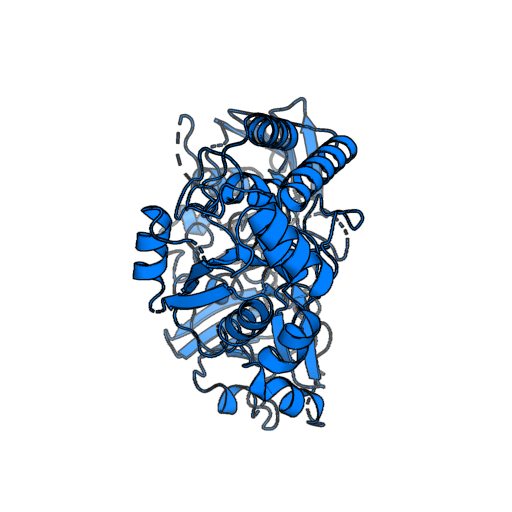63 20.568 76.858 1.00 55.00 463 GLU A N 1
ATOM 3315 C CA . GLU A 1 463 ? 22.191 19.129 76.640 1.00 54.47 463 GLU A CA 1
ATOM 3316 C C . GLU A 1 463 ? 21.232 18.529 77.684 1.00 58.30 463 GLU A C 1
ATOM 3317 O O . GLU A 1 463 ? 21.454 18.716 78.869 1.00 57.20 463 GLU A O 1
ATOM 3323 N N . LYS A 1 464 ? 20.207 17.774 77.247 1.00 56.78 464 LYS A N 1
ATOM 3324 C CA . LYS A 1 464 ? 19.223 17.154 78.158 1.00 59.45 464 LYS A CA 1
ATOM 3325 C C . LYS A 1 464 ? 19.710 15.830 78.766 1.00 65.24 464 LYS A C 1
ATOM 3326 O O . LYS A 1 464 ? 19.334 15.528 79.895 1.00 66.41 464 LYS A O 1
ATOM 3332 N N . ASP A 1 465 ? 20.505 15.033 78.024 1.00 61.26 465 ASP A N 1
ATOM 3333 C CA . ASP A 1 465 ? 20.981 13.743 78.526 1.00 62.24 465 ASP A CA 1
ATOM 3334 C C . ASP A 1 465 ? 22.138 13.970 79.479 1.00 65.52 465 ASP A C 1
ATOM 3335 O O . ASP A 1 465 ? 23.144 14.576 79.089 1.00 63.33 465 ASP A O 1
ATOM 3340 N N . GLU A 1 466 ? 21.978 13.525 80.746 1.00 64.33 466 GLU A N 1
ATOM 3341 C CA . GLU A 1 466 ? 22.992 13.714 81.789 1.00 63.58 466 GLU A CA 1
ATOM 3342 C C . GLU A 1 466 ? 24.308 12.976 81.452 1.00 66.12 466 GLU A C 1
ATOM 3343 O O . GLU A 1 466 ? 25.383 13.502 81.749 1.00 64.23 466 GLU A O 1
ATOM 3349 N N . THR A 1 467 ? 24.218 11.802 80.794 1.00 63.37 467 THR A N 1
ATOM 3350 C CA . THR A 1 467 ? 25.381 11.021 80.369 1.00 62.74 467 THR A CA 1
ATOM 3351 C C . THR A 1 467 ? 26.174 11.822 79.316 1.00 63.94 467 THR A C 1
ATOM 3352 O O . THR A 1 467 ? 27.402 11.861 79.397 1.00 63.17 467 THR A O 1
ATOM 3356 N N . LYS A 1 468 ? 25.479 12.475 78.356 1.00 58.52 468 LYS A N 1
ATOM 3357 C CA . LYS A 1 468 ? 26.146 13.282 77.338 1.00 56.06 468 LYS A CA 1
ATOM 3358 C C . LYS A 1 468 ? 26.730 14.542 77.999 1.00 57.59 468 LYS A C 1
ATOM 3359 O O . LYS A 1 468 ? 27.864 14.895 77.683 1.00 54.80 468 LYS A O 1
ATOM 3365 N N . ARG A 1 469 ? 26.000 15.161 78.969 1.00 55.12 469 ARG A N 1
ATOM 3366 C CA . ARG A 1 469 ? 26.485 16.324 79.725 1.00 53.55 469 ARG A CA 1
ATOM 3367 C C . ARG A 1 469 ? 27.791 15.998 80.412 1.00 55.81 469 ARG A C 1
ATOM 3368 O O . ARG A 1 469 ? 28.743 16.769 80.293 1.00 53.45 469 ARG A O 1
ATOM 3376 N N . LYS A 1 470 ? 27.836 14.838 81.112 1.00 54.37 470 LYS A N 1
ATOM 3377 C CA . LYS A 1 470 ? 29.018 14.345 81.831 1.00 54.00 470 LYS A CA 1
ATOM 3378 C C . LYS A 1 470 ? 30.196 14.199 80.883 1.00 56.49 470 LYS A C 1
ATOM 3379 O O . LYS A 1 470 ? 31.294 14.608 81.244 1.00 55.43 470 LYS A O 1
ATOM 3385 N N . GLU A 1 471 ? 29.969 13.629 79.674 1.00 52.58 471 GLU A N 1
ATOM 3386 C CA . GLU A 1 471 ? 31.028 13.433 78.680 1.00 52.10 471 GLU A CA 1
ATOM 3387 C C . GLU A 1 471 ? 31.601 14.776 78.237 1.00 52.59 471 GLU A C 1
ATOM 3388 O O . GLU A 1 471 ? 32.819 14.907 78.130 1.00 50.96 471 GLU A O 1
ATOM 3394 N N . LEU A 1 472 ? 30.729 15.781 78.052 1.00 47.35 472 LEU A N 1
ATOM 3395 C CA . LEU A 1 472 ? 31.126 17.127 77.639 1.00 45.13 472 LEU A CA 1
ATOM 3396 C C . LEU A 1 472 ? 31.984 17.818 78.726 1.00 45.71 472 LEU A C 1
ATOM 3397 O O . LEU A 1 472 ? 32.993 18.439 78.378 1.00 44.36 472 LEU A O 1
ATOM 3402 N N . TYR A 1 473 ? 31.621 17.679 80.019 1.00 41.88 473 TYR A N 1
ATOM 3403 C CA . TYR A 1 473 ? 32.418 18.253 81.104 1.00 40.25 473 TYR A CA 1
ATOM 3404 C C . TYR A 1 473 ? 33.755 17.499 81.257 1.00 44.27 473 TYR A C 1
ATOM 3405 O O . TYR A 1 473 ? 34.763 18.143 81.540 1.00 41.88 473 TYR A O 1
ATOM 3414 N N . LYS A 1 474 ? 33.789 16.170 80.994 1.00 43.38 474 LYS A N 1
ATOM 3415 C CA . LYS A 1 474 ? 35.036 15.385 81.047 1.00 43.76 474 LYS A CA 1
ATOM 3416 C C . LYS A 1 474 ? 36.005 15.872 79.948 1.00 46.65 474 LYS A C 1
ATOM 3417 O O . LYS A 1 474 ? 37.197 16.021 80.202 1.00 45.50 474 LYS A O 1
ATOM 3423 N N . GLN A 1 475 ? 35.475 16.140 78.745 1.00 42.38 475 GLN A N 1
ATOM 3424 C CA . GLN A 1 475 ? 36.239 16.660 77.612 1.00 41.44 475 GLN A CA 1
ATOM 3425 C C . GLN A 1 475 ? 36.808 18.023 77.954 1.00 42.38 475 GLN A C 1
ATOM 3426 O O . GLN A 1 475 ? 37.978 18.284 77.693 1.00 41.03 475 GLN A O 1
ATOM 3432 N N . LEU A 1 476 ? 35.980 18.882 78.576 1.00 39.02 476 LEU A N 1
ATOM 3433 C CA . LEU A 1 476 ? 36.382 20.230 78.957 1.00 37.71 476 LEU A CA 1
ATOM 3434 C C . LEU A 1 476 ? 37.542 20.196 79.954 1.00 41.76 476 LEU A C 1
ATOM 3435 O O . LEU A 1 476 ? 38.516 20.930 79.781 1.00 40.22 476 LEU A O 1
ATOM 3440 N N . GLN A 1 477 ? 37.451 19.319 80.971 1.00 39.62 477 GLN A N 1
ATOM 3441 C CA . GLN A 1 477 ? 38.483 19.175 81.993 1.00 38.69 477 GLN A CA 1
ATOM 3442 C C . GLN A 1 477 ? 39.776 18.652 81.337 1.00 43.23 477 GLN A C 1
ATOM 3443 O O . GLN A 1 477 ? 40.864 19.130 81.672 1.00 42.15 477 GLN A O 1
ATOM 3449 N N . GLU A 1 478 ? 39.648 17.730 80.361 1.00 40.39 478 GLU A N 1
ATOM 3450 C CA . GLU A 1 478 ? 40.797 17.214 79.625 1.00 40.78 478 GLU A CA 1
ATOM 3451 C C . GLU A 1 478 ? 41.521 18.352 78.910 1.00 42.60 478 GLU A C 1
ATOM 3452 O O . GLU A 1 478 ? 42.729 18.481 79.084 1.00 41.00 478 GLU A O 1
ATOM 3458 N N . ILE A 1 479 ? 40.785 19.199 78.151 1.00 39.62 479 ILE A N 1
ATOM 3459 C CA . ILE A 1 479 ? 41.384 20.328 77.417 1.00 39.12 479 ILE A CA 1
ATOM 3460 C C . ILE A 1 479 ? 42.077 21.314 78.390 1.00 40.88 479 ILE A C 1
ATOM 3461 O O . ILE A 1 479 ? 43.230 21.709 78.163 1.00 39.62 479 ILE A O 1
ATOM 3466 N N . GLU A 1 480 ? 41.378 21.704 79.447 1.00 35.98 480 GLU A N 1
ATOM 3467 C CA . GLU A 1 480 ? 41.895 22.692 80.401 1.00 35.39 480 GLU A CA 1
ATOM 3468 C C . GLU A 1 480 ? 43.133 22.196 81.151 1.00 38.87 480 GLU A C 1
ATOM 3469 O O . GLU A 1 480 ? 44.075 22.977 81.339 1.00 36.57 480 GLU A O 1
ATOM 3475 N N . LEU A 1 481 ? 43.150 20.916 81.555 1.00 38.31 481 LEU A N 1
ATOM 3476 C CA . LEU A 1 481 ? 44.306 20.372 82.278 1.00 39.67 481 LEU A CA 1
ATOM 3477 C C . LEU A 1 481 ? 45.436 20.055 81.310 1.00 43.97 481 LEU A C 1
ATOM 3478 O O . LEU A 1 481 ? 46.581 20.253 81.659 1.00 44.06 481 LEU A O 1
ATOM 3483 N N . LYS A 1 482 ? 45.123 19.635 80.082 1.00 40.81 482 LYS A N 1
ATOM 3484 C CA . LYS A 1 482 ? 46.160 19.389 79.069 1.00 40.15 482 LYS A CA 1
ATOM 3485 C C . LYS A 1 482 ? 46.812 20.753 78.696 1.00 40.06 482 LYS A C 1
ATOM 3486 O O . LYS A 1 482 ? 48.020 20.811 78.492 1.00 40.59 482 LYS A O 1
ATOM 3492 N N . ASP A 1 483 ? 46.020 21.843 78.672 1.00 33.08 483 ASP A N 1
ATOM 3493 C CA . ASP A 1 483 ? 46.512 23.185 78.358 1.00 32.01 483 ASP A CA 1
ATOM 3494 C C . ASP A 1 483 ? 47.226 23.792 79.567 1.00 36.45 483 ASP A C 1
ATOM 3495 O O . ASP A 1 483 ? 47.765 24.893 79.459 1.00 35.86 483 ASP A O 1
ATOM 3500 N N . ALA A 1 484 ? 47.208 23.077 80.716 1.00 32.83 484 ALA A N 1
ATOM 3501 C CA . ALA A 1 484 ? 47.811 23.483 81.988 1.00 33.45 484 ALA A CA 1
ATOM 3502 C C . ALA A 1 484 ? 47.447 24.946 82.321 1.00 34.67 484 ALA A C 1
ATOM 3503 O O . ALA A 1 484 ? 48.319 25.781 82.505 1.00 34.78 484 ALA A O 1
ATOM 3505 N N . LEU A 1 485 ? 46.147 25.263 82.346 1.00 30.97 485 LEU A N 1
ATOM 3506 C CA . LEU A 1 485 ? 45.688 26.629 82.653 1.00 30.71 485 LEU A CA 1
ATOM 3507 C C . LEU A 1 485 ? 45.837 26.934 84.126 1.00 34.28 485 LEU A C 1
ATOM 3508 O O . LEU A 1 485 ? 45.888 28.102 84.534 1.00 33.10 485 LEU A O 1
ATOM 3513 N N . LEU A 1 486 ? 45.864 25.870 84.934 1.00 31.83 486 LEU A N 1
ATOM 3514 C CA . LEU A 1 486 ? 45.967 25.976 86.374 1.00 32.96 486 LEU A CA 1
ATOM 3515 C C . LEU A 1 486 ? 46.575 24.717 86.977 1.00 35.15 486 LEU A C 1
ATOM 3516 O O . LEU A 1 486 ? 46.636 23.655 86.338 1.00 33.67 486 LEU A O 1
ATOM 3521 N N . VAL A 1 487 ? 47.014 24.854 88.224 1.00 30.89 487 VAL A N 1
ATOM 3522 C CA . VAL A 1 487 ? 47.581 23.799 89.026 1.00 31.27 487 VAL A CA 1
ATOM 3523 C C . VAL A 1 487 ? 46.680 23.683 90.255 1.00 38.54 487 VAL A C 1
ATOM 3524 O O . VAL A 1 487 ? 46.720 24.568 91.115 1.00 37.18 487 VAL A O 1
ATOM 3528 N N . PRO A 1 488 ? 45.821 22.642 90.316 1.00 37.97 488 PRO A N 1
ATOM 3529 C CA . PRO A 1 488 ? 44.934 22.481 91.489 1.00 37.78 488 PRO A CA 1
ATOM 3530 C C . PRO A 1 488 ? 45.735 22.305 92.783 1.00 40.59 488 PRO A C 1
ATOM 3531 O O . PRO A 1 488 ? 46.684 21.529 92.816 1.00 39.55 488 PRO A O 1
ATOM 3535 N N . ILE A 1 489 ? 45.391 23.074 93.821 1.00 36.39 489 ILE A N 1
ATOM 3536 C CA . ILE A 1 489 ? 46.059 22.997 95.130 1.00 37.09 489 ILE A CA 1
ATOM 3537 C C . ILE A 1 489 ? 45.247 22.070 96.033 1.00 41.05 489 ILE A C 1
ATOM 3538 O O . ILE A 1 489 ? 45.813 21.146 96.623 1.00 42.55 489 ILE A O 1
ATOM 3543 N N . ARG A 1 490 ? 43.928 22.322 96.147 1.00 36.67 490 ARG A N 1
ATOM 3544 C CA . ARG A 1 490 ? 43.028 21.514 96.992 1.00 38.11 490 ARG A CA 1
ATOM 3545 C C . ARG A 1 490 ? 41.560 21.793 96.738 1.00 43.48 490 ARG A C 1
ATOM 3546 O O . ARG A 1 490 ? 41.180 22.858 96.236 1.00 40.57 490 ARG A O 1
ATOM 3554 N N . GLY A 1 491 ? 40.751 20.817 97.126 1.00 44.31 491 GLY A N 1
ATOM 3555 C CA . GLY A 1 491 ? 39.307 20.931 97.187 1.00 44.53 491 GLY A CA 1
ATOM 3556 C C . GLY A 1 491 ? 39.111 21.569 98.547 1.00 49.39 491 GLY A C 1
ATOM 3557 O O . GLY A 1 491 ? 39.712 21.098 99.524 1.00 46.88 491 GLY A O 1
ATOM 3558 N N . ILE A 1 492 ? 38.377 22.700 98.612 1.00 48.55 492 ILE A N 1
ATOM 3559 C CA . ILE A 1 492 ? 38.198 23.418 99.875 1.00 51.61 492 ILE A CA 1
ATOM 3560 C C . ILE A 1 492 ? 37.205 22.669 100.771 1.00 59.52 492 ILE A C 1
ATOM 3561 O O . ILE A 1 492 ? 36.048 22.544 100.405 1.00 62.12 492 ILE A O 1
ATOM 3566 N N . ASN A 1 493 ? 37.673 22.162 101.926 1.00 56.08 493 ASN A N 1
ATOM 3567 C CA . ASN A 1 493 ? 36.852 21.466 102.920 1.00 51.89 493 ASN A CA 1
ATOM 3568 C C . ASN A 1 493 ? 36.476 22.397 104.044 1.00 53.77 493 ASN A C 1
ATOM 3569 O O . ASN A 1 493 ? 37.285 23.224 104.476 1.00 53.47 493 ASN A O 1
ATOM 3574 N N . HIS A 1 494 ? 35.241 22.252 104.517 1.00 49.57 494 HIS A N 1
ATOM 3575 C CA . HIS A 1 494 ? 34.678 23.061 105.587 1.00 48.37 494 HIS A CA 1
ATOM 3576 C C . HIS A 1 494 ? 34.871 22.349 106.905 1.00 46.71 494 HIS A C 1
ATOM 3577 O O . HIS A 1 494 ? 34.596 21.146 106.991 1.00 45.15 494 HIS A O 1
ATOM 3584 N N . ILE A 1 495 ? 35.390 23.063 107.910 1.00 41.73 495 ILE A N 1
ATOM 3585 C CA . ILE A 1 495 ? 35.607 22.458 109.229 1.00 39.93 495 ILE A CA 1
ATOM 3586 C C . ILE A 1 495 ? 34.817 23.173 110.353 1.00 42.72 495 ILE A C 1
ATOM 3587 O O . ILE A 1 495 ? 34.689 24.399 110.360 1.00 43.29 495 ILE A O 1
ATOM 3592 N N . ALA A 1 496 ? 34.373 22.381 111.344 1.00 36.29 496 ALA A N 1
ATOM 3593 C CA . ALA A 1 496 ? 33.681 22.855 112.538 1.00 33.52 496 ALA A CA 1
ATOM 3594 C C . ALA A 1 496 ? 33.975 21.921 113.696 1.00 34.83 496 ALA A C 1
ATOM 3595 O O . ALA A 1 496 ? 34.455 20.813 113.490 1.00 34.50 496 ALA A O 1
ATOM 3597 N N . ALA A 1 497 ? 33.754 22.385 114.912 1.00 30.40 497 ALA A N 1
ATOM 3598 C CA . ALA A 1 497 ? 33.926 21.543 116.086 1.00 29.74 497 ALA A CA 1
ATOM 3599 C C . ALA A 1 497 ? 32.564 21.377 116.717 1.00 30.96 497 ALA A C 1
ATOM 3600 O O . ALA A 1 497 ? 31.774 22.313 116.699 1.00 28.55 497 ALA A O 1
ATOM 3602 N N . THR A 1 498 ? 32.248 20.190 117.223 1.00 28.81 498 THR A N 1
ATOM 3603 C CA . THR A 1 498 ? 30.958 20.018 117.894 1.00 29.77 498 THR A CA 1
ATOM 3604 C C . THR A 1 498 ? 31.172 19.271 119.170 1.00 34.35 498 THR A C 1
ATOM 3605 O O . THR A 1 498 ? 32.138 18.520 119.263 1.00 35.70 498 THR A O 1
ATOM 3609 N N . THR A 1 499 ? 30.249 19.411 120.126 1.00 29.35 499 THR A N 1
ATOM 3610 C CA . THR A 1 499 ? 30.264 18.588 121.331 1.00 31.78 499 THR A CA 1
ATOM 3611 C C . THR A 1 499 ? 30.065 17.120 120.906 1.00 37.65 499 THR A C 1
ATOM 3612 O O . THR A 1 499 ? 29.456 16.868 119.872 1.00 35.15 499 THR A O 1
ATOM 3616 N N . LYS A 1 500 ? 30.541 16.170 121.706 1.00 39.07 500 LYS A N 1
ATOM 3617 C CA . LYS A 1 500 ? 30.342 14.751 121.413 1.00 40.96 500 LYS A CA 1
ATOM 3618 C C . LYS A 1 500 ? 28.873 14.387 121.670 1.00 46.18 500 LYS A C 1
ATOM 3619 O O . LYS A 1 500 ? 28.377 13.412 121.105 1.00 46.34 500 LYS A O 1
ATOM 3625 N N . ASN A 1 501 ? 28.163 15.245 122.446 1.00 43.39 501 ASN A N 1
ATOM 3626 C CA . ASN A 1 501 ? 26.736 15.134 122.814 1.00 45.50 501 ASN A CA 1
ATOM 3627 C C . ASN A 1 501 ? 25.740 15.495 121.674 1.00 50.24 501 ASN A C 1
ATOM 3628 O O . ASN A 1 501 ? 24.551 15.612 121.942 1.00 52.60 501 ASN A O 1
ATOM 3633 N N A ILE A 1 502 ? 26.230 15.662 120.434 0.50 46.83 502 ILE A N 1
ATOM 3634 N N B ILE A 1 502 ? 26.212 15.668 120.441 0.50 44.30 502 ILE A N 1
ATOM 3635 C CA A ILE A 1 502 ? 25.424 15.976 119.248 0.50 46.18 502 ILE A CA 1
ATOM 3636 C CA B ILE A 1 502 ? 25.328 15.979 119.318 0.50 42.54 502 ILE A CA 1
ATOM 3637 C C A ILE A 1 502 ? 25.432 14.789 118.281 0.50 50.39 502 ILE A C 1
ATOM 3638 C C B ILE A 1 502 ? 25.413 14.839 118.279 0.50 48.63 502 ILE A C 1
ATOM 3639 O O A ILE A 1 502 ? 26.481 14.176 118.062 0.50 51.66 502 ILE A O 1
ATOM 3640 O O B ILE A 1 502 ? 26.487 14.272 118.055 0.50 49.73 502 ILE A O 1
ATOM 3649 N N . LYS A 1 503 ? 24.273 14.505 117.673 1.00 45.00 503 LYS A N 1
ATOM 3650 C CA . LYS A 1 503 ? 24.135 13.453 116.670 1.00 44.94 503 LYS A CA 1
ATOM 3651 C C . LYS A 1 503 ? 23.473 14.060 115.432 1.00 44.17 503 LYS A C 1
ATOM 3652 O O . LYS A 1 503 ? 22.618 14.924 115.573 1.00 41.45 503 LYS A O 1
ATOM 3658 N N . GLY A 1 504 ? 23.888 13.617 114.252 1.00 40.49 504 GLY A N 1
ATOM 3659 C CA . GLY A 1 504 ? 23.294 14.010 112.984 1.00 40.24 504 GLY A CA 1
ATOM 3660 C C . GLY A 1 504 ? 23.711 15.326 112.351 1.00 43.31 504 GLY A C 1
ATOM 3661 O O . GLY A 1 504 ? 23.154 15.670 111.313 1.00 44.52 504 GLY A O 1
ATOM 3662 N N . PHE A 1 505 ? 24.642 16.081 112.955 1.00 37.23 505 PHE A N 1
ATOM 3663 C CA . PHE A 1 505 ? 25.111 17.352 112.392 1.00 35.81 505 PHE A CA 1
ATOM 3664 C C . PHE A 1 505 ? 26.123 17.112 111.269 1.00 40.06 505 PHE A C 1
ATOM 3665 O O . PHE A 1 505 ? 26.959 16.210 111.369 1.00 41.63 505 PHE A O 1
ATOM 3673 N N . TRP A 1 506 ? 26.084 17.962 110.238 1.00 34.48 506 TRP A N 1
ATOM 3674 C CA . TRP A 1 506 ? 27.031 17.933 109.130 1.00 35.93 506 TRP A CA 1
ATOM 3675 C C . TRP A 1 506 ? 26.981 19.265 108.410 1.00 35.31 506 TRP A C 1
ATOM 3676 O O . TRP A 1 506 ? 26.096 20.088 108.648 1.00 33.18 506 TRP A O 1
ATOM 3687 N N . ILE A 1 507 ? 27.980 19.500 107.587 1.00 30.26 507 ILE A N 1
ATOM 3688 C CA . ILE A 1 507 ? 28.081 20.677 106.757 1.00 30.29 507 ILE A CA 1
ATOM 3689 C C . ILE A 1 507 ? 27.973 20.162 105.345 1.00 35.44 507 ILE A C 1
ATOM 3690 O O . ILE A 1 507 ? 28.683 19.225 105.000 1.00 35.64 507 ILE A O 1
ATOM 3695 N N . ASP A 1 508 ? 27.103 20.738 104.527 1.00 33.53 508 ASP A N 1
ATOM 3696 C CA . ASP A 1 508 ? 26.950 20.238 103.161 1.00 35.13 508 ASP A CA 1
ATOM 3697 C C . ASP A 1 508 ? 28.116 20.724 102.241 1.00 42.28 508 ASP A C 1
ATOM 3698 O O . ASP A 1 508 ? 28.910 21.572 102.668 1.00 40.11 508 ASP A O 1
ATOM 3703 N N . PRO A 1 509 ? 28.238 20.216 100.979 1.00 43.26 509 PRO A N 1
ATOM 3704 C CA . PRO A 1 509 ? 29.369 20.639 100.119 1.00 46.24 509 PRO A CA 1
ATOM 3705 C C . PRO A 1 509 ? 29.452 22.155 99.854 1.00 51.75 509 PRO A C 1
ATOM 3706 O O . PRO A 1 509 ? 30.546 22.650 99.635 1.00 52.67 509 PRO A O 1
ATOM 3710 N N . SER A 1 510 ? 28.332 22.889 99.952 1.00 48.63 510 SER A N 1
ATOM 3711 C CA . SER A 1 510 ? 28.259 24.347 99.774 1.00 49.25 510 SER A CA 1
ATOM 3712 C C . SER A 1 510 ? 28.825 25.132 100.982 1.00 50.52 510 SER A C 1
ATOM 3713 O O . SER A 1 510 ? 29.051 26.334 100.864 1.00 52.90 510 SER A O 1
ATOM 3716 N N . GLY A 1 511 ? 29.031 24.464 102.116 1.00 41.80 511 GLY A N 1
ATOM 3717 C CA . GLY A 1 511 ? 29.494 25.109 103.334 1.00 40.01 511 GLY A CA 1
ATOM 3718 C C . GLY A 1 511 ? 28.357 25.470 104.280 1.00 41.40 511 GLY A C 1
ATOM 3719 O O . GLY A 1 511 ? 28.586 26.125 105.290 1.00 39.90 511 GLY A O 1
ATOM 3720 N N . TYR A 1 512 ? 27.111 25.064 103.955 1.00 38.37 512 TYR A N 1
ATOM 3721 C CA . TYR A 1 512 ? 25.954 25.346 104.802 1.00 36.07 512 TYR A CA 1
ATOM 3722 C C . TYR A 1 512 ? 25.839 24.356 105.937 1.00 39.75 512 TYR A C 1
ATOM 3723 O O . TYR A 1 512 ? 25.970 23.148 105.716 1.00 40.19 512 TYR A O 1
ATOM 3732 N N . LEU A 1 513 ? 25.597 24.861 107.156 1.00 35.79 513 LEU A N 1
ATOM 3733 C CA . LEU A 1 513 ? 25.308 24.030 108.332 1.00 34.39 513 LEU A CA 1
ATOM 3734 C C . LEU A 1 513 ? 24.027 23.279 108.080 1.00 34.33 513 LEU A C 1
ATOM 3735 O O . LEU A 1 513 ? 23.069 23.868 107.576 1.00 33.25 513 LEU A O 1
ATOM 3740 N N . ARG A 1 514 ? 23.999 21.995 108.392 1.00 29.90 514 ARG A N 1
ATOM 3741 C CA . ARG A 1 514 ? 22.797 21.197 108.160 1.00 29.57 514 ARG A CA 1
ATOM 3742 C C . ARG A 1 514 ? 22.335 20.636 109.482 1.00 35.77 514 ARG A C 1
ATOM 3743 O O . ARG A 1 514 ? 23.100 19.944 110.159 1.00 36.64 514 ARG A O 1
ATOM 3751 N N . LEU A 1 515 ? 21.088 20.965 109.860 1.00 31.24 515 LEU A N 1
ATOM 3752 C CA . LEU A 1 515 ? 20.496 20.584 111.134 1.00 31.07 515 LEU A CA 1
ATOM 3753 C C . LEU A 1 515 ? 19.422 19.524 110.999 1.00 38.19 515 LEU A C 1
ATOM 3754 O O . LEU A 1 515 ? 18.935 19.061 112.027 1.00 38.15 515 LEU A O 1
ATOM 3759 N N . GLU A 1 516 ? 19.122 19.056 109.770 1.00 36.89 516 GLU A N 1
ATOM 3760 C CA . GLU A 1 516 ? 18.129 17.988 109.565 1.00 37.25 516 GLU A CA 1
ATOM 3761 C C . GLU A 1 516 ? 18.562 16.718 110.275 1.00 42.51 516 GLU A C 1
ATOM 3762 O O . GLU A 1 516 ? 19.658 16.203 110.035 1.00 41.97 516 GLU A O 1
ATOM 3768 N N . GLY A 1 517 ? 17.708 16.256 111.172 1.00 41.30 517 GLY A N 1
ATOM 3769 C CA . GLY A 1 517 ? 17.949 15.037 111.934 1.00 43.38 517 GLY A CA 1
ATOM 3770 C C . GLY A 1 517 ? 18.875 15.202 113.115 1.00 46.02 517 GLY A C 1
ATOM 3771 O O . GLY A 1 517 ? 19.258 14.203 113.729 1.00 48.69 517 GLY A O 1
ATOM 3772 N N . VAL A 1 518 ? 19.229 16.452 113.459 1.00 38.94 518 VAL A N 1
ATOM 3773 C CA . VAL A 1 518 ? 20.103 16.719 114.607 1.00 38.65 518 VAL A CA 1
ATOM 3774 C C . VAL A 1 518 ? 19.362 16.422 115.926 1.00 41.55 518 VAL A C 1
ATOM 3775 O O . VAL A 1 518 ? 18.166 16.703 116.075 1.00 37.48 518 VAL A O 1
ATOM 3779 N N . GLU A 1 519 ? 20.096 15.789 116.859 1.00 40.42 519 GLU A N 1
ATOM 3780 C CA . GLU A 1 519 ? 19.636 15.454 118.198 1.00 43.19 519 GLU A CA 1
ATOM 3781 C C . GLU A 1 519 ? 20.661 15.896 119.194 1.00 47.57 519 GLU A C 1
ATOM 3782 O O . GLU A 1 519 ? 21.852 15.761 118.944 1.00 46.36 519 GLU A O 1
ATOM 3788 N N . LEU A 1 520 ? 20.202 16.418 120.317 1.00 47.29 520 LEU A N 1
ATOM 3789 C CA . LEU A 1 520 ? 21.015 16.824 121.449 1.00 50.13 520 LEU A CA 1
ATOM 3790 C C . LEU A 1 520 ? 20.892 15.695 122.480 1.00 54.87 520 LEU A C 1
ATOM 3791 O O . LEU A 1 520 ? 19.783 15.400 122.917 1.00 56.45 520 LEU A O 1
ATOM 3796 N N . GLN A 1 521 ? 21.991 14.989 122.775 1.00 51.51 521 GLN A N 1
ATOM 3797 C CA . GLN A 1 521 ? 21.981 13.838 123.688 1.00 66.54 521 GLN A CA 1
ATOM 3798 C C . GLN A 1 521 ? 22.262 14.257 125.129 1.00 95.01 521 GLN A C 1
ATOM 3799 O O . GLN A 1 521 ? 23.193 15.014 125.384 1.00 67.51 521 GLN A O 1
#

Foldseek 3Di:
DADEAEEEEQWAQQFQQLLPGDDQNNLLVCDLAQFYFQWADDPQDTDGCFNDWDDDDFFKIKTFGDPPFAKLVGAGDWLVQLQLQVVVCEDLVRVQVFNHKDRPDRGMIMTGHPAGFQLVVLCRHFSSVTGFGVCQVPPDDDHCGFAGMYRHQWHWDHDDHGAWTKIAGSPSRPDDHFQYGMYIHGHDNDQVVQLVCVVVPHFKYFDHALVCQVVQVPDPQDKAKDFAPKFKWQFFQCVPPPNVQLLLLLLLQLLDDQVCLCCVLRVVRFADDQFLGSLAQLDDPPADHRHNDLPSSLVSCVVSVHNQAEEFEEEEEDDPSVCVVVRSCVSSVSSNYHYDYHYHPVVSQVCLQVLVHSYIDMDRSQSSYLLSSQCCCADCVNRGSSHPSNNHHDVVSNVLSVCLRSDNDSVVNSVSSNVNRRVCVSSSRIRTNGRRMTMMHGGPQKPDWHADNSRHTDSVPIHGD

Radius of gyration: 23.71 Å; Cα contacts (8 Å, |Δi|>4): 1073; chains: 1; bounding box: 72×35×58 Å

InterPro domains:
  IPR000914 Solute-binding protein family 5 domain [PF00496] (88-438)
  IPR030678 Peptide/nickel binding protein, MppA-type [PIRSF002741] (11-512)
  IPR039424 Solute-binding protein family 5 [PTHR30290] (6-513)

Nearest PDB structures (foldseek):
  5u4o-assembly1_A-2  TM=1.002E+00  e=0.000E+00  Bacillus anthracis
  1dpp-assembly3_E  TM=7.655E-01  e=6.498E-49  Escherichia coli
  8azb-assembly1_A  TM=8.989E-01  e=8.624E-39  Bacillus subtilis subsp. subtilis str. 168
  8ay0-assembly2_B  TM=7.496E-01  e=3.470E-36  Bacillus subtilis
  4zeb-assembly2_B  TM=7.462E-01  e=4.656E-35  Agrobacterium fabrum str. C58

Solvent-accessible surface area: 19667 Å² total

Secondary structure (DSSP, 8-state):
---EEEEEESS--S---TTT--SHHHHHHHBTTTB--S-EE----EE--EEEEEEETTTEEEEEEPSS-B-TTSPBPSHHHHHHHHHTT-----TT---EEEEEETTEEEEE-SS--TTHHHHHHSGGG----HHHHHSS-S-TTTS---SSSEEEEEEETTTEEEEEE-TT-SSSPPSSSEEEEEE---HHHHH--TTSS-SEE-S--GGGHHHHHT----EEEE--S-EEEEE--TTSTTTTSHHHHHHHHHH--SHHHHHHTTTT-SB--S---TTSBT--S--------HHHHHHHHHHTT-TT-EEEEEE----S---HHHHHHHHHHTTTEEEEEE--HHHHHHHHHTT----EEEE--TTSBHHHHHHHHHSGGGBTTTSBTT----HHHHHHHHHHHH---HHHHHHHHHHHHHHHHHTT-EEEEEE--EEEEE-TTEES-EE-TTS-EE-TT-EE-

Sequence (465 aa):
EGGVLTIARLSDADNLDPHFITNIPSASSVVYHKVYENLVQRRDKNDFKPLAKEWKQIDDLNNWEFKLQQGVTFQDGAPFNAEAVKKNFERVLDPKTVYSIQEIKVIDEYTVQFILKYPYSPLLSIFASNEGSILSPKAIDEKGKGLAQHPVGTGPYTFKSWKPGEEIRLEKNKNYWGEKAKVDEVVFKVVPEDATRIGIETSEAHIAENLPVTEVERVKNSPSELIENEGLGVEYIGFNVEKKPFDNPLVRQAIAHAIETKGILKGVYNNVGTEINSVTPKVFGYTKDVKGYKYDINTAKKLLADAGYPNGFKTTIWTNDSKVRALVEEVIQSQLKGIGVDVEIKVEYGAFLAATNKSEHAFVGGWGNATGDGDYNQYNLFHSSSHGATGNQFFYSNPEVDKLIEEARKEKDETKRKELYKQLQEIELKDALLVPIRGINHIAATTKNIIKGFWIDPSGYLRLEGVELQ

Organism: Bacillus anthracis (NCBI:txid1392)

B-factor: mean 47.64, std 17.61, range [23.42, 168.12]